Protein AF-0000000078830429 (afdb_homodimer)

Secondary structure (DSSP, 8-state):
--------------HHHHHHHHHTT-TTTT-BPPTTSEEEEEEEETTHHHHHHTTS-SS--HHHHHHHHHHHHHHHHHTT-SEEEEETTEEEEEE-TT--GGGGBHHHHHHHHHHHHHHHHHHHHSS---EEEEEEEESSHHHHHHHHHHHHHHHHHHHHHHHHHHHHHHTT--HHHHHHHHTT--HHHHHHHHHHTT--GGGS-HHHHH-EEEEEEEEEEEEE-TTT--EEEEEEEEEEEESS---HHHHHHHHHHHHHSPP----/--------------HHHHHHHHHTT-TTTT-BPPTTSEEEEEEEETTHHHHHHTTS-SS--HHHHHHHHHHHHHHHHHTT-SEEEEETTEEEEEE-TT--GGGGBHHHHHHHHHHHHHHHHHHHHSS---EEEEEEEESSHHHHHHHHHHHHHHHHHHHHHHHHHHHHHHTT--HHHHHHHHTT--HHHHHHHHHTTT--GGGS-HHHHH-EEEEEEEEEEEEE-TTT--EEEEEEEEEEEESS---HHHHHHHHHHHHHSPP----

Structure (mmCIF, N/CA/C/O backbone):
data_AF-0000000078830429-model_v1
#
loop_
_entity.id
_entity.type
_entity.pdbx_description
1 polymer 'tRNA(His) guanylyltransferase'
#
loop_
_atom_site.group_PDB
_atom_site.id
_atom_site.type_symbol
_atom_site.label_atom_id
_atom_site.label_alt_id
_atom_site.label_comp_id
_atom_site.label_asym_id
_atom_site.label_entity_id
_atom_site.label_seq_id
_atom_site.pdbx_PDB_ins_code
_atom_site.Cartn_x
_atom_site.Cartn_y
_atom_site.Cartn_z
_atom_site.occupancy
_atom_site.B_iso_or_equiv
_atom_site.auth_seq_id
_atom_site.auth_comp_id
_atom_site.auth_asym_id
_atom_site.auth_atom_id
_atom_site.pdbx_PDB_model_num
ATOM 1 N N . MET A 1 1 ? -0.516 64.625 -5.367 1 25.08 1 MET A N 1
ATOM 2 C CA . MET A 1 1 ? -0.75 63.438 -6.215 1 25.08 1 MET A CA 1
ATOM 3 C C . MET A 1 1 ? -0.859 62.188 -5.379 1 25.08 1 MET A C 1
ATOM 5 O O . MET A 1 1 ? 0.087 61.812 -4.68 1 25.08 1 MET A O 1
ATOM 9 N N . ALA A 1 2 ? -2.014 61.75 -4.879 1 28.64 2 ALA A N 1
ATOM 10 C CA . ALA A 1 2 ? -2.373 60.781 -3.852 1 28.64 2 ALA A CA 1
ATOM 11 C C . ALA A 1 2 ? -2.002 59.375 -4.285 1 28.64 2 ALA A C 1
ATOM 13 O O . ALA A 1 2 ? -2.307 58.969 -5.41 1 28.64 2 ALA A O 1
ATOM 14 N N . PHE A 1 3 ? -0.859 58.75 -3.832 1 26.45 3 PHE A N 1
ATOM 15 C CA . PHE A 1 3 ? -0.35 57.406 -4.078 1 26.45 3 PHE A CA 1
ATOM 16 C C . PHE A 1 3 ? -1.441 56.344 -3.854 1 26.45 3 PHE A C 1
ATOM 18 O O . PHE A 1 3 ? -1.966 56.219 -2.746 1 26.45 3 PHE A O 1
ATOM 25 N N . ALA A 1 4 ? -2.34 56.062 -4.781 1 30.09 4 ALA A N 1
ATOM 26 C CA . ALA A 1 4 ? -3.434 55.094 -4.785 1 30.09 4 ALA A CA 1
ATOM 27 C C . ALA A 1 4 ? -2.947 53.719 -4.352 1 30.09 4 ALA A C 1
ATOM 29 O O . ALA A 1 4 ? -1.913 53.25 -4.824 1 30.09 4 ALA A O 1
ATOM 30 N N . SER A 1 5 ? -3.248 53.312 -3.125 1 29 5 SER A N 1
ATOM 31 C CA . SER A 1 5 ? -2.957 52.062 -2.414 1 29 5 SER A CA 1
ATOM 32 C C . SER A 1 5 ? -3.162 50.844 -3.312 1 29 5 SER A C 1
ATOM 34 O O . SER A 1 5 ? -4.176 50.75 -4.008 1 29 5 SER A O 1
ATOM 36 N N . ASN A 1 6 ? -2.203 50.281 -3.969 1 30.12 6 ASN A N 1
ATOM 37 C CA . ASN A 1 6 ? -2.174 49.219 -4.957 1 30.12 6 ASN A CA 1
ATOM 38 C C . ASN A 1 6 ? -3.078 48.062 -4.555 1 30.12 6 ASN A C 1
ATOM 40 O O . ASN A 1 6 ? -2.852 47.406 -3.525 1 30.12 6 ASN A O 1
ATOM 44 N N . PRO A 1 7 ? -4.391 47.844 -4.859 1 33.97 7 PRO A N 1
ATOM 45 C CA . PRO A 1 7 ? -5.52 46.969 -4.566 1 33.97 7 PRO A CA 1
ATOM 46 C C . PRO A 1 7 ? -5.164 45.5 -4.703 1 33.97 7 PRO A C 1
ATOM 48 O O . PRO A 1 7 ? -6.012 44.625 -4.477 1 33.97 7 PRO A O 1
ATOM 51 N N . GLY A 1 8 ? -4.234 45.156 -5.492 1 32.88 8 GLY A N 1
ATOM 52 C CA . GLY A 1 8 ? -4.137 43.781 -5.906 1 32.88 8 GLY A CA 1
ATOM 53 C C . GLY A 1 8 ? -4 42.812 -4.738 1 32.88 8 GLY A C 1
ATOM 54 O O . GLY A 1 8 ? -3.465 41.719 -4.895 1 32.88 8 GLY A O 1
ATOM 55 N N . TRP A 1 9 ? -3.969 43.219 -3.508 1 36.06 9 TRP A N 1
ATOM 56 C CA . TRP A 1 9 ? -3.881 42.281 -2.375 1 36.06 9 TRP A CA 1
ATOM 57 C C . TRP A 1 9 ? -4.98 41.25 -2.439 1 36.06 9 TRP A C 1
ATOM 59 O O . TRP A 1 9 ? -6.168 41.562 -2.402 1 36.06 9 TRP A O 1
ATOM 69 N N . ARG A 1 10 ? -4.852 40.188 -3.312 1 41.5 10 ARG A N 1
ATOM 70 C CA . ARG A 1 10 ? -5.785 39.062 -3.393 1 41.5 10 ARG A CA 1
ATOM 71 C C . ARG A 1 10 ? -6.324 38.688 -2.012 1 41.5 10 ARG A C 1
ATOM 73 O O . ARG A 1 10 ? -5.574 38.656 -1.036 1 41.5 10 ARG A O 1
ATOM 80 N N . ASN A 1 11 ? -7.488 39 -1.599 1 44.22 11 ASN A N 1
ATOM 81 C CA . ASN A 1 11 ? -8.305 38.562 -0.469 1 44.22 11 ASN A CA 1
ATOM 82 C C . ASN A 1 11 ? -7.973 37.125 -0.047 1 44.22 11 ASN A C 1
ATOM 84 O O . ASN A 1 11 ? -7.867 36.25 -0.89 1 44.22 11 ASN A O 1
ATOM 88 N N . PRO A 1 12 ? -7.285 36.969 1.136 1 55 12 PRO A N 1
ATOM 89 C CA . PRO A 1 12 ? -7.066 35.594 1.6 1 55 12 PRO A CA 1
ATOM 90 C C . PRO A 1 12 ? -8.234 34.656 1.276 1 55 12 PRO A C 1
ATOM 92 O O . PRO A 1 12 ? -9.391 35.031 1.516 1 55 12 PRO A O 1
ATOM 95 N N . MET A 1 13 ? -8.148 34 0.174 1 62.75 13 MET A N 1
ATOM 96 C CA . MET A 1 13 ? -9.18 33.031 -0.247 1 62.75 13 MET A CA 1
ATOM 97 C C . MET A 1 13 ? -9.852 32.406 0.96 1 62.75 13 MET A C 1
ATOM 99 O O . MET A 1 13 ? -9.195 32.094 1.948 1 62.75 13 MET A O 1
ATOM 103 N N . ASP A 1 14 ? -11.164 32.594 1.025 1 78.62 14 ASP A N 1
ATOM 104 C CA . ASP A 1 14 ? -12.008 31.891 1.977 1 78.62 14 ASP A CA 1
ATOM 105 C C . ASP A 1 14 ? -11.594 30.422 2.104 1 78.62 14 ASP A C 1
ATOM 107 O O . ASP A 1 14 ? -11.305 29.766 1.102 1 78.62 14 ASP A O 1
ATOM 111 N N . PRO A 1 15 ? -11.289 30.031 3.318 1 77.69 15 PRO A N 1
ATOM 112 C CA . PRO A 1 15 ? -10.844 28.656 3.541 1 77.69 15 PRO A CA 1
ATOM 113 C C . PRO A 1 15 ? -11.711 27.641 2.811 1 77.69 15 PRO A C 1
ATOM 115 O O . PRO A 1 15 ? -11.195 26.641 2.299 1 77.69 15 PRO A O 1
ATOM 118 N N . ASP A 1 16 ? -12.922 27.859 2.748 1 83.06 16 ASP A N 1
ATOM 119 C CA . ASP A 1 16 ? -13.82 26.938 2.08 1 83.06 16 ASP A CA 1
ATOM 120 C C . ASP A 1 16 ? -13.594 26.938 0.57 1 83.06 16 ASP A C 1
ATOM 122 O O . ASP A 1 16 ? -13.68 25.891 -0.077 1 83.06 16 ASP A O 1
ATOM 126 N N . GLU A 1 17 ? -13.367 28.094 0.093 1 82.31 17 GLU A N 1
ATOM 127 C CA . GLU A 1 17 ? -13.094 28.203 -1.336 1 82.31 17 GLU A CA 1
ATOM 128 C C . GLU A 1 17 ? -11.773 27.547 -1.7 1 82.31 17 GLU A C 1
ATOM 130 O O . GLU A 1 17 ? -11.672 26.891 -2.738 1 82.31 17 GLU A O 1
ATOM 135 N N . LEU A 1 18 ? -10.867 27.734 -0.842 1 83.5 18 LEU A N 1
ATOM 136 C CA . LEU A 1 18 ? -9.562 27.109 -1.058 1 83.5 18 LEU A CA 1
ATOM 137 C C . LEU A 1 18 ? -9.672 25.594 -1.045 1 83.5 18 LEU A C 1
ATOM 139 O O . LEU A 1 18 ? -9.078 24.922 -1.889 1 83.5 18 LEU A O 1
ATOM 143 N N . ALA A 1 19 ? -10.453 25.125 -0.157 1 85.5 19 ALA A N 1
ATOM 144 C CA . ALA A 1 19 ? -10.672 23.688 -0.049 1 85.5 19 ALA A CA 1
ATOM 145 C C . ALA A 1 19 ? -11.359 23.141 -1.297 1 85.5 19 ALA A C 1
ATOM 147 O O . ALA A 1 19 ? -10.961 22.094 -1.833 1 85.5 19 ALA A O 1
ATOM 148 N N . ALA A 1 20 ? -12.367 23.781 -1.693 1 85.12 20 ALA A N 1
ATOM 149 C CA . ALA A 1 20 ? -13.109 23.359 -2.881 1 85.12 20 ALA A CA 1
ATOM 150 C C . ALA A 1 20 ? -12.203 23.328 -4.109 1 85.12 20 ALA A C 1
ATOM 152 O O . ALA A 1 20 ? -12.266 22.391 -4.91 1 85.12 20 ALA A O 1
ATOM 153 N N . ARG A 1 21 ? -11.43 24.344 -4.266 1 83.12 21 ARG A N 1
ATOM 154 C CA . ARG A 1 21 ? -10.5 24.406 -5.391 1 83.12 21 ARG A CA 1
ATOM 155 C C . ARG A 1 21 ? -9.469 23.297 -5.324 1 83.12 21 ARG A C 1
ATOM 157 O O . ARG A 1 21 ? -9.18 22.641 -6.336 1 83.12 21 ARG A O 1
ATOM 164 N N . ALA A 1 22 ? -8.969 23.062 -4.145 1 83.69 22 ALA A N 1
ATOM 165 C CA . ALA A 1 22 ? -7.945 22.031 -3.959 1 83.69 22 ALA A CA 1
ATOM 166 C C . ALA A 1 22 ? -8.5 20.641 -4.277 1 83.69 22 ALA A C 1
ATOM 168 O O . ALA A 1 22 ? -7.82 19.828 -4.898 1 83.69 22 ALA A O 1
ATOM 169 N N . ARG A 1 23 ? -9.727 20.453 -3.971 1 87.69 23 ARG A N 1
ATOM 170 C CA . ARG A 1 23 ? -10.336 19.141 -4.152 1 87.69 23 ARG A CA 1
ATOM 171 C C . ARG A 1 23 ? -10.594 18.859 -5.625 1 87.69 23 ARG A C 1
ATOM 173 O O . ARG A 1 23 ? -10.75 17.703 -6.02 1 87.69 23 ARG A O 1
ATOM 180 N N . GLN A 1 24 ? -10.594 19.906 -6.434 1 86.31 24 GLN A N 1
ATOM 181 C CA . GLN A 1 24 ? -10.812 19.734 -7.867 1 86.31 24 GLN A CA 1
ATOM 182 C C . GLN A 1 24 ? -9.664 18.984 -8.508 1 86.31 24 GLN A C 1
ATOM 184 O O . GLN A 1 24 ? -9.82 18.375 -9.57 1 86.31 24 GLN A O 1
ATOM 189 N N . GLY A 1 25 ? -8.516 18.969 -7.863 1 93.44 25 GLY A N 1
ATOM 190 C CA . GLY A 1 25 ? -7.348 18.281 -8.398 1 93.44 25 GLY A CA 1
ATOM 191 C C . GLY A 1 25 ? -7.375 16.781 -8.164 1 93.44 25 GLY A C 1
ATOM 192 O O . GLY A 1 25 ? -6.555 16.047 -8.719 1 93.44 25 GLY A O 1
ATOM 193 N N . GLU A 1 26 ? -8.32 16.375 -7.32 1 94.31 26 GLU A N 1
ATOM 194 C CA . GLU A 1 26 ? -8.492 14.945 -7.09 1 94.31 26 GLU A CA 1
ATOM 195 C C . GLU A 1 26 ? -9.312 14.305 -8.211 1 94.31 26 GLU A C 1
ATOM 197 O O . GLU A 1 26 ? -10.398 13.773 -7.965 1 94.31 26 GLU A O 1
ATOM 202 N N . VAL A 1 27 ? -8.75 14.172 -9.367 1 92.38 27 VAL A N 1
ATOM 203 C CA . VAL A 1 27 ? -9.461 13.938 -10.617 1 92.38 27 VAL A CA 1
ATOM 204 C C . VAL A 1 27 ? -9.898 12.469 -10.688 1 92.38 27 VAL A C 1
ATOM 206 O O . VAL A 1 27 ? -10.836 12.133 -11.414 1 92.38 27 VAL A O 1
ATOM 209 N N . PHE A 1 28 ? -9.312 11.609 -9.906 1 94 28 PHE A N 1
ATOM 210 C CA . PHE A 1 28 ? -9.641 10.195 -9.992 1 94 28 PHE A CA 1
ATOM 211 C C . PHE A 1 28 ? -10.508 9.766 -8.812 1 94 28 PHE A C 1
ATOM 213 O O . PHE A 1 28 ? -10.914 8.609 -8.719 1 94 28 PHE A O 1
ATOM 220 N N . HIS A 1 29 ? -10.75 10.633 -7.898 1 91.06 29 HIS A N 1
ATOM 221 C CA . HIS A 1 29 ? -11.383 10.312 -6.621 1 91.06 29 HIS A CA 1
ATOM 222 C C . HIS A 1 29 ? -12.789 9.766 -6.824 1 91.06 29 HIS A C 1
ATOM 224 O O . HIS A 1 29 ? -13.258 8.945 -6.031 1 91.06 29 HIS A O 1
ATOM 230 N N . GLY A 1 30 ? -13.469 10.094 -7.855 1 91.25 30 GLY A N 1
ATOM 231 C CA . GLY A 1 30 ? -14.844 9.672 -8.078 1 91.25 30 GLY A CA 1
ATOM 232 C C . GLY A 1 30 ? -14.961 8.359 -8.828 1 91.25 30 GLY A C 1
ATOM 233 O O . GLY A 1 30 ? -16.062 7.828 -9 1 91.25 30 GLY A O 1
ATOM 234 N N . GLN A 1 31 ? -13.875 7.805 -9.211 1 95 31 GLN A N 1
ATOM 235 C CA . GLN A 1 31 ? -13.906 6.578 -9.992 1 95 31 GLN A CA 1
ATOM 236 C C . GLN A 1 31 ? -14.289 5.383 -9.133 1 95 31 GLN A C 1
ATOM 238 O O . GLN A 1 31 ? -13.695 5.152 -8.078 1 95 31 GLN A O 1
ATOM 243 N N . ARG A 1 32 ? -15.297 4.609 -9.578 1 96.81 32 ARG A N 1
ATOM 244 C CA . ARG A 1 32 ? -15.812 3.439 -8.883 1 96.81 32 ARG A CA 1
ATOM 245 C C . ARG A 1 32 ? -15.781 2.207 -9.781 1 96.81 32 ARG A C 1
ATOM 247 O O . ARG A 1 32 ? -15.945 2.316 -11 1 96.81 32 ARG A O 1
ATOM 254 N N . MET A 1 33 ? -15.594 1.095 -9.188 1 97.19 33 MET A N 1
ATOM 255 C CA . MET A 1 33 ? -15.773 -0.152 -9.922 1 97.19 33 MET A CA 1
ATOM 256 C C . MET A 1 33 ? -17.25 -0.445 -10.148 1 97.19 33 MET A C 1
ATOM 258 O O . MET A 1 33 ? -18.078 -0.139 -9.297 1 97.19 33 MET A O 1
ATOM 262 N N . LEU A 1 34 ? -17.594 -1.025 -11.242 1 96.31 34 LEU A N 1
ATOM 263 C CA . LEU A 1 34 ? -18.969 -1.276 -11.68 1 96.31 34 LEU A CA 1
ATOM 264 C C . LEU A 1 34 ? -19.719 -2.127 -10.656 1 96.31 34 LEU A C 1
ATOM 266 O O . LEU A 1 34 ? -19.328 -3.268 -10.391 1 96.31 34 LEU A O 1
ATOM 270 N N . PRO A 1 35 ? -20.781 -1.552 -10.109 1 95.19 35 PRO A N 1
ATOM 271 C CA . PRO A 1 35 ? -21.594 -2.385 -9.219 1 95.19 35 PRO A CA 1
ATOM 272 C C . PRO A 1 35 ? -22.125 -3.643 -9.906 1 95.19 35 PRO A C 1
ATOM 274 O O . PRO A 1 35 ? -22.5 -3.596 -11.086 1 95.19 35 PRO A O 1
ATOM 277 N N . GLY A 1 36 ? -22.125 -4.754 -9.195 1 95.94 36 GLY A N 1
ATOM 278 C CA . GLY A 1 36 ? -22.625 -5.992 -9.758 1 95.94 36 GLY A CA 1
ATOM 279 C C . GLY A 1 36 ? -21.562 -6.809 -10.477 1 95.94 36 GLY A C 1
ATOM 280 O O . GLY A 1 36 ? -21.812 -7.961 -10.844 1 95.94 36 GLY A O 1
ATOM 281 N N . ALA A 1 37 ? -20.422 -6.199 -10.695 1 97.94 37 ALA A N 1
ATOM 282 C CA . ALA A 1 37 ? -19.328 -6.938 -11.312 1 97.94 37 ALA A CA 1
ATOM 283 C C . ALA A 1 37 ? -18.484 -7.656 -10.266 1 97.94 37 ALA A C 1
ATOM 285 O O . ALA A 1 37 ? -18.375 -7.195 -9.125 1 97.94 37 ALA A O 1
ATOM 286 N N . TRP A 1 38 ? -17.891 -8.797 -10.656 1 98 38 TRP A N 1
ATOM 287 C CA . TRP A 1 38 ? -16.844 -9.43 -9.852 1 98 38 TRP A CA 1
ATOM 288 C C . TRP A 1 38 ? -15.578 -8.586 -9.836 1 98 38 TRP A C 1
ATOM 290 O O . TRP A 1 38 ? -15.242 -7.945 -10.836 1 98 38 TRP A O 1
ATOM 300 N N . VAL A 1 39 ? -14.93 -8.586 -8.727 1 98.62 39 VAL A N 1
ATOM 301 C CA . VAL A 1 39 ? -13.695 -7.824 -8.609 1 98.62 39 VAL A CA 1
ATOM 302 C C . VAL A 1 39 ? -12.562 -8.742 -8.156 1 98.62 39 VAL A C 1
ATOM 304 O O . VAL A 1 39 ? -12.758 -9.602 -7.289 1 98.62 39 VAL A O 1
ATOM 307 N N . VAL A 1 40 ? -11.414 -8.641 -8.75 1 98.81 40 VAL A N 1
ATOM 308 C CA . VAL A 1 40 ? -10.172 -9.203 -8.219 1 98.81 40 VAL A CA 1
ATOM 309 C C . VAL A 1 40 ? -9.172 -8.086 -7.941 1 98.81 40 VAL A C 1
ATOM 311 O O . VAL A 1 40 ? -8.914 -7.242 -8.805 1 98.81 40 VAL A O 1
ATOM 314 N N . LEU A 1 41 ? -8.727 -7.996 -6.75 1 98.75 41 LEU A N 1
ATOM 315 C CA . LEU A 1 41 ? -7.566 -7.172 -6.434 1 98.75 41 LEU A CA 1
ATOM 316 C C . LEU A 1 41 ? -6.289 -8 -6.453 1 98.75 41 LEU A C 1
ATOM 318 O O . LEU A 1 41 ? -6.168 -8.977 -5.707 1 98.75 41 LEU A O 1
ATOM 322 N N . ARG A 1 42 ? -5.391 -7.656 -7.293 1 98.69 42 ARG A N 1
ATOM 323 C CA . ARG A 1 42 ? -4.109 -8.344 -7.391 1 98.69 42 ARG A CA 1
ATOM 324 C C . ARG A 1 42 ? -2.969 -7.461 -6.895 1 98.69 42 ARG A C 1
ATOM 326 O O . ARG A 1 42 ? -2.887 -6.285 -7.262 1 98.69 42 ARG A O 1
ATOM 333 N N . VAL A 1 43 ? -2.178 -7.938 -6.055 1 98.81 43 VAL A N 1
ATOM 334 C CA . VAL A 1 43 ? -0.976 -7.234 -5.621 1 98.81 43 VAL A CA 1
ATOM 335 C C . VAL A 1 43 ? 0.264 -8.008 -6.07 1 98.81 43 VAL A C 1
ATOM 337 O O . VAL A 1 43 ? 0.211 -9.227 -6.262 1 98.81 43 VAL A O 1
ATOM 340 N N . ASP A 1 44 ? 1.319 -7.312 -6.273 1 98.12 44 ASP A N 1
ATOM 341 C CA . ASP A 1 44 ? 2.588 -7.855 -6.754 1 98.12 44 ASP A CA 1
ATOM 342 C C . ASP A 1 44 ? 3.77 -7.184 -6.059 1 98.12 44 ASP A C 1
ATOM 344 O O . ASP A 1 44 ? 3.799 -5.957 -5.914 1 98.12 44 ASP A O 1
ATOM 348 N N . GLY A 1 45 ? 4.707 -7.977 -5.637 1 98.25 45 GLY A N 1
ATOM 349 C CA . GLY A 1 45 ? 5.887 -7.434 -4.98 1 98.25 45 GLY A CA 1
ATOM 350 C C . GLY A 1 45 ? 6.738 -6.574 -5.895 1 98.25 45 GLY A C 1
ATOM 351 O O . GLY A 1 45 ? 7.012 -6.953 -7.035 1 98.25 45 GLY A O 1
ATOM 352 N N . ARG A 1 46 ? 7.172 -5.473 -5.383 1 96.88 46 ARG A N 1
ATOM 353 C CA . ARG A 1 46 ? 8.062 -4.594 -6.137 1 96.88 46 ARG A CA 1
ATOM 354 C C . ARG A 1 46 ? 9.523 -4.922 -5.855 1 96.88 46 ARG A C 1
ATOM 356 O O . ARG A 1 46 ? 9.984 -4.816 -4.715 1 96.88 46 ARG A O 1
ATOM 363 N N . GLY A 1 47 ? 10.227 -5.227 -6.883 1 95 47 GLY A N 1
ATOM 364 C CA . GLY A 1 47 ? 11.641 -5.535 -6.715 1 95 47 GLY A CA 1
ATOM 365 C C . GLY A 1 47 ? 11.883 -6.832 -5.969 1 95 47 GLY A C 1
ATOM 366 O O . GLY A 1 47 ? 12.898 -6.984 -5.293 1 95 47 GLY A O 1
ATOM 367 N N . PHE A 1 48 ? 10.984 -7.746 -6.094 1 96.06 48 PHE A N 1
ATOM 368 C CA . PHE A 1 48 ? 11.047 -8.945 -5.27 1 96.06 48 PHE A CA 1
ATOM 369 C C . PHE A 1 48 ? 12.078 -9.922 -5.82 1 96.06 48 PHE A C 1
ATOM 371 O O . PHE A 1 48 ? 12.555 -10.805 -5.102 1 96.06 48 PHE A O 1
ATOM 378 N N . SER A 1 49 ? 12.414 -9.844 -7.117 1 92.88 49 SER A N 1
ATOM 379 C CA . SER A 1 49 ? 13.492 -10.703 -7.605 1 92.88 49 SER A CA 1
ATOM 380 C C . SER A 1 49 ? 14.766 -10.508 -6.789 1 92.88 49 SER A C 1
ATOM 382 O O . SER A 1 49 ? 15.312 -11.469 -6.246 1 92.88 49 SER A O 1
ATOM 384 N N . ARG A 1 50 ? 15.195 -9.266 -6.625 1 94 50 ARG A N 1
ATOM 385 C CA . ARG A 1 50 ? 16.391 -8.945 -5.844 1 94 50 ARG A CA 1
ATOM 386 C C . ARG A 1 50 ? 16.141 -9.156 -4.355 1 94 50 ARG A C 1
ATOM 388 O O . ARG A 1 50 ? 17 -9.672 -3.643 1 94 50 ARG A O 1
ATOM 395 N N . PHE A 1 51 ? 15.016 -8.805 -3.947 1 96.38 51 PHE A N 1
ATOM 396 C CA . PHE A 1 51 ? 14.633 -8.922 -2.545 1 96.38 51 PHE A CA 1
ATOM 397 C C . PHE A 1 51 ? 14.734 -10.367 -2.072 1 96.38 51 PHE A C 1
ATOM 399 O O . PHE A 1 51 ? 15.312 -10.641 -1.021 1 96.38 51 PHE A O 1
ATOM 406 N N . THR A 1 52 ? 14.164 -11.305 -2.83 1 95.75 52 THR A N 1
ATOM 407 C CA . THR A 1 52 ? 14.109 -12.711 -2.424 1 95.75 52 THR A CA 1
ATOM 408 C C . THR A 1 52 ? 15.461 -13.383 -2.623 1 95.75 52 THR A C 1
ATOM 410 O O . THR A 1 52 ? 15.844 -14.266 -1.847 1 95.75 52 THR A O 1
ATOM 413 N N . GLU A 1 53 ? 16.203 -13 -3.652 1 94.62 53 GLU A N 1
ATOM 414 C CA . GLU A 1 53 ? 17.516 -13.578 -3.896 1 94.62 53 GLU A CA 1
ATOM 415 C C . GLU A 1 53 ? 18.453 -13.328 -2.717 1 94.62 53 GLU A C 1
ATOM 417 O O . GLU A 1 53 ? 19.25 -14.203 -2.357 1 94.62 53 GLU A O 1
ATOM 422 N N . ALA A 1 54 ? 18.297 -12.234 -2.088 1 95.31 54 ALA A N 1
ATOM 423 C CA . ALA A 1 54 ? 19.203 -11.82 -1.021 1 95.31 54 ALA A CA 1
ATOM 424 C C . ALA A 1 54 ? 18.828 -12.469 0.307 1 95.31 54 ALA A C 1
ATOM 426 O O . ALA A 1 54 ? 19.625 -12.5 1.242 1 95.31 54 ALA A O 1
ATOM 427 N N . ARG A 1 55 ? 17.672 -13.141 0.351 1 96.31 55 ARG A N 1
ATOM 428 C CA . ARG A 1 55 ? 17.188 -13.406 1.701 1 96.31 55 ARG A CA 1
ATOM 429 C C . ARG A 1 55 ? 16.625 -14.828 1.81 1 96.31 55 ARG A C 1
ATOM 431 O O . ARG A 1 55 ? 16.531 -15.375 2.908 1 96.31 55 ARG A O 1
ATOM 438 N N . TYR A 1 56 ? 16.297 -15.359 0.649 1 97.25 56 TYR A N 1
ATOM 439 C CA . TYR A 1 56 ? 15.578 -16.625 0.696 1 97.25 56 TYR A CA 1
ATOM 440 C C . TYR A 1 56 ? 16.188 -17.641 -0.27 1 97.25 56 TYR A C 1
ATOM 442 O O . TYR A 1 56 ? 16.922 -17.25 -1.184 1 97.25 56 TYR A O 1
ATOM 450 N N . GLU A 1 57 ? 15.789 -18.844 0.002 1 96.88 57 GLU A N 1
ATOM 451 C CA . GLU A 1 57 ? 16.234 -19.906 -0.908 1 96.88 57 GLU A CA 1
ATOM 452 C C . GLU A 1 57 ? 15.594 -19.734 -2.287 1 96.88 57 GLU A C 1
ATOM 454 O O . GLU A 1 57 ? 14.445 -19.312 -2.4 1 96.88 57 GLU A O 1
ATOM 459 N N . LYS A 1 58 ? 16.344 -20.141 -3.314 1 96.12 58 LYS A N 1
ATOM 460 C CA . LYS A 1 58 ? 15.859 -20.062 -4.691 1 96.12 58 LYS A CA 1
ATOM 461 C C . LYS A 1 58 ? 15.766 -21.453 -5.312 1 96.12 58 LYS A C 1
ATOM 463 O O . LYS A 1 58 ? 16.594 -22.328 -5.027 1 96.12 58 LYS A O 1
ATOM 468 N N . PRO A 1 59 ? 14.766 -21.781 -6.152 1 96.75 59 PRO A N 1
ATOM 469 C CA . PRO A 1 59 ? 13.758 -20.859 -6.688 1 96.75 59 PRO A CA 1
ATOM 470 C C . PRO A 1 59 ? 12.586 -20.641 -5.727 1 96.75 59 PRO A C 1
ATOM 472 O O . PRO A 1 59 ? 11.82 -19.688 -5.887 1 96.75 59 PRO A O 1
ATOM 475 N N . PHE A 1 60 ? 12.438 -21.531 -4.738 1 97.25 60 PHE A N 1
ATOM 476 C CA . PHE A 1 60 ? 11.32 -21.406 -3.811 1 97.25 60 PHE A CA 1
ATOM 477 C C . PHE A 1 60 ? 11.789 -21.547 -2.369 1 97.25 60 PHE A C 1
ATOM 479 O O . PHE A 1 60 ? 12.688 -22.344 -2.082 1 97.25 60 PHE A O 1
ATOM 486 N N . ASP A 1 61 ? 11.172 -20.797 -1.499 1 98.06 61 ASP A N 1
ATOM 487 C CA . ASP A 1 61 ? 11.469 -20.797 -0.07 1 98.06 61 ASP A CA 1
ATOM 488 C C . ASP A 1 61 ? 10.195 -20.953 0.756 1 98.06 61 ASP A C 1
ATOM 490 O O . ASP A 1 61 ? 9.273 -20.156 0.638 1 98.06 61 ASP A O 1
ATOM 494 N N . PRO A 1 62 ? 10.164 -21.953 1.582 1 97.69 62 PRO A N 1
ATOM 495 C CA . PRO A 1 62 ? 8.938 -22.203 2.342 1 97.69 62 PRO A CA 1
ATOM 496 C C . PRO A 1 62 ? 8.586 -21.062 3.295 1 97.69 62 PRO A C 1
ATOM 498 O O . PRO A 1 62 ? 7.41 -20.812 3.551 1 97.69 62 PRO A O 1
ATOM 501 N N . VAL A 1 63 ? 9.57 -20.422 3.865 1 98.19 63 VAL A N 1
ATOM 502 C CA . VAL A 1 63 ? 9.312 -19.312 4.77 1 98.19 63 VAL A CA 1
ATOM 503 C C . VAL A 1 63 ? 8.68 -18.156 3.998 1 98.19 63 VAL A C 1
ATOM 505 O O . VAL A 1 63 ? 7.691 -17.562 4.441 1 98.19 63 VAL A O 1
ATOM 508 N N . PHE A 1 64 ? 9.312 -17.812 2.871 1 98.44 64 PHE A N 1
ATOM 509 C CA . PHE A 1 64 ? 8.734 -16.797 2 1 98.44 64 PHE A CA 1
ATOM 510 C C . PHE A 1 64 ? 7.289 -17.141 1.647 1 98.44 64 PHE A C 1
ATOM 512 O O . PHE A 1 64 ? 6.406 -16.281 1.697 1 98.44 64 PHE A O 1
ATOM 519 N N . HIS A 1 65 ? 7.074 -18.391 1.276 1 98.31 65 HIS A N 1
ATOM 520 C CA . HIS A 1 65 ? 5.742 -18.859 0.926 1 98.31 65 HIS A CA 1
ATOM 521 C C . HIS A 1 65 ? 4.766 -18.672 2.082 1 98.31 65 HIS A C 1
ATOM 523 O O . HIS A 1 65 ? 3.623 -18.266 1.873 1 98.31 65 HIS A O 1
ATOM 529 N N . GLN A 1 66 ? 5.191 -18.938 3.264 1 98.38 66 GLN A N 1
ATOM 530 C CA . GLN A 1 66 ? 4.344 -18.766 4.441 1 98.38 66 GLN A CA 1
ATOM 531 C C . GLN A 1 66 ? 3.969 -17.297 4.637 1 98.38 66 GLN A C 1
ATOM 533 O O . GLN A 1 66 ? 2.84 -16.984 5.023 1 98.38 66 GLN A O 1
ATOM 538 N N . PHE A 1 67 ? 4.914 -16.391 4.426 1 98.69 67 PHE A N 1
ATOM 539 C CA . PHE A 1 67 ? 4.621 -14.961 4.52 1 98.69 67 PHE A CA 1
ATOM 540 C C . PHE A 1 67 ? 3.574 -14.555 3.488 1 98.69 67 PHE A C 1
ATOM 542 O O . PHE A 1 67 ? 2.68 -13.766 3.785 1 98.69 67 PHE A O 1
ATOM 549 N N . MET A 1 68 ? 3.707 -15.117 2.299 1 98.81 68 MET A N 1
ATOM 550 C CA . MET A 1 68 ? 2.764 -14.789 1.233 1 98.81 68 MET A CA 1
ATOM 551 C C . MET A 1 68 ? 1.368 -15.312 1.567 1 98.81 68 MET A C 1
ATOM 553 O O . MET A 1 68 ? 0.374 -14.609 1.354 1 98.81 68 MET A O 1
ATOM 557 N N . VAL A 1 69 ? 1.302 -16.516 2.105 1 98.81 69 VAL A N 1
ATOM 558 C CA . VAL A 1 69 ? 0.028 -17.109 2.49 1 98.81 69 VAL A CA 1
ATOM 559 C C . VAL A 1 69 ? -0.606 -16.297 3.617 1 98.81 69 VAL A C 1
ATOM 561 O O . VAL A 1 69 ? -1.812 -16.031 3.6 1 98.81 69 VAL A O 1
ATOM 564 N N . ARG A 1 70 ? 0.166 -15.914 4.57 1 98.75 70 ARG A N 1
ATOM 565 C CA . ARG A 1 70 ? -0.321 -15.062 5.648 1 98.75 70 ARG A CA 1
ATOM 566 C C . ARG A 1 70 ? -0.854 -13.742 5.105 1 98.75 70 ARG A C 1
ATOM 568 O O . ARG A 1 70 ? -1.926 -13.289 5.508 1 98.75 70 ARG A O 1
ATOM 575 N N . THR A 1 71 ? -0.115 -13.156 4.25 1 98.88 71 THR A N 1
ATOM 576 C CA . THR A 1 71 ? -0.513 -11.891 3.635 1 98.88 71 THR A CA 1
ATOM 577 C C . THR A 1 71 ? -1.829 -12.047 2.877 1 98.88 71 THR A C 1
ATOM 579 O O . THR A 1 71 ? -2.742 -11.234 3.033 1 98.88 71 THR A O 1
ATOM 582 N N . ALA A 1 72 ? -1.953 -13.133 2.131 1 98.94 72 ALA A N 1
ATOM 583 C CA . ALA A 1 72 ? -3.18 -13.414 1.392 1 98.94 72 ALA A CA 1
ATOM 584 C C . ALA A 1 72 ? -4.363 -13.594 2.34 1 98.94 72 ALA A C 1
ATOM 586 O O . ALA A 1 72 ? -5.461 -13.102 2.072 1 98.94 72 ALA A O 1
ATOM 587 N N . SER A 1 73 ? -4.113 -14.266 3.416 1 98.81 73 SER A N 1
ATOM 588 C CA . SER A 1 73 ? -5.156 -14.523 4.402 1 98.81 73 SER A CA 1
ATOM 589 C C . SER A 1 73 ? -5.66 -13.234 5.027 1 98.81 73 SER A C 1
ATOM 591 O O . SER A 1 73 ? -6.871 -13.023 5.141 1 98.81 73 SER A O 1
ATOM 593 N N . VAL A 1 74 ? -4.746 -12.391 5.398 1 98.69 74 VAL A N 1
ATOM 594 C CA . VAL A 1 74 ? -5.102 -11.117 6.02 1 98.69 74 VAL A CA 1
ATOM 595 C C . VAL A 1 74 ? -5.871 -10.258 5.023 1 98.69 74 VAL A C 1
ATOM 597 O O . VAL A 1 74 ? -6.871 -9.625 5.383 1 98.69 74 VAL A O 1
ATOM 600 N N . MET A 1 75 ? -5.449 -10.234 3.779 1 98.75 75 MET A N 1
ATOM 601 C CA . MET A 1 75 ? -6.137 -9.461 2.752 1 98.75 75 MET A CA 1
ATOM 602 C C . MET A 1 75 ? -7.566 -9.961 2.557 1 98.75 75 MET A C 1
ATOM 604 O O . MET A 1 75 ? -8.5 -9.164 2.482 1 98.75 75 MET A O 1
ATOM 608 N N . LEU A 1 76 ? -7.691 -11.281 2.455 1 98.56 76 LEU A N 1
ATOM 609 C CA . LEU A 1 76 ? -9.008 -11.875 2.25 1 98.56 76 LEU A CA 1
ATOM 610 C C . LEU A 1 76 ? -9.953 -11.508 3.391 1 98.56 76 LEU A C 1
ATOM 612 O O . LEU A 1 76 ? -11.102 -11.117 3.154 1 98.56 76 LEU A O 1
ATOM 616 N N . GLU A 1 77 ? -9.461 -11.594 4.566 1 97.5 77 GLU A N 1
ATOM 617 C CA . GLU A 1 77 ? -10.266 -11.336 5.754 1 97.5 77 GLU A CA 1
ATOM 618 C C . GLU A 1 77 ? -10.617 -9.852 5.875 1 97.5 77 GLU A C 1
ATOM 620 O O . GLU A 1 77 ? -11.789 -9.492 5.988 1 97.5 77 GLU A O 1
ATOM 625 N N . GLU A 1 78 ? -9.664 -8.984 5.793 1 97.25 78 GLU A N 1
ATOM 626 C CA . GLU A 1 78 ? -9.852 -7.559 6.043 1 97.25 78 GLU A CA 1
ATOM 627 C C . GLU A 1 78 ? -10.672 -6.906 4.938 1 97.25 78 GLU A C 1
ATOM 629 O O . GLU A 1 78 ? -11.406 -5.949 5.188 1 97.25 78 GLU A O 1
ATOM 634 N N . LEU A 1 79 ? -10.555 -7.414 3.711 1 98 79 LEU A N 1
ATOM 635 C CA . LEU A 1 79 ? -11.266 -6.809 2.592 1 98 79 LEU A CA 1
ATOM 636 C C . LEU A 1 79 ? -12.547 -7.574 2.285 1 98 79 LEU A C 1
ATOM 638 O O . LEU A 1 79 ? -13.258 -7.25 1.332 1 98 79 LEU A O 1
ATOM 642 N N . GLN A 1 80 ? -12.742 -8.625 3.061 1 96.75 80 GLN A N 1
ATOM 643 C CA . GLN A 1 80 ? -13.977 -9.383 2.963 1 96.75 80 GLN A CA 1
ATOM 644 C C . GLN A 1 80 ? -14.086 -10.102 1.619 1 96.75 80 GLN A C 1
ATOM 646 O O . GLN A 1 80 ? -15.109 -10.008 0.938 1 96.75 80 GLN A O 1
ATOM 651 N N . GLY A 1 81 ? -13.031 -10.773 1.233 1 97.5 81 GLY A N 1
ATOM 652 C CA . GLY A 1 81 ? -12.984 -11.516 -0.014 1 97.5 81 GLY A CA 1
ATOM 653 C C . GLY A 1 81 ? -13.578 -12.914 0.105 1 97.5 81 GLY A C 1
ATOM 654 O O . GLY A 1 81 ? -13.922 -13.352 1.201 1 97.5 81 GLY A O 1
ATOM 655 N N . VAL A 1 82 ? -13.609 -13.617 -1.045 1 96.94 82 VAL A N 1
ATOM 656 C CA . VAL A 1 82 ? -14.188 -14.953 -1.12 1 96.94 82 VAL A CA 1
ATOM 657 C C . VAL A 1 82 ? -13.078 -15.984 -1.31 1 96.94 82 VAL A C 1
ATOM 659 O O . VAL A 1 82 ? -13.172 -17.109 -0.794 1 96.94 82 VAL A O 1
ATOM 662 N N . TYR A 1 83 ? -12.133 -15.633 -2.082 1 98.56 83 TYR A N 1
ATOM 663 C CA . TYR A 1 83 ? -11.039 -16.531 -2.438 1 98.56 83 TYR A CA 1
ATOM 664 C C . TYR A 1 83 ? -9.758 -15.742 -2.711 1 98.56 83 TYR A C 1
ATOM 666 O O . TYR A 1 83 ? -9.797 -14.688 -3.35 1 98.56 83 TYR A O 1
ATOM 674 N N . ALA A 1 84 ? -8.688 -16.188 -2.123 1 98.94 84 ALA A N 1
ATOM 675 C CA . ALA A 1 84 ? -7.379 -15.641 -2.438 1 98.94 84 ALA A CA 1
ATOM 676 C C . ALA A 1 84 ? -6.453 -16.703 -3.016 1 98.94 84 ALA A C 1
ATOM 678 O O . ALA A 1 84 ? -6.449 -17.844 -2.551 1 98.94 84 ALA A O 1
ATOM 679 N N . TYR A 1 85 ? -5.797 -16.391 -4.062 1 98.88 85 TYR A N 1
ATOM 680 C CA . TYR A 1 85 ? -4.781 -17.219 -4.703 1 98.88 85 TYR A CA 1
ATOM 681 C C . TYR A 1 85 ? -3.418 -16.531 -4.66 1 98.88 85 TYR A C 1
ATOM 683 O O . TYR A 1 85 ? -3.297 -15.352 -4.977 1 98.88 85 TYR A O 1
ATOM 691 N N . THR A 1 86 ? -2.404 -17.219 -4.18 1 98.81 86 THR A N 1
ATOM 692 C CA . THR A 1 86 ? -1.069 -16.625 -4.168 1 98.81 86 THR A CA 1
ATOM 693 C C . THR A 1 86 ? -0.055 -17.578 -4.801 1 98.81 86 THR A C 1
ATOM 695 O O . THR A 1 86 ? -0.129 -18.797 -4.609 1 98.81 86 THR A O 1
ATOM 698 N N . GLN A 1 87 ? 0.772 -17.047 -5.527 1 96.56 87 GLN A N 1
ATOM 699 C CA . GLN A 1 87 ? 1.926 -17.719 -6.125 1 96.56 87 GLN A CA 1
ATOM 700 C C . GLN A 1 87 ? 3.09 -16.75 -6.301 1 96.56 87 GLN A C 1
ATOM 702 O O . GLN A 1 87 ? 2.891 -15.594 -6.711 1 96.56 87 GLN A O 1
ATOM 707 N N . SER A 1 88 ? 4.258 -17.188 -5.949 1 95.5 88 SER A N 1
ATOM 708 C CA . SER A 1 88 ? 5.445 -16.344 -5.973 1 95.5 88 SER A CA 1
ATOM 709 C C . SER A 1 88 ? 5.23 -15.062 -5.168 1 95.5 88 SER A C 1
ATOM 711 O O . SER A 1 88 ? 4.902 -15.117 -3.98 1 95.5 88 SER A O 1
ATOM 713 N N . ASP A 1 89 ? 5.336 -13.938 -5.801 1 97.62 89 ASP A N 1
ATOM 714 C CA . ASP A 1 89 ? 5.18 -12.68 -5.074 1 97.62 89 ASP A CA 1
ATOM 715 C C . ASP A 1 89 ? 3.867 -11.992 -5.445 1 97.62 89 ASP A C 1
ATOM 717 O O . ASP A 1 89 ? 3.738 -10.773 -5.305 1 97.62 89 ASP A O 1
ATOM 721 N N . GLU A 1 90 ? 2.885 -12.781 -5.938 1 98.38 90 GLU A N 1
ATOM 722 C CA . GLU A 1 90 ? 1.604 -12.227 -6.371 1 98.38 90 GLU A CA 1
ATOM 723 C C . GLU A 1 90 ? 0.453 -12.805 -5.547 1 98.38 90 GLU A C 1
ATOM 725 O O . GLU A 1 90 ? 0.465 -13.984 -5.195 1 98.38 90 GLU A O 1
ATOM 730 N N . ILE A 1 91 ? -0.497 -12 -5.246 1 98.88 91 ILE A N 1
ATOM 731 C CA . ILE A 1 91 ? -1.729 -12.406 -4.582 1 98.88 91 ILE A CA 1
ATOM 732 C C . ILE A 1 91 ? -2.932 -11.852 -5.332 1 98.88 91 ILE A C 1
ATOM 734 O O . ILE A 1 91 ? -2.957 -10.664 -5.684 1 98.88 91 ILE A O 1
ATOM 738 N N . SER A 1 92 ? -3.918 -12.688 -5.613 1 98.88 92 SER A N 1
ATOM 739 C CA . SER A 1 92 ? -5.203 -12.289 -6.172 1 98.88 92 SER A CA 1
ATOM 740 C C . SER A 1 92 ? -6.344 -12.578 -5.203 1 98.88 92 SER A C 1
ATOM 742 O O . SER A 1 92 ? -6.539 -13.727 -4.793 1 98.88 92 SER A O 1
ATOM 744 N N . VAL A 1 93 ? -7.094 -11.594 -4.832 1 98.94 93 VAL A N 1
ATOM 745 C CA . VAL A 1 93 ? -8.234 -11.773 -3.941 1 98.94 93 VAL A CA 1
ATOM 746 C C . VAL A 1 93 ? -9.531 -11.477 -4.699 1 98.94 93 VAL A C 1
ATOM 748 O O . VAL A 1 93 ? -9.664 -10.422 -5.32 1 98.94 93 VAL A O 1
ATOM 751 N N . LEU A 1 94 ? -10.469 -12.367 -4.594 1 98.81 94 LEU A N 1
ATOM 752 C CA . LEU A 1 94 ? -11.742 -12.305 -5.316 1 98.81 94 LEU A CA 1
ATOM 753 C C . LEU A 1 94 ? -12.844 -11.742 -4.426 1 98.81 94 LEU A C 1
ATOM 755 O O . LEU A 1 94 ? -12.969 -12.133 -3.264 1 98.81 94 LEU A O 1
ATOM 759 N N . PHE A 1 95 ? -13.656 -10.844 -5.023 1 98.44 95 PHE A N 1
ATOM 760 C CA . PHE A 1 95 ? -14.789 -10.258 -4.32 1 98.44 95 PHE A CA 1
ATOM 761 C C . PHE A 1 95 ? -16.078 -10.453 -5.109 1 98.44 95 PHE A C 1
ATOM 763 O O . PHE A 1 95 ? -16.078 -10.344 -6.34 1 98.44 95 PHE A O 1
ATOM 770 N N . ARG A 1 96 ? -17.156 -10.609 -4.441 1 97.31 96 ARG A N 1
ATOM 771 C CA . ARG A 1 96 ? -18.453 -10.883 -5.043 1 97.31 96 ARG A CA 1
ATOM 772 C C . ARG A 1 96 ? -19.047 -9.617 -5.672 1 97.31 96 ARG A C 1
ATOM 774 O O . ARG A 1 96 ? -18.625 -8.508 -5.348 1 97.31 96 ARG A O 1
ATOM 781 N N . PRO A 1 97 ? -20.031 -9.828 -6.492 1 96.75 97 PRO A N 1
ATOM 782 C CA . PRO A 1 97 ? -20.688 -8.695 -7.141 1 96.75 97 PRO A CA 1
ATOM 783 C C . PRO A 1 97 ? -21.344 -7.73 -6.141 1 96.75 97 PRO A C 1
ATOM 785 O O . PRO A 1 97 ? -21.453 -6.535 -6.418 1 96.75 97 PRO A O 1
ATOM 788 N N . ASP A 1 98 ? -21.688 -8.141 -5.008 1 95.44 98 ASP A N 1
ATOM 789 C CA . ASP A 1 98 ? -22.359 -7.289 -4.035 1 95.44 98 ASP A CA 1
ATOM 790 C C . ASP A 1 98 ? -21.375 -6.672 -3.059 1 95.44 98 ASP A C 1
ATOM 792 O O . ASP A 1 98 ? -21.766 -5.922 -2.158 1 95.44 98 ASP A O 1
ATOM 796 N N . TRP A 1 99 ? -20.094 -7.062 -3.197 1 95.44 99 TRP A N 1
ATOM 797 C CA . TRP A 1 99 ? -19.031 -6.426 -2.414 1 95.44 99 TRP A CA 1
ATOM 798 C C . TRP A 1 99 ? -19.062 -4.91 -2.598 1 95.44 99 TRP A C 1
ATOM 800 O O . TRP A 1 99 ? -19.125 -4.418 -3.725 1 95.44 99 TRP A O 1
ATOM 810 N N . ALA A 1 100 ? -19.047 -4.141 -1.489 1 94.06 100 ALA A N 1
ATOM 811 C CA . ALA A 1 100 ? -19.234 -2.697 -1.617 1 94.06 100 ALA A CA 1
ATOM 812 C C . ALA A 1 100 ? -18.328 -1.941 -0.643 1 94.06 100 ALA A C 1
ATOM 814 O O . ALA A 1 100 ? -18.656 -0.824 -0.232 1 94.06 100 ALA A O 1
ATOM 815 N N . LEU A 1 101 ? -17.312 -2.568 -0.278 1 94.75 101 LEU A N 1
ATOM 816 C CA . LEU A 1 101 ? -16.359 -1.9 0.613 1 94.75 101 LEU A CA 1
ATOM 817 C C . LEU A 1 101 ? -15.883 -0.585 0.008 1 94.75 101 LEU A C 1
ATOM 819 O O . LEU A 1 101 ? -15.508 -0.538 -1.166 1 94.75 101 LEU A O 1
ATOM 823 N N . PHE A 1 102 ? -15.945 0.564 0.772 1 95.62 102 PHE A N 1
ATOM 824 C CA . PHE A 1 102 ? -15.516 1.91 0.405 1 95.62 102 PHE A CA 1
ATOM 825 C C . PHE A 1 102 ? -16.156 2.34 -0.912 1 95.62 102 PHE A C 1
ATOM 827 O O . PHE A 1 102 ? -15.5 2.98 -1.741 1 95.62 102 PHE A O 1
ATOM 834 N N . ASP A 1 103 ? -17.375 1.866 -1.088 1 96.12 103 ASP A N 1
ATOM 835 C CA . ASP A 1 103 ? -18.172 2.219 -2.26 1 96.12 103 ASP A CA 1
ATOM 836 C C . ASP A 1 103 ? -17.438 1.859 -3.549 1 96.12 103 ASP A C 1
ATOM 838 O O . ASP A 1 103 ? -17.5 2.6 -4.531 1 96.12 103 ASP A O 1
ATOM 842 N N . ARG A 1 104 ? -16.516 0.833 -3.496 1 97 104 ARG A N 1
ATOM 843 C CA . ARG A 1 104 ? -15.789 0.302 -4.641 1 97 104 ARG A CA 1
ATOM 844 C C . ARG A 1 104 ? -14.922 1.379 -5.285 1 97 104 ARG A C 1
ATOM 846 O O . ARG A 1 104 ? -14.75 1.401 -6.504 1 97 104 ARG A O 1
ATOM 853 N N . SER A 1 105 ? -14.477 2.383 -4.469 1 97.31 105 SER A N 1
ATOM 854 C CA . SER A 1 105 ? -13.555 3.398 -4.957 1 97.31 105 SER A CA 1
ATOM 855 C C . SER A 1 105 ? -12.266 2.768 -5.48 1 97.31 105 SER A C 1
ATOM 857 O O . SER A 1 105 ? -11.57 2.061 -4.746 1 97.31 105 SER A O 1
ATOM 859 N N . VAL A 1 106 ? -11.898 3.064 -6.738 1 96.88 106 VAL A N 1
ATOM 860 C CA . VAL A 1 106 ? -10.734 2.434 -7.363 1 96.88 106 VAL A CA 1
ATOM 861 C C . VAL A 1 106 ? -9.469 2.83 -6.613 1 96.88 106 VAL A C 1
ATOM 863 O O . VAL A 1 106 ? -8.734 1.968 -6.125 1 96.88 106 VAL A O 1
ATOM 866 N N . GLU A 1 107 ? -9.219 4.105 -6.371 1 96.44 107 GLU A N 1
ATOM 867 C CA . GLU A 1 107 ? -8.016 4.586 -5.699 1 96.44 107 GLU A CA 1
ATOM 868 C C . GLU A 1 107 ? -7.918 4.035 -4.277 1 96.44 107 GLU A C 1
ATOM 870 O O . GLU A 1 107 ? -6.852 3.584 -3.854 1 96.44 107 GLU A O 1
ATOM 875 N N . LYS A 1 108 ? -9.062 4.059 -3.604 1 97.19 108 LYS A N 1
ATOM 876 C CA . LYS A 1 108 ? -9.078 3.631 -2.209 1 97.19 108 LYS A CA 1
ATOM 877 C C . LYS A 1 108 ? -8.781 2.141 -2.088 1 97.19 108 LYS A C 1
ATOM 879 O O . LYS A 1 108 ? -7.879 1.741 -1.345 1 97.19 108 LYS A O 1
ATOM 884 N N . VAL A 1 109 ? -9.438 1.344 -2.883 1 97.62 109 VAL A N 1
ATOM 885 C CA . VAL A 1 109 ? -9.383 -0.1 -2.678 1 97.62 109 VAL A CA 1
ATOM 886 C C . VAL A 1 109 ? -8.062 -0.645 -3.215 1 97.62 109 VAL A C 1
ATOM 888 O O . VAL A 1 109 ? -7.453 -1.532 -2.609 1 97.62 109 VAL A O 1
ATOM 891 N N . VAL A 1 110 ? -7.59 -0.131 -4.328 1 98.25 110 VAL A N 1
ATOM 892 C CA . VAL A 1 110 ? -6.336 -0.605 -4.91 1 98.25 110 VAL A CA 1
ATOM 893 C C . VAL A 1 110 ? -5.168 -0.229 -4 1 98.25 110 VAL A C 1
ATOM 895 O O . VAL A 1 110 ? -4.285 -1.049 -3.744 1 98.25 110 VAL A O 1
ATOM 898 N N . SER A 1 111 ? -5.164 0.979 -3.471 1 98.5 111 SER A N 1
ATOM 899 C CA . SER A 1 111 ? -4.098 1.425 -2.576 1 98.5 111 SER A CA 1
ATOM 900 C C . SER A 1 111 ? -4.164 0.7 -1.236 1 98.5 111 SER A C 1
ATOM 902 O O . SER A 1 111 ? -3.131 0.321 -0.679 1 98.5 111 SER A O 1
ATOM 904 N N . LEU A 1 112 ? -5.363 0.502 -0.769 1 98.38 112 LEU A N 1
ATOM 905 C CA . LEU A 1 112 ? -5.531 -0.206 0.495 1 98.38 112 LEU A CA 1
ATOM 906 C C . LEU A 1 112 ? -5.02 -1.638 0.39 1 98.38 112 LEU A C 1
ATOM 908 O O . LEU A 1 112 ? -4.387 -2.146 1.319 1 98.38 112 LEU A O 1
ATOM 912 N N . ALA A 1 113 ? -5.305 -2.289 -0.699 1 98.81 113 ALA A N 1
ATOM 913 C CA . ALA A 1 113 ? -4.805 -3.645 -0.92 1 98.81 113 ALA A CA 1
ATOM 914 C C . ALA A 1 113 ? -3.281 -3.684 -0.865 1 98.81 113 ALA A C 1
ATOM 916 O O . ALA A 1 113 ? -2.701 -4.531 -0.182 1 98.81 113 ALA A O 1
ATOM 917 N N . ALA A 1 114 ? -2.67 -2.762 -1.554 1 98.88 114 ALA A N 1
ATOM 918 C CA . ALA A 1 114 ? -1.212 -2.686 -1.562 1 98.88 114 ALA A CA 1
ATOM 919 C C . ALA A 1 114 ? -0.671 -2.367 -0.172 1 98.88 114 ALA A C 1
ATOM 921 O O . ALA A 1 114 ? 0.324 -2.951 0.263 1 98.88 114 ALA A O 1
ATOM 922 N N . GLY A 1 115 ? -1.315 -1.417 0.485 1 98.88 115 GLY A N 1
ATOM 923 C CA . GLY A 1 115 ? -0.917 -1.071 1.84 1 98.88 115 GLY A CA 1
ATOM 924 C C . GLY A 1 115 ? -1.026 -2.234 2.809 1 98.88 115 GLY A C 1
ATOM 925 O O . GLY A 1 115 ? -0.112 -2.479 3.598 1 98.88 115 GLY A O 1
ATOM 926 N N . LEU A 1 116 ? -2.115 -2.932 2.727 1 98.81 116 LEU A N 1
ATOM 927 C CA . LEU A 1 116 ? -2.371 -4.066 3.605 1 98.81 116 LEU A CA 1
ATOM 928 C C . LEU A 1 116 ? -1.35 -5.176 3.371 1 98.81 116 LEU A C 1
ATOM 930 O O . LEU A 1 116 ? -0.79 -5.723 4.324 1 98.81 116 LEU A O 1
ATOM 934 N N . ALA A 1 117 ? -1.111 -5.473 2.113 1 98.94 117 ALA A N 1
ATOM 935 C CA . ALA A 1 117 ? -0.13 -6.496 1.772 1 98.94 117 ALA A CA 1
ATOM 936 C C . ALA A 1 117 ? 1.261 -6.113 2.268 1 98.94 117 ALA A C 1
ATOM 938 O O . ALA A 1 117 ? 1.948 -6.918 2.898 1 98.94 117 ALA A O 1
ATOM 939 N N . SER A 1 118 ? 1.653 -4.867 2.061 1 98.94 118 SER A N 1
ATOM 940 C CA . SER A 1 118 ? 2.984 -4.391 2.422 1 98.94 118 SER A CA 1
ATOM 941 C C . SER A 1 118 ? 3.176 -4.379 3.934 1 98.94 118 SER A C 1
ATOM 943 O O . SER A 1 118 ? 4.219 -4.801 4.438 1 98.94 118 SER A O 1
ATOM 945 N N . ALA A 1 119 ? 2.166 -3.893 4.629 1 98.94 119 ALA A N 1
ATOM 946 C CA . ALA A 1 119 ? 2.254 -3.854 6.086 1 98.94 119 ALA A CA 1
ATOM 947 C C . ALA A 1 119 ? 2.354 -5.258 6.668 1 98.94 119 ALA A C 1
ATOM 949 O O . ALA A 1 119 ? 3.209 -5.527 7.516 1 98.94 119 ALA A O 1
ATOM 950 N N . THR A 1 120 ? 1.483 -6.172 6.188 1 98.88 120 THR A N 1
ATOM 951 C CA . THR A 1 120 ? 1.425 -7.531 6.715 1 98.88 120 THR A CA 1
ATOM 952 C C . THR A 1 120 ? 2.729 -8.273 6.438 1 98.88 120 THR A C 1
ATOM 954 O O . THR A 1 120 ? 3.322 -8.859 7.348 1 98.88 120 THR A O 1
ATOM 957 N N . PHE A 1 121 ? 3.156 -8.234 5.184 1 98.88 121 PHE A N 1
ATOM 958 C CA . PHE A 1 121 ? 4.375 -8.938 4.809 1 98.88 121 PHE A CA 1
ATOM 959 C C . PHE A 1 121 ? 5.582 -8.367 5.547 1 98.88 121 PHE A C 1
ATOM 961 O O . PHE A 1 121 ? 6.398 -9.125 6.082 1 98.88 121 PHE A O 1
ATOM 968 N N . THR A 1 122 ? 5.719 -7.039 5.621 1 98.88 122 THR A N 1
ATOM 969 C CA . THR A 1 122 ? 6.832 -6.375 6.289 1 98.88 122 THR A CA 1
ATOM 970 C C . THR A 1 122 ? 6.891 -6.77 7.762 1 98.88 122 THR A C 1
ATOM 972 O O . THR A 1 122 ? 7.969 -7.043 8.297 1 98.88 122 THR A O 1
ATOM 975 N N . HIS A 1 123 ? 5.754 -6.758 8.367 1 98.81 123 HIS A N 1
ATOM 976 C CA . HIS A 1 123 ? 5.711 -7.121 9.781 1 98.81 123 HIS A CA 1
ATOM 977 C C . HIS A 1 123 ? 6.148 -8.562 9.992 1 98.81 123 HIS A C 1
ATOM 979 O O . HIS A 1 123 ? 6.906 -8.859 10.914 1 98.81 123 HIS A O 1
ATOM 985 N N . ALA A 1 124 ? 5.672 -9.469 9.148 1 98.31 124 ALA A N 1
ATOM 986 C CA . ALA A 1 12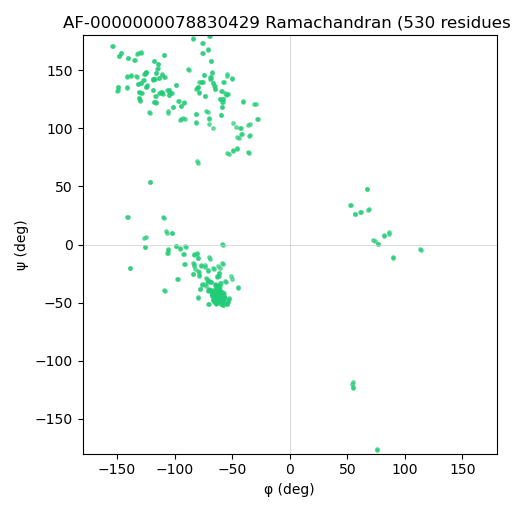4 ? 5.988 -10.891 9.266 1 98.31 124 ALA A CA 1
ATOM 987 C C . ALA A 1 124 ? 7.465 -11.148 8.977 1 98.31 124 ALA A C 1
ATOM 989 O O . ALA A 1 124 ? 8.117 -11.906 9.695 1 98.31 124 ALA A O 1
ATOM 990 N N . ALA A 1 125 ? 7.996 -10.523 7.949 1 98 125 ALA A N 1
ATOM 991 C CA . ALA A 1 125 ? 9.352 -10.797 7.473 1 98 125 ALA A CA 1
ATOM 992 C C . ALA A 1 125 ? 10.383 -10 8.273 1 98 125 ALA A C 1
ATOM 994 O O . ALA A 1 125 ? 11.57 -10.336 8.266 1 98 125 ALA A O 1
ATOM 995 N N . GLY A 1 126 ? 9.977 -8.852 8.867 1 97.88 126 GLY A N 1
ATOM 996 C CA . GLY A 1 126 ? 10.883 -8.031 9.648 1 97.88 126 GLY A CA 1
ATOM 997 C C . GLY A 1 126 ? 11.734 -7.109 8.797 1 97.88 126 GLY A C 1
ATOM 998 O O . GLY A 1 126 ? 12.688 -6.504 9.297 1 97.88 126 GLY A O 1
ATOM 999 N N . VAL A 1 127 ? 11.445 -7.055 7.523 1 97.62 127 VAL A N 1
ATOM 1000 C CA . VAL A 1 127 ? 12.133 -6.176 6.582 1 97.62 127 VAL A CA 1
ATOM 1001 C C . VAL A 1 127 ? 11.109 -5.535 5.637 1 97.62 127 VAL A C 1
ATOM 1003 O O . VAL A 1 127 ? 10.117 -6.164 5.273 1 97.62 127 VAL A O 1
ATOM 1006 N N . PRO A 1 128 ? 11.359 -4.293 5.242 1 98.12 128 PRO A N 1
ATOM 1007 C CA . PRO A 1 128 ? 10.398 -3.631 4.359 1 98.12 128 PRO A CA 1
ATOM 1008 C C . PRO A 1 128 ? 10.219 -4.359 3.029 1 98.12 128 PRO A C 1
ATOM 1010 O O . PRO A 1 128 ? 11.203 -4.68 2.359 1 98.12 128 PRO A O 1
ATOM 1013 N N . ALA A 1 129 ? 9.062 -4.676 2.713 1 98.56 129 ALA A N 1
ATOM 1014 C CA . ALA A 1 129 ? 8.633 -5.246 1.44 1 98.56 129 ALA A CA 1
ATOM 1015 C C . ALA A 1 129 ? 7.43 -4.504 0.881 1 98.56 129 ALA A C 1
ATOM 1017 O O . ALA A 1 129 ? 6.41 -4.363 1.561 1 98.56 129 ALA A O 1
ATOM 1018 N N . VAL A 1 130 ? 7.543 -4.051 -0.325 1 98.75 130 VAL A N 1
ATOM 1019 C CA . VAL A 1 130 ? 6.531 -3.16 -0.884 1 98.75 130 VAL A CA 1
ATOM 1020 C C . VAL A 1 130 ? 5.766 -3.877 -1.993 1 98.75 130 VAL A C 1
ATOM 1022 O O . VAL A 1 130 ? 6.367 -4.535 -2.846 1 98.75 130 VAL A O 1
ATOM 1025 N N . PHE A 1 131 ? 4.434 -3.809 -1.941 1 98.81 131 PHE A N 1
ATOM 1026 C CA . PHE A 1 131 ? 3.557 -4.34 -2.977 1 98.81 131 PHE A CA 1
ATOM 1027 C C . PHE A 1 131 ? 2.855 -3.213 -3.727 1 98.81 131 PHE A C 1
ATOM 1029 O O . PHE A 1 131 ? 2.596 -2.15 -3.158 1 98.81 131 PHE A O 1
ATOM 1036 N N . ASP A 1 132 ? 2.625 -3.4 -4.957 1 97.88 132 ASP A N 1
ATOM 1037 C CA . ASP A 1 132 ? 1.673 -2.588 -5.707 1 97.88 132 ASP A CA 1
ATOM 1038 C C . ASP A 1 132 ? 0.421 -3.389 -6.055 1 97.88 132 ASP A C 1
ATOM 1040 O O . ASP A 1 132 ? 0.388 -4.609 -5.875 1 97.88 132 ASP A O 1
ATOM 1044 N N . GLY A 1 133 ? -0.631 -2.668 -6.414 1 97.69 133 GLY A N 1
ATOM 1045 C CA . GLY A 1 133 ? -1.896 -3.35 -6.633 1 97.69 133 GLY A CA 1
ATOM 1046 C C . GLY A 1 133 ? -2.6 -2.908 -7.902 1 97.69 133 GLY A C 1
ATOM 1047 O O . GLY A 1 133 ? -2.297 -1.846 -8.453 1 97.69 133 GLY A O 1
ATOM 1048 N N . ARG A 1 134 ? -3.479 -3.717 -8.398 1 97.56 134 ARG A N 1
ATOM 1049 C CA . ARG A 1 134 ? -4.371 -3.406 -9.516 1 97.56 134 ARG A CA 1
ATOM 1050 C C . ARG A 1 134 ? -5.703 -4.137 -9.367 1 97.56 134 ARG A C 1
ATOM 1052 O O . ARG A 1 134 ? -5.809 -5.102 -8.609 1 97.56 134 ARG A O 1
ATOM 1059 N N . ALA A 1 135 ? -6.656 -3.617 -10.117 1 98.25 135 ALA A N 1
ATOM 1060 C CA . ALA A 1 135 ? -7.996 -4.191 -10.047 1 98.25 135 ALA A CA 1
ATOM 1061 C C . ALA A 1 135 ? -8.375 -4.855 -11.367 1 98.25 135 ALA A C 1
ATOM 1063 O O . ALA A 1 135 ? -7.961 -4.402 -12.438 1 98.25 135 ALA A O 1
ATOM 1064 N N . TRP A 1 136 ? -9.078 -5.945 -11.297 1 98.31 136 TRP A N 1
ATOM 1065 C CA . TRP A 1 136 ? -9.672 -6.684 -12.406 1 98.31 136 TRP A CA 1
ATOM 1066 C C . TRP A 1 136 ? -11.18 -6.84 -12.203 1 98.31 136 TRP A C 1
ATOM 1068 O O . TRP A 1 136 ? -11.641 -7.094 -11.094 1 98.31 136 TRP A O 1
ATOM 1078 N N . LEU A 1 137 ? -11.992 -6.652 -13.266 1 98.25 137 LEU A N 1
ATOM 1079 C CA . LEU A 1 137 ? -13.445 -6.805 -13.188 1 98.25 137 LEU A CA 1
ATOM 1080 C C . LEU A 1 137 ? -13.922 -7.918 -14.117 1 98.25 137 LEU A C 1
ATOM 1082 O O . LEU A 1 137 ? -13.352 -8.125 -15.188 1 98.25 137 LEU A O 1
ATOM 1086 N N . GLY A 1 138 ? -14.867 -8.633 -13.688 1 97.62 138 GLY A N 1
ATOM 1087 C CA . GLY A 1 138 ? -15.547 -9.641 -14.492 1 97.62 138 GLY A CA 1
ATOM 1088 C C . GLY A 1 138 ? -17.062 -9.547 -14.414 1 97.62 138 GLY A C 1
ATOM 1089 O O . GLY A 1 138 ? -17.625 -9.367 -13.336 1 97.62 138 GLY A O 1
ATOM 1090 N N . ALA A 1 139 ? -17.703 -9.703 -15.508 1 96.19 139 ALA A N 1
ATOM 1091 C CA . ALA A 1 139 ? -19.156 -9.547 -15.562 1 96.19 139 ALA A CA 1
ATOM 1092 C C . ALA A 1 139 ? -19.859 -10.875 -15.344 1 96.19 139 ALA A C 1
ATOM 1094 O O . ALA A 1 139 ? -21.094 -10.922 -15.227 1 96.19 139 ALA A O 1
ATOM 1095 N N . SER A 1 140 ? -19.062 -12 -15.305 1 95.81 140 SER A N 1
ATOM 1096 C CA . SER A 1 140 ? -19.672 -13.32 -15.188 1 95.81 140 SER A CA 1
ATOM 1097 C C . SER A 1 140 ? -18.781 -14.266 -14.375 1 95.81 140 SER A C 1
ATOM 1099 O O . SER A 1 140 ? -17.594 -14.008 -14.188 1 95.81 140 SER A O 1
ATOM 1101 N N . GLU A 1 141 ? -19.375 -15.297 -13.984 1 96.19 141 GLU A N 1
ATOM 1102 C CA . GLU A 1 141 ? -18.609 -16.344 -13.297 1 96.19 141 GLU A CA 1
ATOM 1103 C C . GLU A 1 141 ? -17.578 -16.969 -14.219 1 96.19 141 GLU A C 1
ATOM 1105 O O . GLU A 1 141 ? -16.469 -17.312 -13.781 1 96.19 141 GLU A O 1
ATOM 1110 N N . ARG A 1 142 ? -17.922 -17.078 -15.43 1 95.19 142 ARG A N 1
ATOM 1111 C CA . ARG A 1 142 ? -17 -17.641 -16.406 1 95.19 142 ARG A CA 1
ATOM 1112 C C . ARG A 1 142 ? -15.734 -16.797 -16.5 1 95.19 142 ARG A C 1
ATOM 1114 O O . ARG A 1 142 ? -14.625 -17.328 -16.594 1 95.19 142 ARG A O 1
ATOM 1121 N N . ALA A 1 143 ? -15.922 -15.492 -16.5 1 96 143 ALA A N 1
ATOM 1122 C CA . ALA A 1 143 ? -14.773 -14.602 -16.547 1 96 143 ALA A CA 1
ATOM 1123 C C . ALA A 1 143 ? -13.859 -14.812 -15.344 1 96 143 ALA A C 1
ATOM 1125 O O . ALA A 1 143 ? -12.633 -14.812 -15.477 1 96 143 ALA A O 1
ATOM 1126 N N . VAL A 1 144 ? -14.438 -15.023 -14.203 1 97.62 144 VAL A N 1
ATOM 1127 C CA . VAL A 1 144 ? -13.68 -15.242 -12.969 1 97.62 144 VAL A CA 1
ATOM 1128 C C . VAL A 1 144 ? -12.914 -16.562 -13.07 1 97.62 144 VAL A C 1
ATOM 1130 O O . VAL A 1 144 ? -11.727 -16.609 -12.734 1 97.62 144 VAL A O 1
ATOM 1133 N N . LEU A 1 145 ? -13.594 -17.578 -13.508 1 96.5 145 LEU A N 1
ATOM 1134 C CA . LEU A 1 145 ? -12.953 -18.875 -13.656 1 96.5 145 LEU A CA 1
ATOM 1135 C C . LEU A 1 145 ? -11.781 -18.797 -14.625 1 96.5 145 LEU A C 1
ATOM 1137 O O . LEU A 1 145 ? -10.703 -19.312 -14.336 1 96.5 145 LEU A O 1
ATOM 1141 N N . ASP A 1 146 ? -12.016 -18.156 -15.75 1 95.06 146 ASP A N 1
ATOM 1142 C CA . ASP A 1 146 ? -10.953 -17.984 -16.734 1 95.06 146 ASP A CA 1
ATOM 1143 C C . ASP A 1 146 ? -9.758 -17.25 -16.125 1 95.06 146 ASP A C 1
ATOM 1145 O O . ASP A 1 146 ? -8.609 -17.578 -16.406 1 95.06 146 ASP A O 1
ATOM 1149 N N . TYR A 1 147 ? -10.008 -16.266 -15.375 1 97.06 147 TYR A N 1
ATOM 1150 C CA . TYR A 1 147 ? -8.953 -15.484 -14.734 1 97.06 147 TYR A CA 1
ATOM 1151 C C . TYR A 1 147 ? -8.078 -16.375 -13.859 1 97.06 147 TYR A C 1
ATOM 1153 O O . TYR A 1 147 ? -6.852 -16.375 -13.992 1 97.06 147 TYR A O 1
ATOM 1161 N N . PHE A 1 148 ? -8.656 -17.141 -12.977 1 97.81 148 PHE A N 1
ATOM 1162 C CA . PHE A 1 148 ? -7.875 -17.906 -12.016 1 97.81 148 PHE A CA 1
ATOM 1163 C C . PHE A 1 148 ? -7.195 -19.094 -12.703 1 97.81 148 PHE A C 1
ATOM 1165 O O . PHE A 1 148 ? -6.094 -19.484 -12.32 1 97.81 148 PHE A O 1
ATOM 1172 N N . ILE A 1 149 ? -7.852 -19.641 -13.664 1 96 149 ILE A N 1
ATOM 1173 C CA . ILE A 1 149 ? -7.207 -20.703 -14.445 1 96 149 ILE A CA 1
ATOM 1174 C C . ILE A 1 149 ? -5.973 -20.141 -15.141 1 96 149 ILE A C 1
ATOM 1176 O O . ILE A 1 149 ? -4.91 -20.766 -15.141 1 96 149 ILE A O 1
ATOM 1180 N N . TRP A 1 150 ? -6.141 -19 -15.727 1 95.62 150 TRP A N 1
ATOM 1181 C CA . TRP A 1 150 ? -5.012 -18.328 -16.359 1 95.62 150 TRP A CA 1
ATOM 1182 C C . TRP A 1 150 ? -3.908 -18.047 -15.359 1 95.62 150 TRP A C 1
ATOM 1184 O O . TRP A 1 150 ? -2.727 -18.25 -15.641 1 95.62 150 TRP A O 1
ATOM 1194 N N . ARG A 1 151 ? -4.246 -17.516 -14.195 1 96.5 151 ARG A N 1
ATOM 1195 C CA . ARG A 1 151 ? -3.26 -17.172 -13.172 1 96.5 151 ARG A CA 1
ATOM 1196 C C . ARG A 1 151 ? -2.475 -18.406 -12.742 1 96.5 151 ARG A C 1
ATOM 1198 O O . ARG A 1 151 ? -1.255 -18.344 -12.57 1 96.5 151 ARG A O 1
ATOM 1205 N N . GLN A 1 152 ? -3.176 -19.484 -12.5 1 97.19 152 GLN A N 1
ATOM 1206 C CA . GLN A 1 152 ? -2.488 -20.703 -12.078 1 97.19 152 GLN A CA 1
ATOM 1207 C C . GLN A 1 152 ? -1.577 -21.234 -13.188 1 97.19 152 GLN A C 1
ATOM 1209 O O . GLN A 1 152 ? -0.448 -21.656 -12.914 1 97.19 152 GLN A O 1
ATOM 1214 N N . ALA A 1 153 ? -2.1 -21.203 -14.422 1 94.88 153 ALA A N 1
ATOM 1215 C CA . ALA A 1 153 ? -1.289 -21.656 -15.555 1 94.88 153 ALA A CA 1
ATOM 1216 C C . ALA A 1 153 ? -0.04 -20.797 -15.711 1 94.88 153 ALA A C 1
ATOM 1218 O O . ALA A 1 153 ? 1.057 -21.312 -15.93 1 94.88 153 ALA A O 1
ATOM 1219 N N . ASP A 1 154 ? -0.256 -19.547 -15.625 1 94.31 154 ASP A N 1
ATOM 1220 C CA . ASP A 1 154 ? 0.86 -18.609 -15.727 1 94.31 154 ASP A CA 1
ATOM 1221 C C . ASP A 1 154 ? 1.859 -18.812 -14.594 1 94.31 154 ASP A C 1
ATOM 1223 O O . ASP A 1 154 ? 3.072 -18.766 -14.805 1 94.31 154 ASP A O 1
ATOM 1227 N N . GLY A 1 155 ? 1.342 -19 -13.398 1 95.19 155 GLY A N 1
ATOM 1228 C CA . GLY A 1 155 ? 2.195 -19.297 -12.258 1 95.19 155 GLY A CA 1
ATOM 1229 C C . GLY A 1 155 ? 3.014 -20.562 -12.438 1 95.19 155 GLY A C 1
ATOM 1230 O O . GLY A 1 155 ? 4.191 -20.594 -12.078 1 95.19 155 GLY A O 1
ATOM 1231 N N . SER A 1 156 ? 2.406 -21.562 -12.969 1 95.81 156 SER A N 1
ATOM 1232 C CA . SER A 1 156 ? 3.092 -22.828 -13.211 1 95.81 156 SER A CA 1
ATOM 1233 C C . SER A 1 156 ? 4.219 -22.656 -14.219 1 95.81 156 SER A C 1
ATOM 1235 O O . SER A 1 156 ? 5.301 -23.219 -14.047 1 95.81 156 SER A O 1
ATOM 1237 N N . ARG A 1 157 ? 3.924 -21.938 -15.258 1 94.69 157 ARG A N 1
ATOM 1238 C CA . ARG A 1 157 ? 4.945 -21.672 -16.266 1 94.69 157 ARG A CA 1
ATOM 1239 C C . ARG A 1 157 ? 6.129 -20.922 -15.648 1 94.69 157 ARG A C 1
ATOM 1241 O O . ARG A 1 157 ? 7.285 -21.266 -15.906 1 94.69 157 ARG A O 1
ATOM 1248 N N . CYS A 1 158 ? 5.801 -19.938 -14.875 1 95.5 158 CYS A N 1
ATOM 1249 C CA . CYS A 1 158 ? 6.84 -19.156 -14.211 1 95.5 158 CYS A CA 1
ATOM 1250 C C . CYS A 1 158 ? 7.648 -20.016 -13.25 1 95.5 158 CYS A C 1
ATOM 1252 O O . CYS A 1 158 ? 8.859 -19.844 -13.109 1 95.5 158 CYS A O 1
ATOM 1254 N N . SER A 1 159 ? 6.969 -20.891 -12.594 1 97.62 159 SER A N 1
ATOM 1255 C CA . SER A 1 159 ? 7.625 -21.812 -11.672 1 97.62 159 SER A CA 1
ATOM 1256 C C . SER A 1 159 ? 8.625 -22.703 -12.398 1 97.62 159 SER A C 1
ATOM 1258 O O . SER A 1 159 ? 9.766 -22.859 -11.953 1 97.62 159 SER A O 1
ATOM 1260 N N . LEU A 1 160 ? 8.188 -23.297 -13.5 1 97.94 160 LEU A N 1
ATOM 1261 C CA . LEU A 1 160 ? 9.078 -24.141 -14.297 1 97.94 160 LEU A CA 1
ATOM 1262 C C . LEU A 1 160 ? 10.297 -23.344 -14.758 1 97.94 160 LEU A C 1
ATOM 1264 O O . LEU A 1 160 ? 11.43 -23.844 -14.664 1 97.94 160 LEU A O 1
ATOM 1268 N N . HIS A 1 161 ? 10.031 -22.172 -15.266 1 97.38 161 HIS A N 1
ATOM 1269 C CA . HIS A 1 161 ? 11.125 -21.312 -15.68 1 97.38 161 HIS A CA 1
ATOM 1270 C C . HIS A 1 161 ? 12.078 -21.031 -14.523 1 97.38 161 HIS A C 1
ATOM 1272 O O . HIS A 1 161 ? 13.297 -21.062 -14.688 1 97.38 161 HIS A O 1
ATOM 1278 N N . GLY A 1 162 ? 11.5 -20.734 -13.375 1 97.44 162 GLY A N 1
ATOM 1279 C CA . GLY A 1 162 ? 12.297 -20.469 -12.188 1 97.44 162 GLY A CA 1
ATOM 1280 C C . GLY A 1 162 ? 13.195 -21.641 -11.805 1 97.44 162 GLY A C 1
ATOM 1281 O O . GLY A 1 162 ? 14.367 -21.453 -11.492 1 97.44 162 GLY A O 1
ATOM 1282 N N . TRP A 1 163 ? 12.656 -22.812 -11.781 1 98.19 163 TRP A N 1
ATOM 1283 C CA . TRP A 1 163 ? 13.43 -24.016 -11.484 1 98.19 163 TRP A CA 1
ATOM 1284 C C . TRP A 1 163 ? 14.594 -24.172 -12.469 1 98.19 163 TRP A C 1
ATOM 1286 O O . TRP A 1 163 ? 15.727 -24.453 -12.055 1 98.19 163 TRP A O 1
ATOM 1296 N N . CYS A 1 164 ? 14.305 -23.984 -13.758 1 98.62 164 CYS A N 1
ATOM 1297 C CA . CYS A 1 164 ? 15.359 -24.109 -14.766 1 98.62 164 CYS A CA 1
ATOM 1298 C C . CYS A 1 164 ? 16.422 -23.031 -14.562 1 98.62 164 CYS A C 1
ATOM 1300 O O . CYS A 1 164 ? 17.609 -23.344 -14.523 1 98.62 164 CYS A O 1
ATOM 1302 N N . TYR A 1 165 ? 16.031 -21.812 -14.43 1 98.38 165 TYR A N 1
ATOM 1303 C CA . TYR A 1 165 ? 16.922 -20.672 -14.273 1 98.38 165 TYR A CA 1
ATOM 1304 C C . TYR A 1 165 ? 17.875 -20.875 -13.102 1 98.38 165 TYR A C 1
ATOM 1306 O O . TYR A 1 165 ? 19.094 -20.766 -13.25 1 98.38 165 TYR A O 1
ATOM 1314 N N . TRP A 1 166 ? 17.312 -21.219 -12 1 97.88 166 TRP A N 1
ATOM 1315 C CA . TRP A 1 166 ? 18.141 -21.281 -10.789 1 97.88 166 TRP A CA 1
ATOM 1316 C C . TRP A 1 166 ? 18.953 -22.562 -10.758 1 97.88 166 TRP A C 1
ATOM 1318 O O . TRP A 1 166 ? 20 -22.625 -10.086 1 97.88 166 TRP A O 1
ATOM 1328 N N . THR A 1 167 ? 18.484 -23.641 -11.414 1 98.12 167 THR A N 1
ATOM 1329 C CA . THR A 1 167 ? 19.344 -24.812 -11.602 1 98.12 167 THR A CA 1
ATOM 1330 C C . THR A 1 167 ? 20.594 -24.453 -12.383 1 98.12 167 THR A C 1
ATOM 1332 O O . THR A 1 167 ? 21.703 -24.828 -11.992 1 98.12 167 THR A O 1
ATOM 1335 N N . LEU A 1 168 ? 20.422 -23.656 -13.43 1 98.25 168 LEU A N 1
ATOM 1336 C CA . LEU A 1 168 ? 21.547 -23.219 -14.234 1 98.25 168 LEU A CA 1
ATOM 1337 C C . LEU A 1 168 ? 22.453 -22.281 -13.438 1 98.25 168 LEU A C 1
ATOM 1339 O O . LEU A 1 168 ? 23.688 -22.391 -13.508 1 98.25 168 LEU A O 1
ATOM 1343 N N . ARG A 1 169 ? 21.859 -21.406 -12.703 1 97.81 169 ARG A N 1
ATOM 1344 C CA . ARG A 1 169 ? 22.625 -20.484 -11.867 1 97.81 169 ARG A CA 1
ATOM 1345 C C . ARG A 1 169 ? 23.484 -21.234 -10.859 1 97.81 169 ARG A C 1
ATOM 1347 O O . ARG A 1 169 ? 24.641 -20.875 -10.633 1 97.81 169 ARG A O 1
ATOM 1354 N N . LYS A 1 170 ? 22.938 -22.25 -10.289 1 96.88 170 LYS A N 1
ATOM 1355 C CA . LYS A 1 170 ? 23.625 -23.031 -9.266 1 96.88 170 LYS A CA 1
ATOM 1356 C C . LYS A 1 170 ? 24.766 -23.859 -9.875 1 96.88 170 LYS A C 1
ATOM 1358 O O . LYS A 1 170 ? 25.703 -24.234 -9.172 1 96.88 170 LYS A O 1
ATOM 1363 N N . GLU A 1 171 ? 24.656 -24.094 -11.102 1 97.38 171 GLU A N 1
ATOM 1364 C CA . GLU A 1 171 ? 25.703 -24.812 -11.828 1 97.38 171 GLU A CA 1
ATOM 1365 C C . GLU A 1 171 ? 26.844 -23.859 -12.195 1 97.38 171 GLU A C 1
ATOM 1367 O O . GLU A 1 171 ? 27.859 -24.297 -12.734 1 97.38 171 GLU A O 1
ATOM 1372 N N . GLY A 1 172 ? 26.625 -22.547 -11.945 1 97.38 172 GLY A N 1
ATOM 1373 C CA . GLY A 1 172 ? 27.719 -21.609 -12.164 1 97.38 172 GLY A CA 1
ATOM 1374 C C . GLY A 1 172 ? 27.453 -20.641 -13.297 1 97.38 172 GLY A C 1
ATOM 1375 O O . GLY A 1 172 ? 28.25 -19.75 -13.555 1 97.38 172 GLY A O 1
ATOM 1376 N N . ARG A 1 173 ? 26.344 -20.812 -13.984 1 97.5 173 ARG A N 1
ATOM 1377 C CA . ARG A 1 173 ? 26.016 -19.875 -15.055 1 97.5 173 ARG A CA 1
ATOM 1378 C C . ARG A 1 173 ? 25.672 -18.5 -14.492 1 97.5 173 ARG A C 1
ATOM 1380 O O . ARG A 1 173 ? 25.078 -18.391 -13.43 1 97.5 173 ARG A O 1
ATOM 1387 N N . SER A 1 174 ? 26.125 -17.516 -15.25 1 97.81 174 SER A N 1
ATOM 1388 C CA . SER A 1 174 ? 25.719 -16.172 -14.891 1 97.81 174 SER A CA 1
ATOM 1389 C C . SER A 1 174 ? 24.234 -15.93 -15.188 1 97.81 174 SER A C 1
ATOM 1391 O O . SER A 1 174 ? 23.609 -16.734 -15.875 1 97.81 174 SER A O 1
ATOM 1393 N N . ALA A 1 175 ? 23.703 -14.883 -14.703 1 96.25 175 ALA A N 1
ATOM 1394 C CA . ALA A 1 175 ? 22.312 -14.516 -14.984 1 96.25 175 ALA A CA 1
ATOM 1395 C C . ALA A 1 175 ? 22.078 -14.398 -16.484 1 96.25 175 ALA A C 1
ATOM 1397 O O . ALA A 1 175 ? 21.062 -14.898 -17 1 96.25 175 ALA A O 1
ATOM 1398 N N . ALA A 1 176 ? 22.953 -13.758 -17.125 1 97.44 176 ALA A N 1
ATOM 1399 C CA . ALA A 1 176 ? 22.844 -13.547 -18.562 1 97.44 176 ALA A CA 1
ATOM 1400 C C . ALA A 1 176 ? 22.875 -14.875 -19.328 1 97.44 176 ALA A C 1
ATOM 1402 O O . ALA A 1 176 ? 22.109 -15.078 -20.266 1 97.44 176 ALA A O 1
ATOM 1403 N N . GLN A 1 177 ? 23.734 -15.75 -18.953 1 97.75 177 GLN A N 1
ATOM 1404 C CA . GLN A 1 177 ? 23.859 -17.047 -19.578 1 97.75 177 GLN A CA 1
ATOM 1405 C C . GLN A 1 177 ? 22.594 -17.891 -19.391 1 97.75 177 GLN A C 1
ATOM 1407 O O . GLN A 1 177 ? 22.094 -18.5 -20.344 1 97.75 177 GLN A O 1
ATOM 1412 N N . ALA A 1 178 ? 22.141 -17.953 -18.172 1 97.94 178 ALA A N 1
ATOM 1413 C CA . ALA A 1 178 ? 20.938 -18.719 -17.859 1 97.94 178 ALA A CA 1
ATOM 1414 C C . ALA A 1 178 ? 19.734 -18.203 -18.656 1 97.94 178 ALA A C 1
ATOM 1416 O O . ALA A 1 178 ? 18.969 -18.984 -19.203 1 97.94 178 ALA A O 1
ATOM 1417 N N . THR A 1 179 ? 19.609 -16.906 -18.703 1 97.06 179 THR A N 1
ATOM 1418 C CA . THR A 1 179 ? 18.5 -16.266 -19.422 1 97.06 179 THR A CA 1
ATOM 1419 C C . THR A 1 179 ? 18.562 -16.609 -20.906 1 97.06 179 THR A C 1
ATOM 1421 O O . THR A 1 179 ? 17.547 -16.953 -21.516 1 97.06 179 THR A O 1
ATOM 1424 N N . ARG A 1 180 ? 19.688 -16.484 -21.5 1 97.25 180 ARG A N 1
ATOM 1425 C CA . ARG A 1 180 ? 19.891 -16.766 -22.922 1 97.25 180 ARG A CA 1
ATOM 1426 C C . ARG A 1 180 ? 19.547 -18.219 -23.234 1 97.25 180 ARG A C 1
ATOM 1428 O O . ARG A 1 180 ? 18.938 -18.516 -24.266 1 97.25 180 ARG A O 1
ATOM 1435 N N . GLU A 1 181 ? 19.969 -19.094 -22.438 1 96.5 181 GLU A N 1
ATOM 1436 C CA . GLU A 1 181 ? 19.734 -20.531 -22.656 1 96.5 181 GLU A CA 1
ATOM 1437 C C . GLU A 1 181 ? 18.25 -20.859 -22.625 1 96.5 181 GLU A C 1
ATOM 1439 O O . GLU A 1 181 ? 17.797 -21.766 -23.328 1 96.5 181 GLU A O 1
ATOM 1444 N N . LEU A 1 182 ? 17.531 -20.188 -21.797 1 97.62 182 LEU A N 1
ATOM 1445 C CA . LEU A 1 182 ? 16.125 -20.516 -21.594 1 97.62 182 LEU A CA 1
ATOM 1446 C C . LEU A 1 182 ? 15.234 -19.719 -22.531 1 97.62 182 LEU A C 1
ATOM 1448 O O . LEU A 1 182 ? 14.062 -20.047 -22.719 1 97.62 182 LEU A O 1
ATOM 1452 N N . ASP A 1 183 ? 15.75 -18.688 -23.094 1 95.44 183 ASP A N 1
ATOM 1453 C CA . ASP A 1 183 ? 14.969 -17.75 -23.891 1 95.44 183 ASP A CA 1
ATOM 1454 C C . ASP A 1 183 ? 14.305 -18.453 -25.062 1 95.44 183 ASP A C 1
ATOM 1456 O O . ASP A 1 183 ? 14.969 -19.141 -25.844 1 95.44 183 ASP A O 1
ATOM 1460 N N . GLY A 1 184 ? 13.008 -18.344 -25.125 1 93.44 184 GLY A N 1
ATOM 1461 C CA . GLY A 1 184 ? 12.242 -18.859 -26.266 1 93.44 184 GLY A CA 1
ATOM 1462 C C . GLY A 1 184 ? 12.086 -20.375 -26.234 1 93.44 184 GLY A C 1
ATOM 1463 O O . GLY A 1 184 ? 11.531 -20.953 -27.156 1 93.44 184 GLY A O 1
ATOM 1464 N N . LYS A 1 185 ? 12.578 -21.109 -25.281 1 96.06 185 LYS A N 1
ATOM 1465 C CA . LYS A 1 185 ? 12.5 -22.562 -25.203 1 96.06 185 LYS A CA 1
ATOM 1466 C C . LYS A 1 185 ? 11.109 -23.016 -24.766 1 96.06 185 LYS A C 1
ATOM 1468 O O . LYS A 1 185 ? 10.492 -22.391 -23.906 1 96.06 185 LYS A O 1
ATOM 1473 N N . PRO A 1 186 ? 10.617 -24.016 -25.312 1 95.56 186 PRO A N 1
ATOM 1474 C CA . PRO A 1 186 ? 9.289 -24.516 -24.953 1 95.56 186 PRO A CA 1
ATOM 1475 C C . PRO A 1 186 ? 9.281 -25.266 -23.625 1 95.56 186 PRO A C 1
ATOM 1477 O O . PRO A 1 186 ? 10.344 -25.562 -23.078 1 95.56 186 PRO A O 1
ATOM 1480 N N . VAL A 1 187 ? 8.172 -25.625 -23.172 1 95.31 187 VAL A N 1
ATOM 1481 C CA . VAL A 1 187 ? 7.949 -26.312 -21.906 1 95.31 187 VAL A CA 1
ATOM 1482 C C . VAL A 1 187 ? 8.664 -27.672 -21.922 1 95.31 187 VAL A C 1
ATOM 1484 O O . VAL A 1 187 ? 9.258 -28.078 -20.922 1 95.31 187 VAL A O 1
ATOM 1487 N N . SER A 1 188 ? 8.633 -28.328 -23.078 1 96.5 188 SER A N 1
ATOM 1488 C CA . SER A 1 188 ? 9.266 -29.641 -23.203 1 96.5 188 SER A CA 1
ATOM 1489 C C . SER A 1 188 ? 10.773 -29.562 -22.984 1 96.5 188 SER A C 1
ATOM 1491 O O . SER A 1 188 ? 11.352 -30.422 -22.328 1 96.5 188 SER A O 1
ATOM 1493 N N . TYR A 1 189 ? 11.352 -28.562 -23.516 1 97.62 189 TYR A N 1
ATOM 1494 C CA . TYR A 1 189 ? 12.781 -28.359 -23.328 1 97.62 189 TYR A CA 1
ATOM 1495 C C . TYR A 1 189 ? 13.109 -28.141 -21.844 1 97.62 189 TYR A C 1
ATOM 1497 O O . TYR A 1 189 ? 14.07 -28.719 -21.328 1 97.62 189 TYR A O 1
ATOM 1505 N N . LYS A 1 190 ? 12.344 -27.375 -21.188 1 98.12 190 LYS A N 1
ATOM 1506 C CA . LYS A 1 190 ? 12.594 -27.031 -19.797 1 98.12 190 LYS A CA 1
ATOM 1507 C C . LYS A 1 190 ? 12.422 -28.25 -18.891 1 98.12 190 LYS A C 1
ATOM 1509 O O . LYS A 1 190 ? 13.219 -28.453 -17.969 1 98.12 190 LYS A O 1
ATOM 1514 N N . ASN A 1 191 ? 11.406 -29.016 -19.172 1 97.81 191 ASN A N 1
ATOM 1515 C CA . ASN A 1 191 ? 11.227 -30.266 -18.422 1 97.81 191 ASN A CA 1
ATOM 1516 C C . ASN A 1 191 ? 12.414 -31.203 -18.625 1 97.81 191 ASN A C 1
ATOM 1518 O O . ASN A 1 191 ? 12.883 -31.828 -17.656 1 97.81 191 ASN A O 1
ATOM 1522 N N . GLU A 1 192 ? 12.867 -31.297 -19.828 1 98 192 GLU A N 1
ATOM 1523 C CA . GLU A 1 192 ? 14 -32.156 -20.125 1 98 192 GLU A CA 1
ATOM 1524 C C . GLU A 1 192 ? 15.273 -31.656 -19.438 1 98 192 GLU A C 1
ATOM 1526 O O . GLU A 1 192 ? 16.062 -32.469 -18.922 1 98 192 GLU A O 1
ATOM 1531 N N . LEU A 1 193 ? 15.43 -30.375 -19.5 1 98.12 193 LEU A N 1
ATOM 1532 C CA . LEU A 1 193 ? 16.578 -29.766 -18.828 1 98.12 193 LEU A CA 1
ATOM 1533 C C . LEU A 1 193 ? 16.641 -30.172 -17.375 1 98.12 193 LEU A C 1
ATOM 1535 O O . LEU A 1 193 ? 17.703 -30.594 -16.875 1 98.12 193 LEU A O 1
ATOM 1539 N N . LEU A 1 194 ? 15.555 -30.078 -16.672 1 98.38 194 LEU A N 1
ATOM 1540 C CA . LEU A 1 194 ? 15.492 -30.438 -15.266 1 98.38 194 LEU A CA 1
ATOM 1541 C C . LEU A 1 194 ? 15.664 -31.938 -15.078 1 98.38 194 LEU A C 1
ATOM 1543 O O . LEU A 1 194 ? 16.406 -32.375 -14.203 1 98.38 194 LEU A O 1
ATOM 1547 N N . PHE A 1 195 ? 15.031 -32.688 -15.93 1 97.69 195 PHE A N 1
ATOM 1548 C CA . PHE A 1 195 ? 15.062 -34.156 -15.828 1 97.69 195 PHE A CA 1
ATOM 1549 C C . PHE A 1 195 ? 16.5 -34.656 -15.969 1 97.69 195 PHE A C 1
ATOM 1551 O O . PHE A 1 195 ? 16.906 -35.562 -15.234 1 97.69 195 PHE A O 1
ATOM 1558 N N . GLN A 1 196 ? 17.188 -34.094 -16.875 1 97.88 196 GLN A N 1
ATOM 1559 C CA . GLN A 1 196 ? 18.578 -34.5 -17.094 1 97.88 196 GLN A CA 1
ATOM 1560 C C . GLN A 1 196 ? 19.422 -34.219 -15.844 1 97.88 196 GLN A C 1
ATOM 1562 O O . GLN A 1 196 ? 20.5 -34.812 -15.68 1 97.88 196 GLN A O 1
ATOM 1567 N N . ARG A 1 197 ? 18.938 -33.406 -15.016 1 97.12 197 ARG A N 1
ATOM 1568 C CA . ARG A 1 197 ? 19.672 -33.031 -13.805 1 97.12 197 ARG A CA 1
ATOM 1569 C C . ARG A 1 197 ? 19.047 -33.656 -12.57 1 97.12 197 ARG A C 1
ATOM 1571 O O . ARG A 1 197 ? 19.312 -33.25 -11.445 1 97.12 197 ARG A O 1
ATOM 1578 N N . GLY A 1 198 ? 18.125 -34.594 -12.789 1 97.25 198 GLY A N 1
ATOM 1579 C CA . GLY A 1 198 ? 17.562 -35.406 -11.719 1 97.25 198 GLY A CA 1
ATOM 1580 C C . GLY A 1 198 ? 16.375 -34.719 -11.047 1 97.25 198 GLY A C 1
ATOM 1581 O O . GLY A 1 198 ? 15.961 -35.125 -9.953 1 97.25 198 GLY A O 1
ATOM 1582 N N . ILE A 1 199 ? 15.93 -33.688 -11.625 1 97.62 199 ILE A N 1
ATOM 1583 C CA . ILE A 1 199 ? 14.789 -32.969 -11.055 1 97.62 199 ILE A CA 1
ATOM 1584 C C . ILE A 1 199 ? 13.547 -33.25 -11.898 1 97.62 199 ILE A C 1
ATOM 1586 O O . ILE A 1 199 ? 13.508 -32.906 -13.086 1 97.62 199 ILE A O 1
ATOM 1590 N N . ASN A 1 200 ? 12.594 -33.906 -11.312 1 97.81 200 ASN A N 1
ATOM 1591 C CA . ASN A 1 200 ? 11.273 -34.031 -11.93 1 97.81 200 ASN A CA 1
ATOM 1592 C C . ASN A 1 200 ? 10.328 -32.938 -11.469 1 97.81 200 ASN A C 1
ATOM 1594 O O . ASN A 1 200 ? 9.867 -32.938 -10.32 1 97.81 200 ASN A O 1
ATOM 1598 N N . PHE A 1 201 ? 10.07 -32.062 -12.383 1 97.12 201 PHE A N 1
ATOM 1599 C CA . PHE A 1 201 ? 9.242 -30.922 -12.055 1 97.12 201 PHE A CA 1
ATOM 1600 C C . PHE A 1 201 ? 7.891 -31.359 -11.508 1 97.12 201 PHE A C 1
ATOM 1602 O O . PHE A 1 201 ? 7.316 -30.688 -10.648 1 97.12 201 PHE A O 1
ATOM 1609 N N . ASN A 1 202 ? 7.344 -32.469 -11.914 1 95.31 202 ASN A N 1
ATOM 1610 C CA . ASN A 1 202 ? 6.051 -32.969 -11.469 1 95.31 202 ASN A CA 1
ATOM 1611 C C . ASN A 1 202 ? 6.098 -33.438 -10.016 1 95.31 202 ASN A C 1
ATOM 1613 O O . ASN A 1 202 ? 5.055 -33.656 -9.398 1 95.31 202 ASN A O 1
ATOM 1617 N N . ASP A 1 203 ? 7.309 -33.531 -9.5 1 96.38 203 ASP A N 1
ATOM 1618 C CA . ASP A 1 203 ? 7.453 -34.062 -8.148 1 96.38 203 ASP A CA 1
ATOM 1619 C C . ASP A 1 203 ? 7.781 -32.969 -7.156 1 96.38 203 ASP A C 1
ATOM 1621 O O . ASP A 1 203 ? 7.852 -33.188 -5.949 1 96.38 203 ASP A O 1
ATOM 1625 N N . VAL A 1 204 ? 8.039 -31.734 -7.676 1 96.62 204 VAL A N 1
ATOM 1626 C CA . VAL A 1 204 ? 8.289 -30.656 -6.734 1 96.62 204 VAL A CA 1
ATOM 1627 C C . VAL A 1 204 ? 7.008 -30.328 -5.969 1 96.62 204 VAL A C 1
ATOM 1629 O O . VAL A 1 204 ? 5.91 -30.672 -6.414 1 96.62 204 VAL A O 1
ATOM 1632 N N . PRO A 1 205 ? 7.117 -29.734 -4.812 1 97.19 205 PRO A N 1
ATOM 1633 C CA . PRO A 1 205 ? 5.922 -29.453 -4.016 1 97.19 205 PRO A CA 1
ATOM 1634 C C . PRO A 1 205 ? 4.828 -28.75 -4.812 1 97.19 205 PRO A C 1
ATOM 1636 O O . PRO A 1 205 ? 5.125 -27.875 -5.637 1 97.19 205 PRO A O 1
ATOM 1639 N N . LEU A 1 206 ? 3.547 -29.062 -4.582 1 97.69 206 LEU A N 1
ATOM 1640 C CA . LEU A 1 206 ? 2.418 -28.609 -5.387 1 97.69 206 LEU A CA 1
ATOM 1641 C C . LEU A 1 206 ? 2.281 -27.094 -5.328 1 97.69 206 LEU A C 1
ATOM 1643 O O . LEU A 1 206 ? 1.962 -26.453 -6.336 1 97.69 206 LEU A O 1
ATOM 1647 N N . TRP A 1 207 ? 2.547 -26.531 -4.141 1 98.06 207 TRP A N 1
ATOM 1648 C CA . TRP A 1 207 ? 2.371 -25.094 -3.998 1 98.06 207 TRP A CA 1
ATOM 1649 C C . TRP A 1 207 ? 3.33 -24.328 -4.91 1 98.06 207 TRP A C 1
ATOM 1651 O O . TRP A 1 207 ? 3.047 -23.203 -5.32 1 98.06 207 TRP A O 1
ATOM 1661 N N . GLN A 1 208 ? 4.473 -24.922 -5.242 1 98.06 208 GLN A N 1
ATOM 1662 C CA . GLN A 1 208 ? 5.43 -24.281 -6.137 1 98.06 208 GLN A CA 1
ATOM 1663 C C . GLN A 1 208 ? 4.918 -24.281 -7.578 1 98.06 208 GLN A C 1
ATOM 1665 O O . GLN A 1 208 ? 5.215 -23.375 -8.344 1 98.06 208 GLN A O 1
ATOM 1670 N N . ARG A 1 209 ? 4.109 -25.281 -7.875 1 97 209 ARG A N 1
ATOM 1671 C CA . ARG A 1 209 ? 3.646 -25.469 -9.25 1 97 209 ARG A CA 1
ATOM 1672 C C . ARG A 1 209 ? 2.258 -24.875 -9.438 1 97 209 ARG A C 1
ATOM 1674 O O . ARG A 1 209 ? 1.92 -24.406 -10.531 1 97 209 ARG A O 1
ATOM 1681 N N . ARG A 1 210 ? 1.549 -24.906 -8.352 1 97.94 210 ARG A N 1
ATOM 1682 C CA . ARG A 1 210 ? 0.129 -24.609 -8.539 1 97.94 210 ARG A CA 1
ATOM 1683 C C . ARG A 1 210 ? -0.323 -23.469 -7.633 1 97.94 210 ARG A C 1
ATOM 1685 O O . ARG A 1 210 ? -1.487 -23.078 -7.664 1 97.94 210 ARG A O 1
ATOM 1692 N N . GLY A 1 211 ? 0.504 -22.953 -6.82 1 98.38 211 GLY A N 1
ATOM 1693 C CA . GLY A 1 211 ? 0.135 -21.906 -5.887 1 98.38 211 GLY A CA 1
ATOM 1694 C C . GLY A 1 211 ? -0.655 -22.422 -4.695 1 98.38 211 GLY A C 1
ATOM 1695 O O . GLY A 1 211 ? -0.757 -23.625 -4.488 1 98.38 211 GLY A O 1
ATOM 1696 N N . SER A 1 212 ? -1.061 -21.531 -3.904 1 98.88 212 SER A N 1
ATOM 1697 C CA . SER A 1 212 ? -1.882 -21.828 -2.738 1 98.88 212 SER A CA 1
ATOM 1698 C C . SER A 1 212 ? -3.162 -21 -2.732 1 98.88 212 SER A C 1
ATOM 1700 O O . SER A 1 212 ? -3.184 -19.875 -3.246 1 98.88 212 SER A O 1
ATOM 1702 N N . GLY A 1 213 ? -4.211 -21.594 -2.197 1 98.81 213 GLY A N 1
ATOM 1703 C CA . GLY A 1 213 ? -5.496 -20.938 -2.076 1 98.81 213 GLY A CA 1
ATOM 1704 C C . GLY A 1 213 ? -5.934 -20.734 -0.637 1 98.81 213 GLY A C 1
ATOM 1705 O O . GLY A 1 213 ? -5.566 -21.516 0.241 1 98.81 213 GLY A O 1
ATOM 1706 N N . VAL A 1 214 ? -6.633 -19.688 -0.405 1 98.81 214 VAL A N 1
ATOM 1707 C CA . VAL A 1 214 ? -7.227 -19.391 0.892 1 98.81 214 VAL A CA 1
ATOM 1708 C C . VAL A 1 214 ? -8.711 -19.078 0.718 1 98.81 214 VAL A C 1
ATOM 1710 O O . VAL A 1 214 ? -9.094 -18.312 -0.163 1 98.81 214 VAL A O 1
ATOM 1713 N N . TRP A 1 215 ? -9.562 -19.703 1.496 1 98.06 215 TRP A N 1
ATOM 1714 C CA . TRP A 1 215 ? -10.984 -19.406 1.453 1 98.06 215 TRP A CA 1
ATOM 1715 C C . TRP A 1 215 ? -11.648 -19.719 2.793 1 98.06 215 TRP A C 1
ATOM 1717 O O . TRP A 1 215 ? -11 -20.234 3.707 1 98.06 215 TRP A O 1
ATOM 1727 N N . TRP A 1 216 ? -12.891 -19.312 2.934 1 95.44 216 TRP A N 1
ATOM 1728 C CA . TRP A 1 216 ? -13.656 -19.547 4.156 1 95.44 216 TRP A CA 1
ATOM 1729 C C . TRP A 1 216 ? -14.219 -20.953 4.18 1 95.44 216 TRP A C 1
ATOM 1731 O O . TRP A 1 216 ? -14.727 -21.453 3.168 1 95.44 216 TRP A O 1
ATOM 1741 N N . GLU A 1 217 ? -14.086 -21.609 5.289 1 92.31 217 GLU A N 1
ATOM 1742 C CA . GLU A 1 217 ? -14.742 -22.906 5.477 1 92.31 217 GLU A CA 1
ATOM 1743 C C . GLU A 1 217 ? -15.57 -22.922 6.758 1 92.31 217 GLU A C 1
ATOM 1745 O O . GLU A 1 217 ? -15.203 -22.297 7.75 1 92.31 217 GLU A O 1
ATOM 1750 N N . ALA A 1 218 ? -16.719 -23.562 6.68 1 87.38 218 ALA A N 1
ATOM 1751 C CA . ALA A 1 218 ? -17.578 -23.75 7.848 1 87.38 218 ALA A CA 1
ATOM 1752 C C . ALA A 1 218 ? -17.078 -24.891 8.719 1 87.38 218 ALA A C 1
ATOM 1754 O O . ALA A 1 218 ? -16.578 -25.906 8.211 1 87.38 218 ALA A O 1
ATOM 1755 N N . TYR A 1 219 ? -17.094 -24.594 9.992 1 84.5 219 TYR A N 1
ATOM 1756 C CA . TYR A 1 219 ? -16.734 -25.688 10.906 1 84.5 219 TYR A CA 1
ATOM 1757 C C . TYR A 1 219 ? -17.609 -25.656 12.156 1 84.5 219 TYR A C 1
ATOM 1759 O O . TYR A 1 219 ? -18.125 -24.594 12.531 1 84.5 219 TYR A O 1
ATOM 1767 N N . GLN A 1 220 ? -17.938 -26.844 12.664 1 81.88 220 GLN A N 1
ATOM 1768 C CA . GLN A 1 220 ? -18.766 -26.969 13.859 1 81.88 220 GLN A CA 1
ATOM 1769 C C . GLN A 1 220 ? -17.938 -26.781 15.125 1 81.88 220 GLN A C 1
ATOM 1771 O O . GLN A 1 220 ? -16.922 -27.438 15.312 1 81.88 220 GLN A O 1
ATOM 1776 N N . LYS A 1 221 ? -18.203 -25.719 15.789 1 79.94 221 LYS A N 1
ATOM 1777 C CA . LYS A 1 221 ? -17.531 -25.484 17.062 1 79.94 221 LYS A CA 1
ATOM 1778 C C . LYS A 1 221 ? -18.422 -25.938 18.234 1 79.94 221 LYS A C 1
ATOM 1780 O O . LYS A 1 221 ? -19.594 -25.578 18.281 1 79.94 221 LYS A O 1
ATOM 1785 N N . GLU A 1 222 ? -17.828 -26.828 19 1 77.69 222 GLU A N 1
ATOM 1786 C CA . GLU A 1 222 ? -18.547 -27.312 20.172 1 77.69 222 GLU A CA 1
ATOM 1787 C C . GLU A 1 222 ? -18.422 -26.328 21.344 1 77.69 222 GLU A C 1
ATOM 1789 O O . GLU A 1 222 ? -17.344 -25.812 21.609 1 77.69 222 GLU A O 1
ATOM 1794 N N . GLY A 1 223 ? -19.422 -25.656 21.594 1 74.5 223 GLY A N 1
ATOM 1795 C CA . GLY A 1 223 ? -19.406 -24.812 22.781 1 74.5 223 GLY A CA 1
ATOM 1796 C C . GLY A 1 223 ? -20.406 -25.25 23.828 1 74.5 223 GLY A C 1
ATOM 1797 O O . GLY A 1 223 ? -21.203 -26.156 23.594 1 74.5 223 GLY A O 1
ATOM 1798 N N . VAL A 1 224 ? -20.109 -24.875 25.109 1 75.5 224 VAL A N 1
ATOM 1799 C CA . VAL A 1 224 ? -20.984 -25.172 26.219 1 75.5 224 VAL A CA 1
ATOM 1800 C C . VAL A 1 224 ? -21.781 -23.922 26.594 1 75.5 224 VAL A C 1
ATOM 1802 O O . VAL A 1 224 ? -21.219 -22.828 26.734 1 75.5 224 VAL A O 1
ATOM 1805 N N . ASP A 1 225 ? -23 -24.047 26.469 1 71.44 225 ASP A N 1
ATOM 1806 C CA . ASP A 1 225 ? -23.828 -22.938 26.953 1 71.44 225 ASP A CA 1
ATOM 1807 C C . ASP A 1 225 ? -23.625 -22.688 28.438 1 71.44 225 ASP A C 1
ATOM 1809 O O . ASP A 1 225 ? -23.844 -23.578 29.266 1 71.44 225 ASP A O 1
ATOM 1813 N N . PRO A 1 226 ? -23.031 -21.562 28.641 1 75.62 226 PRO A N 1
ATOM 1814 C CA . PRO A 1 226 ? -22.766 -21.281 30.062 1 75.62 226 PRO A CA 1
ATOM 1815 C C . PRO A 1 226 ? -24.047 -21.281 30.906 1 75.62 226 PRO A C 1
ATOM 1817 O O . PRO A 1 226 ? -23.984 -21.391 32.125 1 75.62 226 PRO A O 1
ATOM 1820 N N . ARG A 1 227 ? -25.094 -21.188 30.297 1 77.38 227 ARG A N 1
ATOM 1821 C CA . ARG A 1 227 ? -26.344 -21.078 31.031 1 77.38 227 ARG A CA 1
ATOM 1822 C C . ARG A 1 227 ? -26.812 -22.438 31.516 1 77.38 227 ARG A C 1
ATOM 1824 O O . ARG A 1 227 ? -27.297 -22.578 32.625 1 77.38 227 ARG A O 1
ATOM 1831 N N . ASP A 1 228 ? -26.75 -23.406 30.641 1 76.38 228 ASP A N 1
ATOM 1832 C CA . ASP A 1 228 ? -27.297 -24.688 31.062 1 76.38 228 ASP A CA 1
ATOM 1833 C C . ASP A 1 228 ? -26.281 -25.812 30.875 1 76.38 228 ASP A C 1
ATOM 1835 O O . ASP A 1 228 ? -26.594 -26.969 31.125 1 76.38 228 ASP A O 1
ATOM 1839 N N . GLY A 1 229 ? -25.094 -25.438 30.5 1 72.12 229 GLY A N 1
ATOM 1840 C CA . GLY A 1 229 ? -24.016 -26.406 30.422 1 72.12 229 GLY A CA 1
ATOM 1841 C C . GLY A 1 229 ? -24.141 -27.344 29.219 1 72.12 229 GLY A C 1
ATOM 1842 O O . GLY A 1 229 ? -23.359 -28.266 29.078 1 72.12 229 GLY A O 1
ATOM 1843 N N . ARG A 1 230 ? -25.141 -27.109 28.422 1 74.75 230 ARG A N 1
ATOM 1844 C CA . ARG A 1 230 ? -25.359 -28.016 27.297 1 74.75 230 ARG A CA 1
ATOM 1845 C C . ARG A 1 230 ? -24.359 -27.734 26.172 1 74.75 230 ARG A C 1
ATOM 1847 O O . ARG A 1 230 ? -23.984 -26.578 25.938 1 74.75 230 ARG A O 1
ATOM 1854 N N . ARG A 1 231 ? -23.969 -28.875 25.672 1 76.69 231 ARG A N 1
ATOM 1855 C CA . ARG A 1 231 ? -23.047 -28.766 24.547 1 76.69 231 ARG A CA 1
ATOM 1856 C C . ARG A 1 231 ? -23.766 -28.234 23.312 1 76.69 231 ARG A C 1
ATOM 1858 O O . ARG A 1 231 ? -24.844 -28.703 22.969 1 76.69 231 ARG A O 1
ATOM 1865 N N . THR A 1 232 ? -23.484 -27.016 22.938 1 77.06 232 THR A N 1
ATOM 1866 C CA . THR A 1 232 ? -24.062 -26.453 21.719 1 77.06 232 THR A CA 1
ATOM 1867 C C . THR A 1 232 ? -23.031 -26.453 20.594 1 77.06 232 THR A C 1
ATOM 1869 O O . THR A 1 232 ? -21.828 -26.391 20.844 1 77.06 232 THR A O 1
ATOM 1872 N N . GLN A 1 233 ? -23.578 -27.016 19.453 1 78.25 233 GLN A N 1
ATOM 1873 C CA . GLN A 1 233 ? -22.75 -26.953 18.25 1 78.25 233 GLN A CA 1
ATOM 1874 C C . GLN A 1 233 ? -23.109 -25.734 17.406 1 78.25 233 GLN A C 1
ATOM 1876 O O . GLN A 1 233 ? -24.266 -25.547 17.031 1 78.25 233 GLN A O 1
ATOM 1881 N N . THR A 1 234 ? -22.172 -24.781 17.453 1 81.56 234 THR A N 1
ATOM 1882 C CA . THR A 1 234 ? -22.422 -23.609 16.625 1 81.56 234 THR A CA 1
ATOM 1883 C C . THR A 1 234 ? -21.547 -23.625 15.375 1 81.56 234 THR A C 1
ATOM 1885 O O . THR A 1 234 ? -20.391 -24.047 15.43 1 81.56 234 THR A O 1
ATOM 1888 N N . LEU A 1 235 ? -22.172 -23.391 14.203 1 79.62 235 LEU A N 1
ATOM 1889 C CA . LEU A 1 235 ? -21.453 -23.281 12.938 1 79.62 235 LEU A CA 1
ATOM 1890 C C . LEU A 1 235 ? -20.656 -21.984 12.875 1 79.62 235 LEU A C 1
ATOM 1892 O O . LEU A 1 235 ? -21.203 -20.906 13.094 1 79.62 235 LEU A O 1
ATOM 1896 N N . ARG A 1 236 ? -19.266 -22.172 12.852 1 84.62 236 ARG A N 1
ATOM 1897 C CA . ARG A 1 236 ? -18.391 -21.016 12.711 1 84.62 236 ARG A CA 1
ATOM 1898 C C . ARG A 1 236 ? -17.562 -21.094 11.43 1 84.62 236 ARG A C 1
ATOM 1900 O O . ARG A 1 236 ? -17.531 -22.141 10.781 1 84.62 236 ARG A O 1
ATOM 1907 N N . ARG A 1 237 ? -17.125 -19.953 11.016 1 87.5 237 ARG A N 1
ATOM 1908 C CA . ARG A 1 237 ? -16.297 -19.938 9.82 1 87.5 237 ARG A CA 1
ATOM 1909 C C . ARG A 1 237 ? -14.844 -19.625 10.164 1 87.5 237 ARG A C 1
ATOM 1911 O O . ARG A 1 237 ? -14.562 -18.891 11.109 1 87.5 237 ARG A O 1
ATOM 1918 N N . ARG A 1 238 ? -13.977 -20.281 9.422 1 91.81 238 ARG A N 1
ATOM 1919 C CA . ARG A 1 238 ? -12.547 -20.016 9.539 1 91.81 238 ARG A CA 1
ATOM 1920 C C . ARG A 1 238 ? -11.867 -20.031 8.18 1 91.81 238 ARG A C 1
ATOM 1922 O O . ARG A 1 238 ? -12.414 -20.578 7.211 1 91.81 238 ARG A O 1
ATOM 1929 N N . LEU A 1 239 ? -10.727 -19.438 8.094 1 95.75 239 LEU A N 1
ATOM 1930 C CA . LEU A 1 239 ? -9.969 -19.469 6.848 1 95.75 239 LEU A CA 1
ATOM 1931 C C . LEU A 1 239 ? -9.242 -20.812 6.688 1 95.75 239 LEU A C 1
ATOM 1933 O O . LEU A 1 239 ? -8.625 -21.297 7.633 1 95.75 239 LEU A O 1
ATOM 1937 N N . LYS A 1 240 ? -9.391 -21.359 5.582 1 96.88 240 LYS A N 1
ATOM 1938 C CA . LYS A 1 240 ? -8.648 -22.547 5.188 1 96.88 240 LYS A CA 1
ATOM 1939 C C . LYS A 1 240 ? -7.578 -22.219 4.156 1 96.88 240 LYS A C 1
ATOM 1941 O O . LYS A 1 240 ? -7.824 -21.453 3.219 1 96.88 240 LYS A O 1
ATOM 1946 N N . VAL A 1 241 ? -6.414 -22.719 4.391 1 98.38 241 VAL A N 1
ATOM 1947 C CA . VAL A 1 241 ? -5.32 -22.609 3.432 1 98.38 241 VAL A CA 1
ATOM 1948 C C . VAL A 1 241 ? -5.109 -23.953 2.746 1 98.38 241 VAL A C 1
ATOM 1950 O O . VAL A 1 241 ? -5.031 -25 3.41 1 98.38 241 VAL A O 1
ATOM 1953 N N . ASP A 1 242 ? -5.066 -24 1.456 1 98.56 242 ASP A N 1
ATOM 1954 C CA . ASP A 1 242 ? -4.781 -25.219 0.687 1 98.56 242 ASP A CA 1
ATOM 1955 C C . ASP A 1 242 ? -3.568 -25.016 -0.216 1 98.56 242 ASP A C 1
ATOM 1957 O O . ASP A 1 242 ? -3.625 -24.25 -1.184 1 98.56 242 ASP A O 1
ATOM 1961 N N . SER A 1 243 ? -2.514 -25.719 0.062 1 98.25 243 SER A N 1
ATOM 1962 C CA . SER A 1 243 ? -1.283 -25.625 -0.718 1 98.25 243 SER A CA 1
ATOM 1963 C C . SER A 1 243 ? -1.139 -26.812 -1.664 1 98.25 243 SER A C 1
ATOM 1965 O O . SER A 1 243 ? -0.049 -27.078 -2.176 1 98.25 243 SER A O 1
ATOM 1967 N N . GLU A 1 244 ? -2.225 -27.547 -1.737 1 98.12 244 GLU A N 1
ATOM 1968 C CA . GLU A 1 244 ? -2.287 -28.688 -2.645 1 98.12 244 GLU A CA 1
ATOM 1969 C C . GLU A 1 244 ? -3.434 -28.531 -3.641 1 98.12 244 GLU A C 1
ATOM 1971 O O . GLU A 1 244 ? -4.242 -29.453 -3.807 1 98.12 244 GLU A O 1
ATOM 1976 N N . LEU A 1 245 ? -3.426 -27.438 -4.297 1 98.38 245 LEU A N 1
ATOM 1977 C CA . LEU A 1 245 ? -4.5 -27.125 -5.227 1 98.38 245 LEU A CA 1
ATOM 1978 C C . LEU A 1 245 ? -4.488 -28.078 -6.418 1 98.38 245 LEU A C 1
ATOM 1980 O O . LEU A 1 245 ? -3.42 -28.453 -6.91 1 98.38 245 LEU A O 1
ATOM 1984 N N . PRO A 1 246 ? -5.652 -28.5 -6.828 1 97.81 246 PRO A N 1
ATOM 1985 C CA . PRO A 1 246 ? -5.715 -29.234 -8.094 1 97.81 246 PRO A CA 1
ATOM 1986 C C . PRO A 1 246 ? -5.434 -28.359 -9.305 1 97.81 246 PRO A C 1
ATOM 1988 O O . PRO A 1 246 ? -5.086 -27.188 -9.156 1 97.81 246 PRO A O 1
ATOM 1991 N N . MET A 1 247 ? -5.445 -28.922 -10.508 1 95.19 247 MET A N 1
ATOM 1992 C CA . MET A 1 247 ? -5.199 -28.141 -11.711 1 95.19 247 MET A CA 1
ATOM 1993 C C . MET A 1 247 ? -6.293 -28.391 -12.75 1 95.19 247 MET A C 1
ATOM 1995 O O . MET A 1 247 ? -7.133 -29.266 -12.578 1 95.19 247 MET A O 1
ATOM 1999 N N . LYS A 1 248 ? -6.344 -27.531 -13.734 1 92.88 248 LYS A N 1
ATOM 2000 C CA . LYS A 1 248 ? -7.227 -27.656 -14.891 1 92.88 248 LYS A CA 1
ATOM 2001 C C . LYS A 1 248 ? -8.68 -27.797 -14.453 1 92.88 248 LYS A C 1
ATOM 2003 O O . LYS A 1 248 ? -9.188 -26.984 -13.688 1 92.88 248 LYS A O 1
ATOM 2008 N N . GLU A 1 249 ? -9.344 -28.828 -14.836 1 94.88 249 GLU A N 1
ATOM 2009 C CA . GLU A 1 249 ? -10.781 -28.984 -14.609 1 94.88 249 GLU A CA 1
ATOM 2010 C C . GLU A 1 249 ? -11.094 -29.078 -13.117 1 94.88 249 GLU A C 1
ATOM 2012 O O . GLU A 1 249 ? -12.094 -28.531 -12.648 1 94.88 249 GLU A O 1
ATOM 2017 N N . ALA A 1 250 ? -10.289 -29.812 -12.43 1 97.44 250 ALA A N 1
ATOM 2018 C CA . ALA A 1 250 ? -10.508 -29.969 -10.992 1 97.44 250 ALA A CA 1
ATOM 2019 C C . ALA A 1 250 ? -10.375 -28.625 -10.273 1 97.44 250 ALA A C 1
ATOM 2021 O O . ALA A 1 250 ? -11.109 -28.344 -9.32 1 97.44 250 ALA A O 1
ATOM 2022 N N . TYR A 1 251 ? -9.43 -27.844 -10.672 1 97.81 251 TYR A N 1
ATOM 2023 C CA . TYR A 1 251 ? -9.273 -26.5 -10.102 1 97.81 251 TYR A CA 1
ATOM 2024 C C . TYR A 1 251 ? -10.469 -25.625 -10.438 1 97.81 251 TYR A C 1
ATOM 2026 O O . TYR A 1 251 ? -10.969 -24.891 -9.586 1 97.81 251 TYR A O 1
ATOM 2034 N N . GLU A 1 252 ? -10.914 -25.688 -11.656 1 96.44 252 GLU A N 1
ATOM 2035 C CA . GLU A 1 252 ? -12.109 -24.953 -12.062 1 96.44 252 GLU A CA 1
ATOM 2036 C C . GLU A 1 252 ? -13.312 -25.328 -11.195 1 96.44 252 GLU A C 1
ATOM 2038 O O . GLU A 1 252 ? -14.078 -24.453 -10.781 1 96.44 252 GLU A O 1
ATOM 2043 N N . HIS A 1 253 ? -13.453 -26.594 -10.969 1 97.25 253 HIS A N 1
ATOM 2044 C CA . HIS A 1 253 ? -14.555 -27.078 -10.133 1 97.25 253 HIS A CA 1
ATOM 2045 C C . HIS A 1 253 ? -14.445 -26.531 -8.719 1 97.25 253 HIS A C 1
ATOM 2047 O O . HIS A 1 253 ? -15.461 -26.156 -8.117 1 97.25 253 HIS A O 1
ATOM 2053 N N . LEU A 1 254 ? -13.273 -26.547 -8.219 1 97.5 254 LEU A N 1
ATOM 2054 C CA . LEU A 1 254 ? -13.047 -26.016 -6.879 1 97.5 254 LEU A CA 1
ATOM 2055 C C . LEU A 1 254 ? -13.453 -24.547 -6.809 1 97.5 254 LEU A C 1
ATOM 2057 O O . LEU A 1 254 ? -14.227 -24.156 -5.93 1 97.5 254 LEU A O 1
ATOM 2061 N N . VAL A 1 255 ? -12.984 -23.688 -7.715 1 97.69 255 VAL A N 1
ATOM 2062 C CA . VAL A 1 255 ? -13.25 -22.25 -7.699 1 97.69 255 VAL A CA 1
ATOM 2063 C C . VAL A 1 255 ? -14.742 -22 -7.914 1 97.69 255 VAL A C 1
ATOM 2065 O O . VAL A 1 255 ? -15.328 -21.125 -7.27 1 97.69 255 VAL A O 1
ATOM 2068 N N . ARG A 1 256 ? -15.375 -22.797 -8.797 1 96.62 256 ARG A N 1
ATOM 2069 C CA . ARG A 1 256 ? -16.812 -22.672 -9.023 1 96.62 256 ARG A CA 1
ATOM 2070 C C . ARG A 1 256 ? -17.594 -22.906 -7.734 1 96.62 256 ARG A C 1
ATOM 2072 O O . ARG A 1 256 ? -18.578 -22.234 -7.473 1 96.62 256 ARG A O 1
ATOM 2079 N N . GLY A 1 257 ? -17.172 -23.891 -7.008 1 95.69 257 GLY A N 1
ATOM 2080 C CA . GLY A 1 257 ? -17.797 -24.156 -5.723 1 95.69 257 GLY A CA 1
ATOM 2081 C C . GLY A 1 257 ? -17.672 -23 -4.75 1 95.69 257 GLY A C 1
ATOM 2082 O O . GLY A 1 257 ? -18.594 -22.75 -3.953 1 95.69 257 GLY A O 1
ATOM 2083 N N . LEU A 1 258 ? -16.578 -22.312 -4.781 1 95 258 LEU A N 1
ATOM 2084 C CA . LEU A 1 258 ? -16.328 -21.172 -3.9 1 95 258 LEU A CA 1
ATOM 2085 C C . LEU A 1 258 ? -17.203 -19.984 -4.305 1 95 258 LEU A C 1
ATOM 2087 O O . LEU A 1 258 ? -17.578 -19.172 -3.459 1 95 258 LEU A O 1
ATOM 2091 N N . LEU A 1 259 ? -17.5 -19.844 -5.609 1 94.19 259 LEU A N 1
ATOM 2092 C CA . LEU A 1 259 ? -18.359 -18.766 -6.094 1 94.19 259 LEU A CA 1
ATOM 2093 C C . LEU A 1 259 ? -19.781 -18.969 -5.621 1 94.19 259 LEU A C 1
ATOM 2095 O O . LEU A 1 259 ? -20.5 -17.984 -5.379 1 94.19 259 LEU A O 1
ATOM 2099 N N . ALA A 1 260 ? -20.188 -20.203 -5.484 1 87.12 260 ALA A N 1
ATOM 2100 C CA . ALA A 1 260 ? -21.562 -20.562 -5.141 1 87.12 260 ALA A CA 1
ATOM 2101 C C . ALA A 1 260 ? -21.797 -20.469 -3.635 1 87.12 260 ALA A C 1
ATOM 2103 O O . ALA A 1 260 ? -22.938 -20.422 -3.176 1 87.12 260 ALA A O 1
ATOM 2104 N N . ALA A 1 261 ? -20.734 -20.516 -2.877 1 80.56 261 ALA A N 1
ATOM 2105 C CA . ALA A 1 261 ? -20.859 -20.516 -1.422 1 80.56 261 ALA A CA 1
ATOM 2106 C C . ALA A 1 261 ? -21.453 -19.188 -0.932 1 80.56 261 ALA A C 1
ATOM 2108 O O . ALA A 1 261 ? -21.141 -18.125 -1.462 1 80.56 261 ALA A O 1
ATOM 2109 N N . PRO A 1 262 ? -22.438 -19.375 -0.013 1 69.94 262 PRO A N 1
ATOM 2110 C CA . PRO A 1 262 ? -23.062 -18.141 0.484 1 69.94 262 PRO A CA 1
ATOM 2111 C C . PRO A 1 262 ? -22.062 -17.203 1.154 1 69.94 262 PRO A C 1
ATOM 2113 O O . PRO A 1 262 ? -21.047 -17.656 1.691 1 69.94 262 PRO A O 1
ATOM 2116 N N . GLY A 1 263 ? -22.078 -15.977 0.832 1 62.44 263 GLY A N 1
ATOM 2117 C CA . GLY A 1 263 ? -21.203 -14.969 1.414 1 62.44 263 GLY A CA 1
ATOM 2118 C C . GLY A 1 263 ? -21.281 -14.914 2.928 1 62.44 263 GLY A C 1
ATOM 2119 O O . GLY A 1 263 ? -22.203 -15.469 3.527 1 62.44 263 GLY A O 1
ATOM 2120 N N . ALA A 1 264 ? -20.172 -14.609 3.57 1 53.41 264 ALA A N 1
ATOM 2121 C CA . ALA A 1 264 ? -20.156 -14.398 5.016 1 53.41 264 ALA A CA 1
ATOM 2122 C C . ALA A 1 264 ? -21.328 -13.508 5.441 1 53.41 264 ALA A C 1
ATOM 2124 O O . ALA A 1 264 ? -21.5 -12.414 4.902 1 53.41 264 ALA A O 1
ATOM 2125 N N . GLU A 1 265 ? -22.453 -14.078 5.59 1 45.5 265 GLU A N 1
ATOM 2126 C CA . GLU A 1 265 ? -23.516 -13.258 6.18 1 45.5 265 GLU A CA 1
ATOM 2127 C C . GLU A 1 265 ? -22.969 -12.43 7.344 1 45.5 265 GLU A C 1
ATOM 2129 O O . GLU A 1 265 ? -22.219 -12.938 8.18 1 45.5 265 GLU A O 1
ATOM 2134 N N . ALA A 1 266 ? -22.688 -11.219 7.164 1 40.28 266 ALA A N 1
ATOM 2135 C CA . ALA A 1 266 ? -22.422 -10.359 8.312 1 40.28 266 ALA A CA 1
ATOM 2136 C C . ALA A 1 266 ? -23.312 -10.734 9.492 1 40.28 266 ALA A C 1
ATOM 2138 O O . ALA A 1 266 ? -24.547 -10.672 9.391 1 40.28 266 ALA A O 1
ATOM 2139 N N . ASP A 1 267 ? -22.969 -11.805 10.25 1 33.31 267 ASP A N 1
ATOM 2140 C CA . ASP A 1 267 ? -23.703 -11.828 11.516 1 33.31 267 ASP A CA 1
ATOM 2141 C C . ASP A 1 267 ? -23.484 -10.539 12.305 1 33.31 267 ASP A C 1
ATOM 2143 O O . ASP A 1 267 ? -22.375 -10.023 12.359 1 33.31 267 ASP A O 1
ATOM 2147 N N . MET B 1 1 ? -27.234 -47.562 -34.688 1 25.38 1 MET B N 1
ATOM 2148 C CA . MET B 1 1 ? -27.469 -46.156 -34.469 1 25.38 1 MET B CA 1
ATOM 2149 C C . MET B 1 1 ? -26.297 -45.531 -33.719 1 25.38 1 MET B C 1
ATOM 2151 O O . MET B 1 1 ? -25.984 -45.938 -32.594 1 25.38 1 MET B O 1
ATOM 2155 N N . ALA B 1 2 ? -25.281 -44.969 -34.344 1 29.58 2 ALA B N 1
ATOM 2156 C CA . ALA B 1 2 ? -23.938 -44.594 -33.906 1 29.58 2 ALA B CA 1
ATOM 2157 C C . ALA B 1 2 ? -23.984 -43.406 -32.938 1 29.58 2 ALA B C 1
ATOM 2159 O O . ALA B 1 2 ? -24.703 -42.438 -33.156 1 29.58 2 ALA B O 1
ATOM 2160 N N . PHE B 1 3 ? -23.812 -43.562 -31.578 1 26.89 3 PHE B N 1
ATOM 2161 C CA . PHE B 1 3 ? -23.766 -42.594 -30.469 1 26.89 3 PHE B CA 1
ATOM 2162 C C . PHE B 1 3 ? -22.812 -41.469 -30.797 1 26.89 3 PHE B C 1
ATOM 2164 O O . PHE B 1 3 ? -21.609 -41.688 -31.016 1 26.89 3 PHE B O 1
ATOM 2171 N N . ALA B 1 4 ? -23.203 -40.469 -31.578 1 31.73 4 ALA B N 1
ATOM 2172 C CA . ALA B 1 4 ? -22.5 -39.25 -31.984 1 31.73 4 ALA B CA 1
ATOM 2173 C C . ALA B 1 4 ? -21.844 -38.562 -30.797 1 31.73 4 ALA B C 1
ATOM 2175 O O . ALA B 1 4 ? -22.469 -38.375 -29.75 1 31.73 4 ALA B O 1
ATOM 2176 N N . SER B 1 5 ? -20.531 -38.719 -30.594 1 29.33 5 SER B N 1
ATOM 2177 C CA . SER B 1 5 ? -19.609 -38.219 -29.594 1 29.33 5 SER B CA 1
ATOM 2178 C C . SER B 1 5 ? -19.875 -36.75 -29.281 1 29.33 5 SER B C 1
ATOM 2180 O O . SER B 1 5 ? -20.016 -35.938 -30.203 1 29.33 5 SER B O 1
ATOM 2182 N N . ASN B 1 6 ? -20.594 -36.312 -28.312 1 30.38 6 ASN B N 1
ATOM 2183 C CA . ASN B 1 6 ? -21.109 -35 -27.922 1 30.38 6 ASN B CA 1
ATOM 2184 C C . ASN B 1 6 ? -20.031 -33.938 -28.016 1 30.38 6 ASN B C 1
ATOM 2186 O O . ASN B 1 6 ? -19 -34 -27.328 1 30.38 6 ASN B O 1
ATOM 2190 N N . PRO B 1 7 ? -19.734 -33.125 -29.062 1 33.84 7 PRO B N 1
ATOM 2191 C CA . PRO B 1 7 ? -18.766 -32.156 -29.531 1 33.84 7 PRO B CA 1
ATOM 2192 C C . PRO B 1 7 ? -18.469 -31.047 -28.5 1 33.84 7 PRO B C 1
ATOM 2194 O O . PRO B 1 7 ? -17.641 -30.172 -28.75 1 33.84 7 PRO B O 1
ATOM 2197 N N . GLY B 1 8 ? -19.391 -30.719 -27.688 1 33.09 8 GLY B N 1
ATOM 2198 C CA . GLY B 1 8 ? -19.266 -29.438 -27 1 33.09 8 GLY B CA 1
ATOM 2199 C C . GLY B 1 8 ? -18 -29.328 -26.172 1 33.09 8 GLY B C 1
ATOM 2200 O O . GLY B 1 8 ? -17.953 -28.578 -25.203 1 33.09 8 GLY B O 1
ATOM 2201 N N . TRP B 1 9 ? -17.141 -30.297 -26.109 1 35.97 9 TRP B N 1
ATOM 2202 C CA . TRP B 1 9 ? -15.891 -30.188 -25.359 1 35.97 9 TRP B CA 1
ATOM 2203 C C . TRP B 1 9 ? -15.117 -28.938 -25.766 1 35.97 9 TRP B C 1
ATOM 2205 O O . TRP B 1 9 ? -14.727 -28.797 -26.938 1 35.97 9 TRP B O 1
ATOM 2215 N N . ARG B 1 10 ? -15.516 -27.703 -25.281 1 41.75 10 ARG B N 1
ATOM 2216 C CA . ARG B 1 10 ? -14.781 -26.469 -25.516 1 41.75 10 ARG B CA 1
ATOM 2217 C C . ARG B 1 10 ? -13.281 -26.719 -25.562 1 41.75 10 ARG B C 1
ATOM 2219 O O . ARG B 1 10 ? -12.742 -27.469 -24.734 1 41.75 10 ARG B O 1
ATOM 2226 N N . ASN B 1 11 ? -12.578 -26.75 -26.641 1 44.16 11 ASN B N 1
ATOM 2227 C CA . ASN B 1 11 ? -11.148 -26.703 -26.922 1 44.16 11 ASN B CA 1
ATOM 2228 C C . ASN B 1 11 ? -10.391 -25.953 -25.844 1 44.16 11 ASN B C 1
ATOM 2230 O O . ASN B 1 11 ? -10.797 -24.859 -25.438 1 44.16 11 ASN B O 1
ATOM 2234 N N . PRO B 1 12 ? -9.609 -26.672 -24.984 1 54.97 12 PRO B N 1
ATOM 2235 C CA . PRO B 1 12 ? -8.781 -25.922 -24.016 1 54.97 12 PRO B CA 1
ATOM 2236 C C . PRO B 1 12 ? -8.258 -24.609 -24.594 1 54.97 12 PRO B C 1
ATOM 2238 O O . PRO B 1 12 ? -7.742 -24.578 -25.703 1 54.97 12 PRO B O 1
ATOM 2241 N N . MET B 1 13 ? -8.992 -23.562 -24.344 1 62.94 13 MET B N 1
ATOM 2242 C CA . MET B 1 13 ? -8.602 -22.234 -24.812 1 62.94 13 MET B CA 1
ATOM 2243 C C . MET B 1 13 ? -7.082 -22.094 -24.875 1 62.94 13 MET B C 1
ATOM 2245 O O . MET B 1 13 ? -6.379 -22.594 -23.984 1 62.94 13 MET B O 1
ATOM 2249 N N . ASP B 1 14 ? -6.598 -21.797 -26.062 1 78.5 14 ASP B N 1
ATOM 2250 C CA . ASP B 1 14 ? -5.207 -21.422 -26.266 1 78.5 14 ASP B CA 1
ATOM 2251 C C . ASP B 1 14 ? -4.719 -20.5 -25.156 1 78.5 14 ASP B C 1
ATOM 2253 O O . ASP B 1 14 ? -5.43 -19.578 -24.734 1 78.5 14 ASP B O 1
ATOM 2257 N N . PRO B 1 15 ? -3.658 -20.938 -24.5 1 77.75 15 PRO B N 1
ATOM 2258 C CA . PRO B 1 15 ? -3.135 -20.141 -23.391 1 77.75 15 PRO B CA 1
ATOM 2259 C C . PRO B 1 15 ? -3.041 -18.656 -23.719 1 77.75 15 PRO B C 1
ATOM 2261 O O . PRO B 1 15 ? -3.305 -17.812 -22.859 1 77.75 15 PRO B O 1
ATOM 2264 N N . ASP B 1 16 ? -2.711 -18.344 -24.875 1 83.06 16 ASP B N 1
ATOM 2265 C CA . ASP B 1 16 ? -2.586 -16.953 -25.266 1 83.06 16 ASP B CA 1
ATOM 2266 C C . ASP B 1 16 ? -3.951 -16.266 -25.328 1 83.06 16 ASP B C 1
ATOM 2268 O O . ASP B 1 16 ? -4.082 -15.094 -24.969 1 83.06 16 ASP B O 1
ATOM 2272 N N . GLU B 1 17 ? -4.871 -17.016 -25.797 1 82.38 17 GLU B N 1
ATOM 2273 C CA . GLU B 1 17 ? -6.23 -16.484 -25.859 1 82.38 17 GLU B CA 1
ATOM 2274 C C . GLU B 1 17 ? -6.801 -16.266 -24.453 1 82.38 17 GLU B C 1
ATOM 2276 O O . GLU B 1 17 ? -7.477 -15.266 -24.203 1 82.38 17 GLU B O 1
ATOM 2281 N N . LEU B 1 18 ? -6.5 -17.188 -23.656 1 83.56 18 LEU B N 1
ATOM 2282 C CA . LEU B 1 18 ? -6.957 -17.078 -22.266 1 83.56 18 LEU B CA 1
ATOM 2283 C C . LEU B 1 18 ? -6.344 -15.852 -21.578 1 83.56 18 LEU B C 1
ATOM 2285 O O . LEU B 1 18 ? -7.035 -15.117 -20.875 1 83.56 18 LEU B O 1
ATOM 2289 N N . ALA B 1 19 ? -5.109 -15.656 -21.859 1 85.69 19 ALA B N 1
ATOM 2290 C CA . ALA B 1 19 ? -4.402 -14.508 -21.297 1 85.69 19 ALA B CA 1
ATOM 2291 C C . ALA B 1 19 ? -4.996 -13.195 -21.812 1 85.69 19 ALA B C 1
ATOM 2293 O O . ALA B 1 19 ? -5.219 -12.266 -21.031 1 85.69 19 ALA B O 1
ATOM 2294 N N . ALA B 1 20 ? -5.188 -13.117 -23.047 1 85.19 20 ALA B N 1
ATOM 2295 C CA . ALA B 1 20 ? -5.75 -11.922 -23.656 1 85.19 20 ALA B CA 1
ATOM 2296 C C . ALA B 1 20 ? -7.125 -11.602 -23.078 1 85.19 20 ALA B C 1
ATOM 2298 O O . ALA B 1 20 ? -7.434 -10.445 -22.781 1 85.19 20 ALA B O 1
ATOM 2299 N N . ARG B 1 21 ? -7.93 -12.594 -22.953 1 83.38 21 ARG B N 1
ATOM 2300 C CA . ARG B 1 21 ? -9.266 -12.422 -22.391 1 83.38 21 ARG B CA 1
ATOM 2301 C C . ARG B 1 21 ? -9.188 -11.969 -20.938 1 83.38 21 ARG B C 1
ATOM 2303 O O . ARG B 1 21 ? -9.914 -11.062 -20.531 1 83.38 21 ARG B O 1
ATOM 2310 N N . ALA B 1 22 ? -8.305 -12.578 -20.203 1 83.81 22 ALA B N 1
ATOM 2311 C CA . ALA B 1 22 ? -8.156 -12.25 -18.781 1 83.81 22 ALA B CA 1
ATOM 2312 C C . ALA B 1 22 ? -7.699 -10.805 -18.594 1 83.81 22 ALA B C 1
ATOM 2314 O O . ALA B 1 22 ? -8.18 -10.102 -17.703 1 83.81 22 ALA B O 1
ATOM 2315 N N . ARG B 1 23 ? -6.895 -10.359 -19.5 1 87.69 23 ARG B N 1
ATOM 2316 C CA . ARG B 1 23 ? -6.324 -9.023 -19.375 1 87.69 23 ARG B CA 1
ATOM 2317 C C . ARG B 1 23 ? -7.367 -7.953 -19.672 1 87.69 23 ARG B C 1
ATOM 2319 O O . ARG B 1 23 ? -7.207 -6.797 -19.297 1 87.69 23 ARG B O 1
ATOM 2326 N N . GLN B 1 24 ? -8.438 -8.359 -20.359 1 86.62 24 GLN B N 1
ATOM 2327 C CA . GLN B 1 24 ? -9.5 -7.414 -20.688 1 86.62 24 GLN B CA 1
ATOM 2328 C C . GLN B 1 24 ? -10.203 -6.918 -19.422 1 86.62 24 GLN B C 1
ATOM 2330 O O . GLN B 1 24 ? -10.812 -5.844 -19.422 1 86.62 24 GLN B O 1
ATOM 2335 N N . GLY B 1 25 ? -10.094 -7.668 -18.344 1 93.38 25 GLY B N 1
ATOM 2336 C CA . GLY B 1 25 ? -10.742 -7.293 -17.094 1 93.38 25 GLY B CA 1
ATOM 2337 C C . GLY B 1 25 ? -9.977 -6.234 -16.328 1 93.38 25 GLY B C 1
ATOM 2338 O O . GLY B 1 25 ? -10.477 -5.691 -15.344 1 93.38 25 GLY B O 1
ATOM 2339 N N . GLU B 1 26 ? -8.742 -5.992 -16.781 1 94.38 26 GLU B N 1
ATOM 2340 C CA . GLU B 1 26 ? -7.949 -4.934 -16.172 1 94.38 26 GLU B CA 1
ATOM 2341 C C . GLU B 1 26 ? -8.344 -3.562 -16.703 1 94.38 26 GLU B C 1
ATOM 2343 O O . GLU B 1 26 ? -7.527 -2.875 -17.328 1 94.38 26 GLU B O 1
ATOM 2348 N N . VAL B 1 27 ? -9.492 -3.076 -16.359 1 92.44 27 VAL B N 1
ATOM 2349 C CA . VAL B 1 27 ? -10.188 -1.991 -17.047 1 92.44 27 VAL B CA 1
ATOM 2350 C C . VAL B 1 27 ? -9.539 -0.655 -16.672 1 92.44 27 VAL B C 1
ATOM 2352 O O . VAL B 1 27 ? -9.664 0.322 -17.422 1 92.44 27 VAL B O 1
ATOM 2355 N N . PHE B 1 28 ? -8.781 -0.601 -15.625 1 94.06 28 PHE B N 1
ATOM 2356 C CA . PHE B 1 28 ? -8.203 0.666 -15.195 1 94.06 28 PHE B CA 1
ATOM 2357 C C . PHE B 1 28 ? -6.715 0.718 -15.516 1 94.06 28 PHE B C 1
ATOM 2359 O O . PHE B 1 28 ? -6.055 1.728 -15.266 1 94.06 28 PHE B O 1
ATOM 2366 N N . HIS B 1 29 ? -6.168 -0.329 -16.016 1 91 29 HIS B N 1
ATOM 2367 C CA . HIS B 1 29 ? -4.727 -0.497 -16.188 1 91 29 HIS B CA 1
ATOM 2368 C C . HIS B 1 29 ? -4.156 0.554 -17.125 1 91 29 HIS B C 1
ATOM 2370 O O . HIS B 1 29 ? -3 0.959 -16.984 1 91 29 HIS B O 1
ATOM 2376 N N . GLY B 1 30 ? -4.891 1.09 -18.031 1 91.25 30 GLY B N 1
ATOM 2377 C CA . GLY B 1 30 ? -4.398 2.037 -19.016 1 91.25 30 GLY B CA 1
ATOM 2378 C C . GLY B 1 30 ? -4.512 3.48 -18.578 1 91.25 30 GLY B C 1
ATOM 2379 O O . GLY B 1 30 ? -4.039 4.391 -19.25 1 91.25 30 GLY B O 1
ATOM 2380 N N . GLN B 1 31 ? -5.043 3.697 -17.438 1 95 31 GLN B N 1
ATOM 2381 C CA . GLN B 1 31 ? -5.242 5.062 -16.969 1 95 31 GLN B CA 1
ATOM 2382 C C . GLN B 1 31 ? -3.924 5.699 -16.547 1 95 31 GLN B C 1
ATOM 2384 O O . GLN B 1 31 ? -3.182 5.125 -15.742 1 95 31 GLN B O 1
ATOM 2389 N N . ARG B 1 32 ? -3.629 6.891 -17.078 1 96.81 32 ARG B N 1
ATOM 2390 C CA . ARG B 1 32 ? -2.406 7.637 -16.797 1 96.81 32 ARG B CA 1
ATOM 2391 C C . ARG B 1 32 ? -2.725 9.039 -16.297 1 96.81 32 ARG B C 1
ATOM 2393 O O . ARG B 1 32 ? -3.73 9.633 -16.688 1 96.81 32 ARG B O 1
ATOM 2400 N N . MET B 1 33 ? -1.887 9.539 -15.477 1 97.25 33 MET B N 1
ATOM 2401 C CA . MET B 1 33 ? -1.981 10.945 -15.109 1 97.25 33 MET B CA 1
ATOM 2402 C C . MET B 1 33 ? -1.491 11.836 -16.25 1 97.25 33 MET B C 1
ATOM 2404 O O . MET B 1 33 ? -0.562 11.469 -16.969 1 97.25 33 MET B O 1
ATOM 2408 N N . LEU B 1 34 ? -2.061 12.984 -16.422 1 96.31 34 LEU B N 1
ATOM 2409 C CA . LEU B 1 34 ? -1.805 13.906 -17.516 1 96.31 34 LEU B CA 1
ATOM 2410 C C . LEU B 1 34 ? -0.337 14.32 -17.547 1 96.31 34 LEU B C 1
ATOM 2412 O O . LEU B 1 34 ? 0.159 14.93 -16.609 1 96.31 34 LEU B O 1
ATOM 2416 N N . PRO B 1 35 ? 0.334 13.977 -18.656 1 95.12 35 PRO B N 1
ATOM 2417 C CA . PRO B 1 35 ? 1.707 14.477 -18.781 1 95.12 35 PRO B CA 1
ATOM 2418 C C . PRO B 1 35 ? 1.793 16 -18.703 1 95.12 35 PRO B C 1
ATOM 2420 O O . PRO B 1 35 ? 0.924 16.703 -19.234 1 95.12 35 PRO B O 1
ATOM 2423 N N . GLY B 1 36 ? 2.807 16.5 -18.016 1 95.88 36 GLY B N 1
ATOM 2424 C CA . GLY B 1 36 ? 2.988 17.938 -17.906 1 95.88 36 GLY B CA 1
ATOM 2425 C C . GLY B 1 36 ? 2.273 18.547 -16.719 1 95.88 36 GLY B C 1
ATOM 2426 O O . GLY B 1 36 ? 2.48 19.719 -16.391 1 95.88 36 GLY B O 1
ATOM 2427 N N . ALA B 1 37 ? 1.43 17.75 -16.094 1 97.94 37 ALA B N 1
ATOM 2428 C CA . ALA B 1 37 ? 0.751 18.25 -14.891 1 97.94 37 ALA B CA 1
ATOM 2429 C C . ALA B 1 37 ? 1.577 17.969 -13.641 1 97.94 37 ALA B C 1
ATOM 2431 O O . ALA B 1 37 ? 2.332 16.984 -13.594 1 97.94 37 ALA B O 1
ATOM 2432 N N . TRP B 1 38 ? 1.424 18.828 -12.625 1 97.94 38 TRP B N 1
ATOM 2433 C CA . TRP B 1 38 ? 1.938 18.531 -11.289 1 97.94 38 TRP B CA 1
ATOM 2434 C C . TRP B 1 38 ? 1.147 17.391 -10.641 1 97.94 38 TRP B C 1
ATOM 2436 O O . TRP B 1 38 ? -0.063 17.281 -10.852 1 97.94 38 TRP B O 1
ATOM 2446 N N . VAL B 1 39 ? 1.839 16.594 -9.914 1 98.62 39 VAL B N 1
ATOM 2447 C CA . VAL B 1 39 ? 1.177 15.477 -9.234 1 98.62 39 VAL B CA 1
ATOM 2448 C C . VAL B 1 39 ? 1.465 15.539 -7.734 1 98.62 39 VAL B C 1
ATOM 2450 O O . VAL B 1 39 ? 2.59 15.836 -7.324 1 98.62 39 VAL B O 1
ATOM 2453 N N . VAL B 1 40 ? 0.483 15.336 -6.918 1 98.81 40 VAL B N 1
ATOM 2454 C CA . VAL B 1 40 ? 0.657 15.055 -5.5 1 98.81 40 VAL B CA 1
ATOM 2455 C C . VAL B 1 40 ? 0.095 13.672 -5.176 1 98.81 40 VAL B C 1
ATOM 2457 O O . VAL B 1 40 ? -1.045 13.359 -5.527 1 98.81 40 VAL B O 1
ATOM 2460 N N . LEU B 1 41 ? 0.897 12.828 -4.641 1 98.75 41 LEU B N 1
ATOM 2461 C CA . LEU B 1 41 ? 0.41 11.594 -4.027 1 98.75 41 LEU B CA 1
ATOM 2462 C C . LEU B 1 41 ? 0.208 11.781 -2.527 1 98.75 41 LEU B C 1
ATOM 2464 O O . LEU B 1 41 ? 1.151 12.117 -1.807 1 98.75 41 LEU B O 1
ATOM 2468 N N . ARG B 1 42 ? -0.973 11.609 -2.084 1 98.69 42 ARG B N 1
ATOM 2469 C CA . ARG B 1 42 ? -1.293 11.727 -0.666 1 98.69 42 ARG B CA 1
ATOM 2470 C C . ARG B 1 42 ? -1.645 10.367 -0.071 1 98.69 42 ARG B C 1
ATOM 2472 O O . ARG B 1 42 ? -2.412 9.602 -0.662 1 98.69 42 ARG B O 1
ATOM 2479 N N . VAL B 1 43 ? -1.078 10.016 0.986 1 98.81 43 VAL B N 1
ATOM 2480 C CA . VAL B 1 43 ? -1.432 8.805 1.718 1 98.81 43 VAL B CA 1
ATOM 2481 C C . VAL B 1 43 ? -2.004 9.172 3.084 1 98.81 43 VAL B C 1
ATOM 2483 O O . VAL B 1 43 ? -1.693 10.234 3.629 1 98.81 43 VAL B O 1
ATOM 2486 N N . ASP B 1 44 ? -2.836 8.359 3.586 1 98.12 44 ASP B N 1
ATOM 2487 C CA . ASP B 1 44 ? -3.533 8.555 4.852 1 98.12 44 ASP B CA 1
ATOM 2488 C C . ASP B 1 44 ? -3.65 7.238 5.625 1 98.12 44 ASP B C 1
ATOM 2490 O O . ASP B 1 44 ? -3.99 6.203 5.051 1 98.12 44 ASP B O 1
ATOM 2494 N N . GLY B 1 45 ? -3.375 7.297 6.887 1 98.25 45 GLY B N 1
ATOM 2495 C CA . GLY B 1 45 ? -3.471 6.105 7.715 1 98.25 45 GLY B CA 1
ATOM 2496 C C . GLY B 1 45 ? -4.891 5.586 7.848 1 98.25 45 GLY B C 1
ATOM 2497 O O . GLY B 1 45 ? -5.82 6.359 8.094 1 98.25 45 GLY B O 1
ATOM 2498 N N . ARG B 1 46 ? -5.023 4.305 7.742 1 96.88 46 ARG B N 1
ATOM 2499 C CA . ARG B 1 46 ? -6.328 3.674 7.922 1 96.88 46 ARG B CA 1
ATOM 2500 C C . ARG B 1 46 ? -6.531 3.246 9.375 1 96.88 46 ARG B C 1
ATOM 2502 O O . ARG B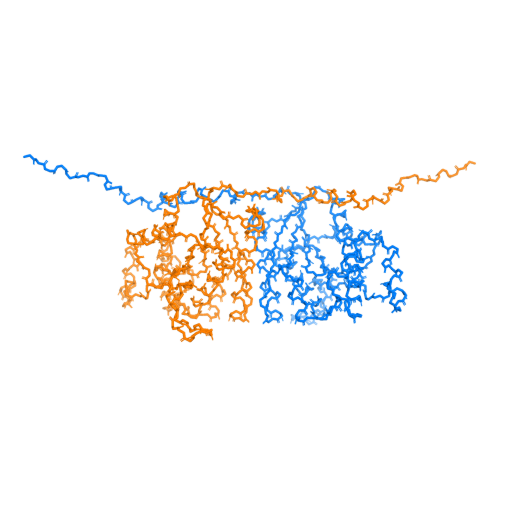 1 46 ? -5.785 2.41 9.891 1 96.88 46 ARG B O 1
ATOM 2509 N N . GLY B 1 47 ? -7.555 3.752 9.961 1 95.06 47 GLY B N 1
ATOM 2510 C CA . GLY B 1 47 ? -7.84 3.387 11.344 1 95.06 47 GLY B CA 1
ATOM 2511 C C . GLY B 1 47 ? -6.82 3.928 12.32 1 95.06 47 GLY B C 1
ATOM 2512 O O . GLY B 1 47 ? -6.578 3.322 13.367 1 95.06 47 GLY B O 1
ATOM 2513 N N . PHE B 1 48 ? -6.254 5.035 12 1 96.06 48 PHE B N 1
ATOM 2514 C CA . PHE B 1 48 ? -5.141 5.527 12.797 1 96.06 48 PHE B CA 1
ATOM 2515 C C . PHE B 1 48 ? -5.641 6.195 14.07 1 96.06 48 PHE B C 1
ATOM 2517 O O . PHE B 1 48 ? -4.887 6.344 15.039 1 96.06 48 PHE B O 1
ATOM 2524 N N . SER B 1 49 ? -6.883 6.672 14.109 1 92.94 49 SER B N 1
ATOM 2525 C CA . SER B 1 49 ? -7.395 7.188 15.375 1 92.94 49 SER B CA 1
ATOM 2526 C C . SER B 1 49 ? -7.266 6.152 16.484 1 92.94 49 SER B C 1
ATOM 2528 O O . SER B 1 49 ? -6.664 6.422 17.531 1 92.94 49 SER B O 1
ATOM 2530 N N . ARG B 1 50 ? -7.746 4.941 16.266 1 94 50 ARG B N 1
ATOM 2531 C CA . ARG B 1 50 ? -7.66 3.855 17.234 1 94 50 ARG B CA 1
ATOM 2532 C C . ARG B 1 50 ? -6.227 3.354 17.375 1 94 50 ARG B C 1
ATOM 2534 O O . ARG B 1 50 ? -5.766 3.07 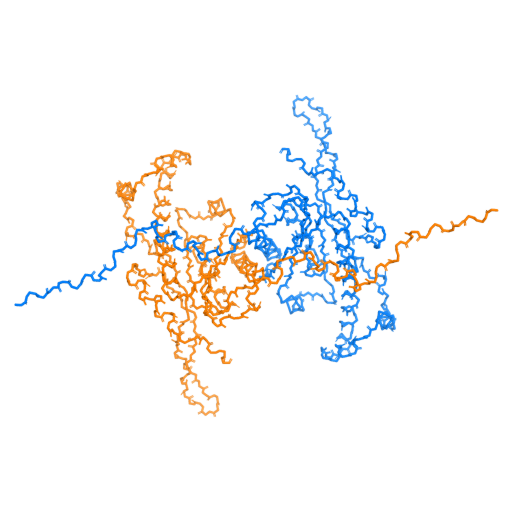18.484 1 94 50 ARG B O 1
ATOM 2541 N N . PHE B 1 51 ? -5.594 3.283 16.312 1 96.44 51 PHE B N 1
ATOM 2542 C CA . PHE B 1 51 ? -4.219 2.801 16.281 1 96.44 51 PHE B CA 1
ATOM 2543 C C . PHE B 1 51 ? -3.32 3.646 17.172 1 96.44 51 PHE B C 1
ATOM 2545 O O . PHE B 1 51 ? -2.553 3.111 17.969 1 96.44 51 PHE B O 1
ATOM 2552 N N . THR B 1 52 ? -3.402 4.973 17.031 1 95.75 52 THR B N 1
ATOM 2553 C CA . THR B 1 52 ? -2.516 5.875 17.766 1 95.75 52 THR B CA 1
ATOM 2554 C C . THR B 1 52 ? -2.953 6 19.219 1 95.75 52 THR B C 1
ATOM 2556 O O . THR B 1 52 ? -2.117 6.148 20.125 1 95.75 52 THR B O 1
ATOM 2559 N N . GLU B 1 53 ? -4.242 5.949 19.484 1 94.56 53 GLU B N 1
ATOM 2560 C CA . GLU B 1 53 ? -4.738 6.035 20.859 1 94.56 53 GLU B CA 1
ATOM 2561 C C . GLU B 1 53 ? -4.191 4.898 21.719 1 94.56 53 GLU B C 1
ATOM 2563 O O . GLU B 1 53 ? -3.871 5.098 22.891 1 94.56 53 GLU B O 1
ATOM 2568 N N . ALA B 1 54 ? -4.004 3.791 21.125 1 95.25 54 ALA B N 1
ATOM 2569 C CA . ALA B 1 54 ? -3.604 2.588 21.859 1 95.25 54 ALA B CA 1
ATOM 2570 C C . ALA B 1 54 ? -2.096 2.561 22.078 1 95.25 54 ALA B C 1
ATOM 2572 O O . ALA B 1 54 ? -1.601 1.812 22.922 1 95.25 54 ALA B O 1
ATOM 2573 N N . ARG B 1 55 ? -1.367 3.492 21.453 1 96.38 55 ARG B N 1
ATOM 2574 C CA . ARG B 1 55 ? 0.061 3.195 21.406 1 96.38 55 ARG B CA 1
ATOM 2575 C C . ARG B 1 55 ? 0.889 4.445 21.672 1 96.38 55 ARG B C 1
ATOM 2577 O O . ARG B 1 55 ? 2.061 4.352 22.047 1 96.38 55 ARG B O 1
ATOM 2584 N N . TYR B 1 56 ? 0.232 5.566 21.469 1 97.25 56 TYR B N 1
ATOM 2585 C CA . TYR B 1 56 ? 1.019 6.793 21.516 1 97.25 56 TYR B CA 1
ATOM 2586 C C . TYR B 1 56 ? 0.338 7.84 22.391 1 97.25 56 TYR B C 1
ATOM 2588 O O . TYR B 1 56 ? -0.858 7.738 22.672 1 97.25 56 TYR B O 1
ATOM 2596 N N . GLU B 1 57 ? 1.164 8.797 22.703 1 96.88 57 GLU B N 1
ATOM 2597 C CA . GLU B 1 57 ? 0.616 9.922 23.469 1 96.88 57 GLU B CA 1
ATOM 2598 C C . GLU B 1 57 ? -0.366 10.727 22.625 1 96.88 57 GLU B C 1
ATOM 2600 O O . GLU B 1 57 ? -0.182 10.875 21.422 1 96.88 57 GLU B O 1
ATOM 2605 N N . LYS B 1 58 ? -1.366 11.289 23.297 1 96.06 58 LYS B N 1
ATOM 2606 C CA . LYS B 1 58 ? -2.371 12.109 22.625 1 96.06 58 LYS B CA 1
ATOM 2607 C C . LYS B 1 58 ? -2.352 13.539 23.156 1 96.06 58 LYS B C 1
ATOM 2609 O O . LYS B 1 58 ? -2.105 13.766 24.344 1 96.06 58 LYS B O 1
ATOM 2614 N N . PRO B 1 59 ? -2.557 14.602 22.328 1 96.75 59 PRO B N 1
ATOM 2615 C CA . PRO B 1 59 ? -2.959 14.523 20.922 1 96.75 59 PRO B CA 1
ATOM 2616 C C . PRO B 1 59 ? -1.778 14.305 19.984 1 96.75 59 PRO B C 1
ATOM 2618 O O . PRO B 1 59 ? -1.97 13.93 18.828 1 96.75 59 PRO B O 1
ATOM 2621 N N . PHE B 1 60 ? -0.556 14.539 20.469 1 97.25 60 PHE B N 1
ATOM 2622 C CA . PHE B 1 60 ? 0.61 14.375 19.609 1 97.25 60 PHE B CA 1
ATOM 2623 C C . PHE B 1 60 ? 1.702 13.586 20.328 1 97.25 60 PHE B C 1
ATOM 2625 O O . PHE B 1 60 ? 1.89 13.719 21.531 1 97.25 60 PHE B O 1
ATOM 2632 N N . ASP B 1 61 ? 2.395 12.797 19.547 1 98 61 ASP B N 1
ATOM 2633 C CA . ASP B 1 61 ? 3.492 11.969 20.031 1 98 61 ASP B CA 1
ATOM 2634 C C . ASP B 1 61 ? 4.738 12.141 19.172 1 98 61 ASP B C 1
ATOM 2636 O O . ASP B 1 61 ? 4.695 11.914 17.969 1 98 61 ASP B O 1
ATOM 2640 N N . PRO B 1 62 ? 5.816 12.492 19.797 1 97.69 62 PRO B N 1
ATOM 2641 C CA . PRO B 1 62 ? 7.023 12.758 19 1 97.69 62 PRO B CA 1
ATOM 2642 C C . PRO B 1 62 ? 7.543 11.516 18.281 1 97.69 62 PRO B C 1
ATOM 2644 O O . PRO B 1 62 ? 8.117 11.625 17.203 1 97.69 62 PRO B O 1
ATOM 2647 N N . VAL B 1 63 ? 7.414 10.359 18.875 1 98.19 63 VAL B N 1
ATOM 2648 C CA . VAL B 1 63 ? 7.867 9.133 18.234 1 98.19 63 VAL B CA 1
ATOM 2649 C C . VAL B 1 63 ? 7.027 8.852 17 1 98.19 63 VAL B C 1
ATOM 2651 O O . VAL B 1 63 ? 7.566 8.539 15.93 1 98.19 63 VAL B O 1
ATOM 2654 N N . PHE B 1 64 ? 5.711 8.922 17.156 1 98.44 64 PHE B N 1
ATOM 2655 C CA . PHE B 1 64 ? 4.82 8.789 16.016 1 98.44 64 PHE B CA 1
ATOM 2656 C C . PHE B 1 64 ? 5.207 9.773 14.914 1 98.44 64 PHE B C 1
ATOM 2658 O O . PHE B 1 64 ? 5.27 9.406 13.734 1 98.44 64 PHE B O 1
ATOM 2665 N N . HIS B 1 65 ? 5.43 11.023 15.312 1 98.31 65 HIS B N 1
ATOM 2666 C CA . HIS B 1 65 ? 5.824 12.062 14.375 1 98.31 65 HIS B CA 1
ATOM 2667 C C . HIS B 1 65 ? 7.105 11.68 13.633 1 98.31 65 HIS B C 1
ATOM 2669 O O . HIS B 1 65 ? 7.219 11.898 12.43 1 98.31 65 HIS B O 1
ATOM 2675 N N . GLN B 1 66 ? 8.031 11.125 14.328 1 98.38 66 GLN B N 1
ATOM 2676 C CA . GLN B 1 66 ? 9.289 10.711 13.719 1 98.38 66 GLN B CA 1
ATOM 2677 C C . GLN B 1 66 ? 9.055 9.609 12.688 1 98.38 66 GLN B C 1
ATOM 2679 O O . GLN B 1 66 ? 9.703 9.586 11.641 1 98.38 66 GLN B O 1
ATOM 2684 N N . PHE B 1 67 ? 8.18 8.656 12.984 1 98.69 67 PHE B N 1
ATOM 2685 C CA . PHE B 1 67 ? 7.844 7.609 12.031 1 98.69 67 PHE B CA 1
ATOM 2686 C C . PHE B 1 67 ? 7.223 8.203 10.773 1 98.69 67 PHE B C 1
ATOM 2688 O O . PHE B 1 67 ? 7.523 7.766 9.656 1 98.69 67 PHE B O 1
ATOM 2695 N N . MET B 1 68 ? 6.367 9.188 10.969 1 98.81 68 MET B N 1
ATOM 2696 C CA . MET B 1 68 ? 5.711 9.828 9.836 1 98.81 68 MET B CA 1
ATOM 2697 C C . MET B 1 68 ? 6.723 10.578 8.969 1 98.81 68 MET B C 1
ATOM 2699 O O . MET B 1 68 ? 6.668 10.508 7.742 1 98.81 68 MET B O 1
ATOM 2703 N N . VAL B 1 69 ? 7.652 11.258 9.609 1 98.81 69 VAL B N 1
ATOM 2704 C CA . VAL B 1 69 ? 8.688 12 8.898 1 98.81 69 VAL B CA 1
ATOM 2705 C C . VAL B 1 69 ? 9.586 11.031 8.133 1 98.81 69 VAL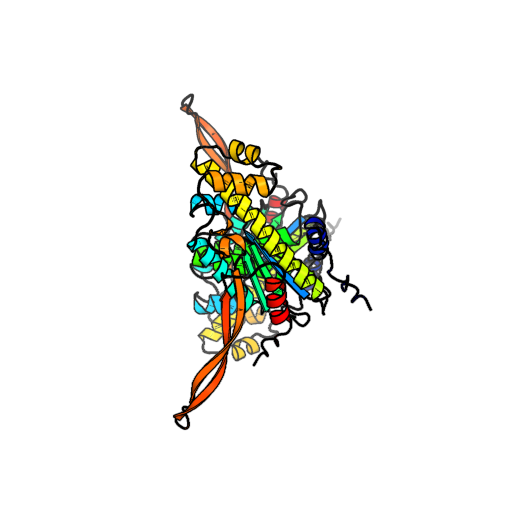 B C 1
ATOM 2707 O O . VAL B 1 69 ? 9.938 11.281 6.98 1 98.81 69 VAL B O 1
ATOM 2710 N N . ARG B 1 70 ? 9.953 9.969 8.75 1 98.75 70 ARG B N 1
ATOM 2711 C CA . ARG B 1 70 ? 10.742 8.938 8.086 1 98.75 70 ARG B CA 1
ATOM 2712 C C . ARG B 1 70 ? 10 8.375 6.875 1 98.75 70 ARG B C 1
ATOM 2714 O O . ARG B 1 70 ? 10.586 8.211 5.805 1 98.75 70 ARG B O 1
ATOM 2721 N N . THR B 1 71 ? 8.773 8.078 7.059 1 98.88 71 THR B N 1
ATOM 2722 C CA . THR B 1 71 ? 7.941 7.559 5.98 1 98.88 71 THR B CA 1
ATOM 2723 C C . THR B 1 71 ? 7.867 8.547 4.824 1 98.88 71 THR B C 1
ATOM 2725 O O . THR B 1 71 ? 8.055 8.172 3.664 1 98.88 71 THR B O 1
ATOM 2728 N N . ALA B 1 72 ? 7.684 9.82 5.145 1 98.94 72 ALA B N 1
ATOM 2729 C CA . ALA B 1 72 ? 7.637 10.867 4.129 1 98.94 72 ALA B CA 1
ATOM 2730 C C . ALA B 1 72 ? 8.961 10.961 3.375 1 98.94 72 ALA B C 1
ATOM 2732 O O . ALA B 1 72 ? 8.977 11.117 2.152 1 98.94 72 ALA B O 1
ATOM 2733 N N . SER B 1 73 ? 10.023 10.844 4.102 1 98.81 73 SER B N 1
ATOM 2734 C CA . SER B 1 73 ? 11.359 10.93 3.514 1 98.81 73 SER B CA 1
ATOM 2735 C C . SER B 1 73 ? 11.602 9.789 2.529 1 98.81 73 SER B C 1
ATOM 2737 O O . SER B 1 73 ? 12.086 10.016 1.418 1 98.81 73 SER B O 1
ATOM 2739 N N . VAL B 1 74 ? 11.25 8.609 2.938 1 98.62 74 VAL B N 1
ATOM 2740 C CA . VAL B 1 74 ? 11.445 7.438 2.094 1 98.62 74 VAL B CA 1
ATOM 2741 C C . VAL B 1 74 ? 10.578 7.555 0.839 1 98.62 74 VAL B C 1
ATOM 2743 O O . VAL B 1 74 ? 11.031 7.25 -0.266 1 98.62 74 VAL B O 1
ATOM 2746 N N . MET B 1 75 ? 9.359 8.023 0.986 1 98.75 75 MET B N 1
ATOM 2747 C CA . MET B 1 75 ? 8.469 8.195 -0.16 1 98.75 75 MET B CA 1
ATOM 2748 C C . MET B 1 75 ? 9.039 9.211 -1.143 1 98.75 75 MET B C 1
ATOM 2750 O O . MET B 1 75 ? 9.047 8.977 -2.352 1 98.75 75 MET B O 1
ATOM 2754 N N . LEU B 1 76 ? 9.484 10.336 -0.596 1 98.56 76 LEU B N 1
ATOM 2755 C CA . LEU B 1 76 ? 10.039 11.383 -1.442 1 98.56 76 LEU B CA 1
ATOM 2756 C C . LEU B 1 76 ? 11.234 10.875 -2.236 1 98.56 76 LEU B C 1
ATOM 2758 O O . LEU B 1 76 ? 11.336 11.117 -3.441 1 98.56 76 LEU B O 1
ATOM 2762 N N . GLU B 1 77 ? 12.07 10.148 -1.587 1 97.5 77 GLU B N 1
ATOM 2763 C CA . GLU B 1 77 ? 13.297 9.648 -2.205 1 97.5 77 GLU B CA 1
ATOM 2764 C C . GLU B 1 77 ? 12.984 8.562 -3.23 1 97.5 77 GLU B C 1
ATOM 2766 O O . GLU B 1 77 ? 13.406 8.656 -4.387 1 97.5 77 GLU B O 1
ATOM 2771 N N . GLU B 1 78 ? 12.227 7.578 -2.885 1 97.25 78 GLU B N 1
ATOM 2772 C CA . GLU B 1 78 ? 11.984 6.41 -3.727 1 97.25 78 GLU B CA 1
ATOM 2773 C C . GLU B 1 78 ? 11.125 6.77 -4.938 1 97.25 78 GLU B C 1
ATOM 2775 O O . GLU B 1 78 ? 11.273 6.172 -6.004 1 97.25 78 GLU B O 1
ATOM 2780 N N . LEU B 1 79 ? 10.234 7.746 -4.773 1 98 79 LEU B N 1
ATOM 2781 C CA . LEU B 1 79 ? 9.336 8.109 -5.867 1 98 79 LEU B CA 1
ATOM 2782 C C . LEU B 1 79 ? 9.859 9.336 -6.609 1 98 79 LEU B C 1
ATOM 2784 O O . LEU B 1 79 ? 9.211 9.828 -7.539 1 98 79 LEU B O 1
ATOM 2788 N N . GLN B 1 80 ? 10.977 9.828 -6.105 1 96.75 80 GLN B N 1
ATOM 2789 C CA . GLN B 1 80 ? 11.656 10.93 -6.781 1 96.75 80 GLN B CA 1
ATOM 2790 C C . GLN B 1 80 ? 10.82 12.211 -6.73 1 96.75 80 GLN B C 1
ATOM 2792 O O . GLN B 1 80 ? 10.609 12.859 -7.758 1 96.75 80 GLN B O 1
ATOM 2797 N N . GLY B 1 81 ? 10.328 12.523 -5.559 1 97.5 81 GLY B N 1
ATOM 2798 C CA . GLY B 1 81 ? 9.531 13.727 -5.355 1 97.5 81 GLY B CA 1
ATOM 2799 C C . GLY B 1 81 ? 10.375 14.961 -5.121 1 97.5 81 GLY B C 1
ATOM 2800 O O . GLY B 1 81 ? 11.602 14.875 -5.012 1 97.5 81 GLY B O 1
ATOM 2801 N N . VAL B 1 82 ? 9.672 16.109 -4.984 1 96.94 82 VAL B N 1
ATOM 2802 C CA . VAL B 1 82 ? 10.328 17.406 -4.805 1 96.94 82 VAL B CA 1
ATOM 2803 C C . VAL B 1 82 ? 10.125 17.891 -3.377 1 96.94 82 VAL B C 1
ATOM 2805 O O . VAL B 1 82 ? 11 18.547 -2.805 1 96.94 82 VAL B O 1
ATOM 2808 N N . TYR B 1 83 ? 8.969 17.672 -2.883 1 98.56 83 TYR B N 1
ATOM 2809 C CA . TYR B 1 83 ? 8.578 18.141 -1.56 1 98.56 83 TYR B CA 1
ATOM 2810 C C . TYR B 1 83 ? 7.566 17.188 -0.923 1 98.56 83 TYR B C 1
ATOM 2812 O O . TYR B 1 83 ? 6.652 16.703 -1.594 1 98.56 83 TYR B O 1
ATOM 2820 N N . ALA B 1 84 ? 7.812 16.844 0.313 1 98.94 84 ALA B N 1
ATOM 2821 C CA . ALA B 1 84 ? 6.836 16.094 1.09 1 98.94 84 ALA B CA 1
ATOM 2822 C C . ALA B 1 84 ? 6.383 16.875 2.318 1 98.94 84 ALA B C 1
ATOM 2824 O O . ALA B 1 84 ? 7.195 17.516 2.982 1 98.94 84 ALA B O 1
ATOM 2825 N N . TYR B 1 85 ? 5.125 16.922 2.535 1 98.88 85 TYR B N 1
ATOM 2826 C CA . TYR B 1 85 ? 4.496 17.516 3.709 1 98.88 85 TYR B CA 1
ATOM 2827 C C . TYR B 1 85 ? 3.756 16.469 4.523 1 98.88 85 TYR B C 1
ATOM 2829 O O . TYR B 1 85 ? 3.004 15.656 3.971 1 98.88 85 TYR B O 1
ATOM 2837 N N . THR B 1 86 ? 4.023 16.375 5.809 1 98.81 86 THR B N 1
ATOM 2838 C CA . THR B 1 86 ? 3.303 15.414 6.641 1 98.81 86 THR B CA 1
ATOM 2839 C C . THR B 1 86 ? 2.732 16.094 7.883 1 98.81 86 THR B C 1
ATOM 2841 O O . THR B 1 86 ? 3.377 16.969 8.469 1 98.81 86 THR B O 1
ATOM 2844 N N . GLN B 1 87 ? 1.611 15.758 8.203 1 96.38 87 GLN B N 1
ATOM 2845 C CA . GLN B 1 87 ? 0.918 16.141 9.422 1 96.38 87 GLN B CA 1
ATOM 2846 C C . GLN B 1 87 ? -0.048 15.062 9.883 1 96.38 87 GLN B C 1
ATOM 2848 O O . GLN B 1 87 ? -0.754 14.461 9.062 1 96.38 87 GLN B O 1
ATOM 2853 N N . SER B 1 88 ? -0.046 14.773 11.148 1 95.38 88 SER B N 1
ATOM 2854 C CA . SER B 1 88 ? -0.835 13.695 11.727 1 95.38 88 SER B CA 1
ATOM 2855 C C . SER B 1 88 ? -0.547 12.367 11.023 1 95.38 88 SER B C 1
ATOM 2857 O O . SER B 1 88 ? 0.603 11.93 10.969 1 95.38 88 SER B O 1
ATOM 2859 N N . ASP B 1 89 ? -1.548 11.789 10.422 1 97.56 89 ASP B N 1
ATOM 2860 C CA . ASP B 1 89 ? -1.341 10.5 9.766 1 97.56 89 ASP B CA 1
ATOM 2861 C C . ASP B 1 89 ? -1.406 10.633 8.25 1 97.56 89 ASP B C 1
ATOM 2863 O O . ASP B 1 89 ? -1.696 9.664 7.543 1 97.56 89 ASP B O 1
ATOM 2867 N N . GLU B 1 90 ? -1.146 11.859 7.734 1 98.31 90 GLU B N 1
ATOM 2868 C CA . GLU B 1 90 ? -1.218 12.133 6.301 1 98.31 90 GLU B CA 1
ATOM 2869 C C . GLU B 1 90 ? 0.133 12.586 5.758 1 98.31 90 GLU B C 1
ATOM 2871 O O . GLU B 1 90 ? 0.864 13.32 6.426 1 98.31 90 GLU B O 1
ATOM 2876 N N . ILE B 1 91 ? 0.46 12.156 4.598 1 98.88 91 ILE B N 1
ATOM 2877 C CA . ILE B 1 91 ? 1.648 12.586 3.871 1 98.88 91 ILE B CA 1
ATOM 2878 C C . ILE B 1 91 ? 1.268 12.977 2.443 1 98.88 91 ILE B C 1
ATOM 2880 O O . ILE B 1 91 ? 0.545 12.242 1.765 1 98.88 91 ILE B O 1
ATOM 2884 N N . SER B 1 92 ? 1.726 14.141 1.992 1 98.88 92 SER B N 1
ATOM 2885 C CA . SER B 1 92 ? 1.601 14.586 0.607 1 98.88 92 SER B CA 1
ATOM 2886 C C . SER B 1 92 ? 2.969 14.742 -0.048 1 98.88 92 SER B C 1
ATOM 2888 O O . SER B 1 92 ? 3.812 15.5 0.435 1 98.88 92 SER B O 1
ATOM 2890 N N . VAL B 1 93 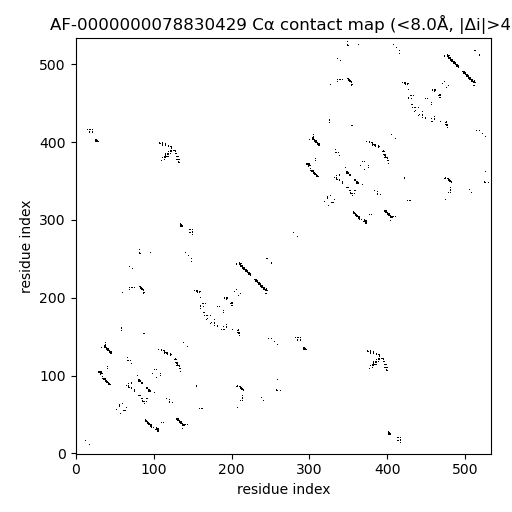? 3.209 14.055 -1.116 1 98.94 93 VAL B N 1
ATOM 2891 C CA . VAL B 1 93 ? 4.469 14.164 -1.845 1 98.94 93 VAL B CA 1
ATOM 2892 C C . VAL B 1 93 ? 4.223 14.797 -3.213 1 98.94 93 VAL B C 1
ATOM 2894 O O . VAL B 1 93 ? 3.361 14.336 -3.969 1 98.94 93 VAL B O 1
ATOM 2897 N N . LEU B 1 94 ? 5 15.781 -3.545 1 98.81 94 LEU B N 1
ATOM 2898 C CA . LEU B 1 94 ? 4.859 16.562 -4.766 1 98.81 94 LEU B CA 1
ATOM 2899 C C . LEU B 1 94 ? 5.832 16.078 -5.836 1 98.81 94 LEU B C 1
ATOM 2901 O O . LEU B 1 94 ? 7.008 15.844 -5.551 1 98.81 94 LEU B O 1
ATOM 2905 N N . PHE B 1 95 ? 5.312 15.992 -7.074 1 98.38 95 PHE B N 1
ATOM 2906 C CA . PHE B 1 95 ? 6.129 15.602 -8.219 1 98.38 95 PHE B CA 1
ATOM 2907 C C . PHE B 1 95 ? 6.027 16.625 -9.336 1 98.38 95 PHE B C 1
ATOM 2909 O O . PHE B 1 95 ? 4.949 17.172 -9.594 1 98.38 95 PHE B O 1
ATOM 2916 N N . ARG B 1 96 ? 7.062 16.812 -10.062 1 97.31 96 ARG B N 1
ATOM 2917 C CA . ARG B 1 96 ? 7.16 17.797 -11.117 1 97.31 96 ARG B CA 1
ATOM 2918 C C . ARG B 1 96 ? 6.391 17.359 -12.359 1 97.31 96 ARG B C 1
ATOM 2920 O O . ARG B 1 96 ? 6.098 16.172 -12.523 1 97.31 96 ARG B O 1
ATOM 2927 N N . PRO B 1 97 ? 6.16 18.297 -13.227 1 96.69 97 PRO B N 1
ATOM 2928 C CA . PRO B 1 97 ? 5.449 17.984 -14.469 1 96.69 97 PRO B CA 1
ATOM 2929 C C . PRO B 1 97 ? 6.188 16.969 -15.336 1 96.69 97 PRO B C 1
ATOM 2931 O O . PRO B 1 97 ? 5.559 16.219 -16.094 1 96.69 97 PRO B O 1
ATOM 2934 N N . ASP B 1 98 ? 7.43 16.844 -15.234 1 95.38 98 ASP B N 1
ATOM 2935 C CA . ASP B 1 98 ? 8.203 15.938 -16.078 1 95.38 98 ASP B CA 1
ATOM 2936 C C . ASP B 1 98 ? 8.414 14.594 -15.391 1 95.38 98 ASP B C 1
ATOM 2938 O O . ASP B 1 98 ? 9.047 13.695 -15.953 1 95.38 98 ASP B O 1
ATOM 2942 N N . TRP B 1 99 ? 7.93 14.492 -14.141 1 95.38 99 TRP B N 1
ATOM 2943 C CA . TRP B 1 99 ? 7.945 13.211 -13.445 1 95.38 99 TRP B CA 1
ATOM 2944 C C . TRP B 1 99 ? 7.242 12.133 -14.266 1 95.38 99 TRP B C 1
ATOM 2946 O O . TRP B 1 99 ? 6.137 12.352 -14.773 1 95.38 99 TRP B O 1
ATOM 2956 N N . ALA B 1 100 ? 7.898 10.977 -14.469 1 94.06 100 ALA B N 1
ATOM 2957 C CA . ALA B 1 100 ? 7.332 9.984 -15.375 1 94.06 100 ALA B CA 1
ATOM 2958 C C . ALA B 1 100 ? 7.523 8.57 -14.844 1 94.06 100 ALA B C 1
ATOM 2960 O O . ALA B 1 100 ? 7.57 7.609 -15.617 1 94.06 100 ALA B O 1
ATOM 2961 N N . LEU B 1 101 ? 7.672 8.492 -13.602 1 94.69 101 LEU B N 1
ATOM 2962 C CA . LEU B 1 101 ? 7.812 7.172 -13 1 94.69 101 LEU B CA 1
ATOM 2963 C C . LEU B 1 101 ? 6.629 6.281 -13.359 1 94.69 101 LEU B C 1
ATOM 2965 O O . LEU B 1 101 ? 5.473 6.707 -13.258 1 94.69 101 LEU B O 1
ATOM 2969 N N . PHE B 1 102 ? 6.863 5.012 -13.852 1 95.62 102 PHE B N 1
ATOM 2970 C CA . PHE B 1 102 ? 5.891 3.998 -14.234 1 95.62 102 PHE B CA 1
ATOM 2971 C C . PHE B 1 102 ? 4.863 4.57 -15.211 1 95.62 102 PHE B C 1
ATOM 2973 O O . PHE B 1 102 ? 3.676 4.254 -15.125 1 95.62 102 PHE B O 1
ATOM 2980 N N . ASP B 1 103 ? 5.375 5.477 -16.031 1 96.12 103 ASP B N 1
ATOM 2981 C CA . ASP B 1 103 ? 4.562 6.094 -17.078 1 96.12 103 ASP B CA 1
ATOM 2982 C C . ASP B 1 103 ? 3.32 6.762 -16.484 1 96.12 103 ASP B C 1
ATOM 2984 O O . ASP B 1 103 ? 2.238 6.707 -17.078 1 96.12 103 ASP B O 1
ATOM 2988 N N . ARG B 1 104 ? 3.383 7.184 -15.18 1 97.06 104 ARG B N 1
ATOM 2989 C CA . ARG B 1 104 ? 2.328 7.91 -14.477 1 97.06 104 ARG B CA 1
ATOM 2990 C C . ARG B 1 104 ? 1.053 7.082 -14.398 1 97.06 104 ARG B C 1
ATOM 2992 O O . ARG B 1 104 ? -0.053 7.621 -14.469 1 97.06 104 ARG B O 1
ATOM 2999 N N . SER B 1 105 ? 1.197 5.734 -14.406 1 97.31 105 SER B N 1
ATOM 3000 C CA . SER B 1 105 ? 0.053 4.852 -14.219 1 97.31 105 SER B CA 1
ATOM 3001 C C . SER B 1 105 ? -0.653 5.133 -12.898 1 97.31 105 SER B C 1
ATOM 3003 O O . SER B 1 105 ? -0.039 5.055 -11.828 1 97.31 105 SER B O 1
ATOM 3005 N N . VAL B 1 106 ? -1.971 5.406 -12.938 1 96.94 106 VAL B N 1
ATOM 3006 C CA . VAL B 1 106 ? -2.713 5.781 -11.734 1 96.94 106 VAL B CA 1
ATOM 3007 C C . VAL B 1 106 ? -2.713 4.621 -10.742 1 96.94 106 VAL B C 1
ATOM 3009 O O . VAL B 1 106 ? -2.27 4.77 -9.602 1 96.94 106 VAL B O 1
ATOM 3012 N N . GLU B 1 107 ? -3.07 3.416 -11.148 1 96.44 107 GLU B N 1
ATOM 3013 C CA . GLU B 1 107 ? -3.145 2.252 -10.266 1 96.44 107 GLU B CA 1
ATOM 3014 C C . GLU B 1 107 ? -1.779 1.923 -9.672 1 96.44 107 GLU B C 1
ATOM 3016 O O . GLU B 1 107 ? -1.666 1.664 -8.469 1 96.44 107 GLU B O 1
ATOM 3021 N N . LYS B 1 108 ? -0.776 1.984 -10.547 1 97.25 108 LYS B N 1
ATOM 3022 C CA . LYS B 1 108 ? 0.568 1.614 -10.109 1 97.25 108 LYS B CA 1
ATOM 3023 C C . LYS B 1 108 ? 1.103 2.602 -9.078 1 97.25 108 LYS B C 1
ATOM 3025 O O . LYS B 1 108 ? 1.528 2.201 -7.988 1 97.25 108 LYS B O 1
ATOM 3030 N N . VAL B 1 109 ? 0.983 3.869 -9.359 1 97.62 109 VAL B N 1
ATOM 3031 C CA . VAL B 1 109 ? 1.667 4.867 -8.547 1 97.62 109 VAL B CA 1
ATOM 3032 C C . VAL B 1 109 ? 0.906 5.078 -7.238 1 97.62 109 VAL B C 1
ATOM 3034 O O . VAL B 1 109 ? 1.514 5.234 -6.18 1 97.62 109 VAL B O 1
ATOM 3037 N N . VAL B 1 110 ? -0.408 5.062 -7.281 1 98.25 110 VAL B N 1
ATOM 3038 C CA . VAL B 1 110 ? -1.206 5.262 -6.074 1 98.25 110 VAL B CA 1
ATOM 3039 C C . VAL B 1 110 ? -1.025 4.078 -5.129 1 98.25 110 VAL B C 1
ATOM 3041 O O . VAL B 1 110 ? -0.848 4.258 -3.924 1 98.25 110 VAL B O 1
ATOM 3044 N N . SER B 1 111 ? -1.023 2.869 -5.652 1 98.56 111 SER B N 1
ATOM 3045 C CA . SER B 1 111 ? -0.84 1.675 -4.832 1 98.56 111 SER B CA 1
ATOM 3046 C C . SER B 1 111 ? 0.586 1.583 -4.301 1 98.56 111 SER B C 1
ATOM 3048 O O . SER B 1 111 ? 0.8 1.215 -3.143 1 98.56 111 SER B O 1
ATOM 3050 N N . LEU B 1 112 ? 1.515 1.944 -5.141 1 98.38 112 LEU B N 1
ATOM 3051 C CA . LEU B 1 112 ? 2.91 1.915 -4.715 1 98.38 112 LEU B CA 1
ATOM 3052 C C . LEU B 1 112 ? 3.152 2.895 -3.572 1 98.38 112 LEU B C 1
ATOM 3054 O O . LEU B 1 112 ? 3.887 2.588 -2.631 1 98.38 112 LEU B O 1
ATOM 3058 N N . ALA B 1 113 ? 2.578 4.062 -3.66 1 98.81 113 ALA B N 1
ATOM 3059 C CA . ALA B 1 113 ? 2.699 5.043 -2.586 1 98.81 113 ALA B CA 1
ATOM 3060 C C . ALA B 1 113 ? 2.172 4.484 -1.268 1 98.81 113 ALA B C 1
ATOM 3062 O O . ALA B 1 113 ? 2.838 4.582 -0.235 1 98.81 113 ALA B O 1
ATOM 3063 N N . ALA B 1 114 ? 1.021 3.883 -1.333 1 98.88 114 ALA B N 1
ATOM 3064 C CA . ALA B 1 114 ? 0.422 3.291 -0.139 1 98.88 114 ALA B CA 1
ATOM 3065 C C . ALA B 1 114 ? 1.271 2.135 0.383 1 98.88 114 ALA B C 1
ATOM 3067 O O . ALA B 1 114 ? 1.47 2 1.593 1 98.88 114 ALA B O 1
ATOM 3068 N N . GLY B 1 115 ? 1.729 1.303 -0.536 1 98.88 115 GLY B N 1
ATOM 3069 C CA . GLY B 1 115 ? 2.592 0.197 -0.154 1 98.88 115 GLY B CA 1
ATOM 3070 C C . GLY B 1 115 ? 3.883 0.647 0.503 1 98.88 115 GLY B C 1
ATOM 3071 O O . GLY B 1 115 ? 4.289 0.1 1.53 1 98.88 115 GLY B O 1
ATOM 3072 N N . LEU B 1 116 ? 4.488 1.645 -0.076 1 98.81 116 LEU B N 1
ATOM 3073 C CA . LEU B 1 116 ? 5.75 2.176 0.431 1 98.81 116 LEU B CA 1
ATOM 3074 C C . LEU B 1 116 ? 5.566 2.779 1.818 1 98.81 116 LEU B C 1
ATOM 3076 O O . LEU B 1 116 ? 6.355 2.514 2.727 1 98.81 116 LEU B O 1
ATOM 3080 N N . ALA B 1 117 ? 4.523 3.559 1.965 1 98.94 117 ALA B N 1
ATOM 3081 C CA . ALA B 1 117 ? 4.234 4.168 3.26 1 98.94 117 ALA B CA 1
ATOM 3082 C C . ALA B 1 117 ? 3.973 3.104 4.32 1 98.94 117 ALA B C 1
ATOM 3084 O O . ALA B 1 117 ? 4.539 3.156 5.414 1 98.94 117 ALA B O 1
ATOM 3085 N N . SER B 1 118 ? 3.186 2.092 3.984 1 98.94 118 SER B N 1
ATOM 3086 C CA . SER B 1 118 ? 2.803 1.047 4.93 1 98.94 118 SER B CA 1
ATOM 3087 C C . SER B 1 118 ? 4.004 0.199 5.332 1 98.94 118 SER B C 1
ATOM 3089 O O . SER B 1 118 ? 4.184 -0.111 6.512 1 98.94 118 SER B O 1
ATOM 3091 N N . ALA B 1 119 ? 4.801 -0.156 4.348 1 98.94 119 ALA B N 1
ATOM 3092 C CA . ALA B 1 119 ? 5.984 -0.962 4.641 1 98.94 119 ALA B CA 1
ATOM 3093 C C . ALA B 1 119 ? 6.957 -0.2 5.531 1 98.94 119 ALA B C 1
ATOM 3095 O O . ALA B 1 119 ? 7.445 -0.738 6.531 1 98.94 119 ALA B O 1
ATOM 3096 N N . THR B 1 120 ? 7.223 1.072 5.191 1 98.88 120 THR B N 1
ATOM 3097 C CA . THR B 1 120 ? 8.188 1.885 5.918 1 98.88 120 THR B CA 1
ATOM 3098 C C . THR B 1 120 ? 7.73 2.123 7.352 1 98.88 120 THR B C 1
ATOM 3100 O O . THR B 1 120 ? 8.484 1.895 8.297 1 98.88 120 THR B O 1
ATOM 3103 N N . PHE B 1 121 ? 6.496 2.568 7.484 1 98.88 121 PHE B N 1
ATOM 3104 C CA . PHE B 1 121 ? 5.969 2.859 8.812 1 98.88 121 PHE B CA 1
ATOM 3105 C C . PHE B 1 121 ? 5.918 1.596 9.664 1 98.88 121 PHE B C 1
ATOM 3107 O O . PHE B 1 121 ? 6.332 1.606 10.828 1 98.88 121 PHE B O 1
ATOM 3114 N N . THR B 1 122 ? 5.438 0.471 9.117 1 98.88 122 THR B N 1
ATOM 3115 C CA . THR B 1 122 ? 5.332 -0.798 9.828 1 98.88 122 THR B CA 1
ATOM 3116 C C . THR B 1 122 ? 6.699 -1.259 10.32 1 98.88 122 THR B C 1
ATOM 3118 O O . THR B 1 122 ? 6.836 -1.714 11.453 1 98.88 122 THR B O 1
ATOM 3121 N N . HIS B 1 123 ? 7.641 -1.152 9.445 1 98.81 123 HIS B N 1
ATOM 3122 C CA . HIS B 1 123 ? 8.984 -1.57 9.828 1 98.81 123 HIS B CA 1
ATOM 3123 C C . HIS B 1 123 ? 9.523 -0.712 10.969 1 98.81 123 HIS B C 1
ATOM 3125 O O . HIS B 1 123 ? 10.133 -1.231 11.906 1 98.81 123 HIS B O 1
ATOM 3131 N N . ALA B 1 124 ? 9.336 0.595 10.883 1 98.31 124 ALA B N 1
ATOM 3132 C CA . ALA B 1 124 ? 9.836 1.528 11.891 1 98.31 124 ALA B CA 1
ATOM 3133 C C . ALA B 1 124 ? 9.117 1.337 13.219 1 98.31 124 ALA B C 1
ATOM 3135 O O . ALA B 1 124 ? 9.75 1.319 14.281 1 98.31 124 ALA B O 1
ATOM 3136 N N . ALA B 1 125 ? 7.812 1.172 13.188 1 98 125 ALA B N 1
ATOM 3137 C CA . ALA B 1 125 ? 6.988 1.127 14.391 1 98 125 ALA B CA 1
ATOM 3138 C C . ALA B 1 125 ? 6.973 -0.276 14.992 1 98 125 ALA B C 1
ATOM 3140 O O . ALA B 1 125 ? 6.629 -0.452 16.172 1 98 125 ALA B O 1
ATOM 3141 N N . GLY B 1 126 ? 7.215 -1.325 14.164 1 97.88 126 GLY B N 1
ATOM 3142 C CA . GLY B 1 126 ? 7.223 -2.699 14.641 1 97.88 126 GLY B CA 1
ATOM 3143 C C . GLY B 1 126 ? 5.832 -3.299 14.758 1 97.88 126 GLY B C 1
ATOM 3144 O O . GLY B 1 126 ? 5.66 -4.367 15.352 1 97.88 126 GLY B O 1
ATOM 3145 N N . VAL B 1 127 ? 4.848 -2.592 14.273 1 97.69 127 VAL B N 1
ATOM 3146 C CA . VAL B 1 127 ? 3.461 -3.049 14.25 1 97.69 127 VAL B CA 1
ATOM 3147 C C . VAL B 1 127 ? 2.818 -2.695 12.914 1 97.69 127 VAL B C 1
ATOM 3149 O O . VAL B 1 127 ? 3.127 -1.653 12.328 1 97.69 127 VAL B O 1
ATOM 3152 N N . PRO B 1 128 ? 1.93 -3.557 12.43 1 98.12 128 PRO B N 1
ATOM 3153 C CA . PRO B 1 128 ? 1.31 -3.27 11.133 1 98.12 128 PRO B CA 1
ATOM 3154 C C . PRO B 1 128 ? 0.522 -1.961 11.133 1 98.12 128 PRO B C 1
ATOM 3156 O O . PRO B 1 128 ? -0.303 -1.732 12.023 1 98.12 128 PRO B O 1
ATOM 3159 N N . ALA B 1 129 ? 0.814 -1.121 10.258 1 98.56 129 ALA B N 1
ATOM 3160 C CA . ALA B 1 129 ? 0.112 0.129 9.977 1 98.56 129 ALA B CA 1
ATOM 3161 C C . ALA B 1 129 ? -0.174 0.279 8.484 1 98.56 129 ALA B C 1
ATOM 3163 O O . ALA B 1 129 ? 0.74 0.204 7.664 1 98.56 129 ALA B O 1
ATOM 3164 N N . VAL B 1 130 ? -1.399 0.49 8.164 1 98.75 130 VAL B N 1
ATOM 3165 C CA . VAL B 1 130 ? -1.814 0.454 6.766 1 98.75 130 VAL B CA 1
ATOM 3166 C C . VAL B 1 130 ? -2.193 1.859 6.305 1 98.75 130 VAL B C 1
ATOM 3168 O O . VAL B 1 130 ? -2.902 2.582 7.008 1 98.75 130 VAL B O 1
ATOM 3171 N N . PHE B 1 131 ? -1.665 2.273 5.148 1 98.81 131 PHE B N 1
ATOM 3172 C CA . PHE B 1 131 ? -2.01 3.537 4.508 1 98.81 131 PHE B CA 1
ATOM 3173 C C . PHE B 1 131 ? -2.789 3.299 3.219 1 98.81 131 PHE B C 1
ATOM 3175 O O . PHE B 1 131 ? -2.596 2.281 2.551 1 98.81 131 PHE B O 1
ATOM 3182 N N . ASP B 1 132 ? -3.668 4.148 2.918 1 97.94 132 ASP B N 1
ATOM 3183 C CA . ASP B 1 132 ? -4.234 4.246 1.575 1 97.94 132 ASP B CA 1
ATOM 3184 C C . ASP B 1 132 ? -3.748 5.512 0.869 1 97.94 132 ASP B C 1
ATOM 3186 O O . ASP B 1 132 ? -3.129 6.379 1.49 1 97.94 132 ASP B O 1
ATOM 3190 N N . GLY B 1 133 ? -3.918 5.523 -0.451 1 97.69 133 GLY B N 1
ATOM 3191 C CA . GLY B 1 133 ? -3.363 6.633 -1.208 1 97.69 133 GLY B CA 1
ATOM 3192 C C . GLY B 1 133 ? -4.324 7.191 -2.24 1 97.69 133 GLY B C 1
ATOM 3193 O O . GLY B 1 133 ? -5.289 6.527 -2.621 1 97.69 133 GLY B O 1
ATOM 3194 N N . ARG B 1 134 ? -4.102 8.406 -2.648 1 97.62 134 ARG B N 1
ATOM 3195 C CA . ARG B 1 134 ? -4.816 9.055 -3.742 1 97.62 134 ARG B CA 1
ATOM 3196 C C . ARG B 1 134 ? -3.91 10.039 -4.477 1 97.62 134 ARG B C 1
ATOM 3198 O O . ARG B 1 134 ? -2.869 10.445 -3.951 1 97.62 134 ARG B O 1
ATOM 3205 N N . ALA B 1 135 ? -4.367 10.367 -5.664 1 98.25 135 ALA B N 1
ATOM 3206 C CA . ALA B 1 135 ? -3.584 11.281 -6.496 1 98.25 135 ALA B CA 1
ATOM 3207 C C . ALA B 1 135 ? -4.312 12.609 -6.691 1 98.25 135 ALA B C 1
ATOM 3209 O O . ALA B 1 135 ? -5.543 12.648 -6.746 1 98.25 135 ALA B O 1
ATOM 3210 N N . TRP B 1 136 ? -3.572 13.68 -6.727 1 98.31 136 TRP B N 1
ATOM 3211 C CA . TRP B 1 136 ? -4.004 15.039 -7.035 1 98.31 136 TRP B CA 1
ATOM 3212 C C . TRP B 1 136 ? -3.201 15.617 -8.195 1 98.31 136 TRP B C 1
ATOM 3214 O O . TRP B 1 136 ? -1.985 15.422 -8.273 1 98.31 136 TRP B O 1
ATOM 3224 N N . LEU B 1 137 ? -3.852 16.297 -9.156 1 98.25 137 LEU B N 1
ATOM 3225 C CA . LEU B 1 137 ? -3.174 16.922 -10.297 1 98.25 137 LEU B CA 1
ATOM 3226 C C . LEU B 1 137 ? -3.363 18.438 -10.281 1 98.25 137 LEU B C 1
ATOM 3228 O O . LEU B 1 137 ? -4.418 18.922 -9.875 1 98.25 137 LEU B O 1
ATOM 3232 N N . GLY B 1 138 ? -2.373 19.125 -10.641 1 97.62 138 GLY B N 1
ATOM 3233 C CA . GLY B 1 138 ? -2.422 20.562 -10.836 1 97.62 138 GLY B CA 1
ATOM 3234 C C . GLY B 1 138 ? -1.808 21.016 -12.148 1 97.62 13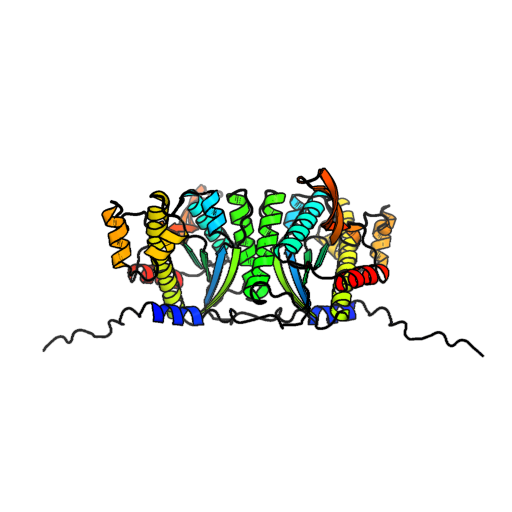8 GLY B C 1
ATOM 3235 O O . GLY B 1 138 ? -0.734 20.531 -12.531 1 97.62 138 GLY B O 1
ATOM 3236 N N . ALA B 1 139 ? -2.422 21.922 -12.789 1 96.25 139 ALA B N 1
ATOM 3237 C CA . ALA B 1 139 ? -1.971 22.359 -14.109 1 96.25 139 ALA B CA 1
ATOM 3238 C C . ALA B 1 139 ? -1.024 23.547 -14 1 96.25 139 ALA B C 1
ATOM 3240 O O . ALA B 1 139 ? -0.442 23.984 -14.992 1 96.25 139 ALA B O 1
ATOM 3241 N N . SER B 1 140 ? -0.884 24.109 -12.742 1 95.81 140 SER B N 1
ATOM 3242 C CA . SER B 1 140 ? -0.068 25.297 -12.562 1 95.81 140 SER B CA 1
ATOM 3243 C C . SER B 1 140 ? 0.628 25.297 -11.211 1 95.81 140 SER B C 1
ATOM 3245 O O . SER B 1 140 ? 0.233 24.562 -10.305 1 95.81 140 SER B O 1
ATOM 3247 N N . GLU B 1 141 ? 1.563 26.125 -11.117 1 96.19 141 GLU B N 1
ATOM 3248 C CA . GLU B 1 141 ? 2.236 26.312 -9.836 1 96.19 141 GLU B CA 1
ATOM 3249 C C . GLU B 1 141 ? 1.281 26.875 -8.789 1 96.19 141 GLU B C 1
ATOM 3251 O O . GLU B 1 141 ? 1.357 26.516 -7.609 1 96.19 141 GLU B O 1
ATOM 3256 N N . ARG B 1 142 ? 0.435 27.703 -9.227 1 95.19 142 ARG B N 1
ATOM 3257 C CA . ARG B 1 142 ? -0.54 28.297 -8.312 1 95.19 142 ARG B CA 1
ATOM 3258 C C . ARG B 1 142 ? -1.42 27.219 -7.688 1 95.19 142 ARG B C 1
ATOM 3260 O O . ARG B 1 142 ? -1.718 27.266 -6.492 1 95.19 142 ARG B O 1
ATOM 3267 N N . ALA B 1 143 ? -1.819 26.281 -8.516 1 96 143 ALA B N 1
ATOM 3268 C CA . ALA B 1 143 ? -2.635 25.188 -7.996 1 96 143 ALA B CA 1
ATOM 3269 C C . ALA B 1 143 ? -1.889 24.406 -6.922 1 96 143 ALA B C 1
ATOM 3271 O O . ALA B 1 143 ? -2.475 24.016 -5.906 1 96 143 ALA B O 1
ATOM 3272 N N . VAL B 1 144 ? -0.621 24.188 -7.121 1 97.62 144 VAL B N 1
ATOM 3273 C CA . VAL B 1 144 ? 0.211 23.469 -6.172 1 97.62 144 VAL B CA 1
ATOM 3274 C C . VAL B 1 144 ? 0.318 24.25 -4.867 1 97.62 144 VAL B C 1
ATOM 3276 O O . VAL B 1 144 ? 0.167 23.688 -3.781 1 97.62 144 VAL B O 1
ATOM 3279 N N . LEU B 1 145 ? 0.583 25.516 -5.004 1 96.56 145 LEU B N 1
ATOM 3280 C CA . LEU B 1 145 ? 0.695 26.375 -3.826 1 96.56 145 LEU B CA 1
ATOM 3281 C C . LEU B 1 145 ? -0.604 26.375 -3.027 1 96.56 145 LEU B C 1
ATOM 3283 O O . LEU B 1 145 ? -0.585 26.234 -1.802 1 96.56 145 LEU B O 1
ATOM 3287 N N . ASP B 1 146 ? -1.704 26.531 -3.734 1 95.12 146 ASP B N 1
ATOM 3288 C CA . ASP B 1 146 ? -3.008 26.5 -3.076 1 95.12 146 ASP B CA 1
ATOM 3289 C C . ASP B 1 146 ? -3.229 25.172 -2.346 1 95.12 146 ASP B C 1
ATOM 3291 O O . ASP B 1 146 ? -3.783 25.156 -1.245 1 95.12 146 ASP B O 1
ATOM 3295 N N . TYR B 1 147 ? -2.861 24.125 -2.932 1 97.12 147 TYR B N 1
ATOM 3296 C CA . TYR B 1 147 ? -3.012 22.797 -2.33 1 97.12 147 TYR B CA 1
ATOM 3297 C C . TYR B 1 147 ? -2.283 22.719 -0.993 1 97.12 147 TYR B C 1
ATOM 3299 O O . TYR B 1 147 ? -2.867 22.328 0.019 1 97.12 147 TYR B O 1
ATOM 3307 N N . PHE B 1 148 ? -1.031 23.078 -0.956 1 97.88 148 PHE B N 1
ATOM 3308 C CA . PHE B 1 148 ? -0.234 22.906 0.254 1 97.88 148 PHE B CA 1
ATOM 3309 C C . PHE B 1 148 ? -0.644 23.922 1.315 1 97.88 148 PHE B C 1
ATOM 3311 O O . PHE B 1 148 ? -0.595 23.625 2.512 1 97.88 148 PHE B O 1
ATOM 3318 N N . ILE B 1 149 ? -0.993 25.094 0.891 1 96 149 ILE B N 1
ATOM 3319 C CA . ILE B 1 149 ? -1.518 26.062 1.84 1 96 149 ILE B CA 1
ATOM 3320 C C . ILE B 1 149 ? -2.791 25.531 2.484 1 96 149 ILE B C 1
ATOM 3322 O O . ILE B 1 149 ? -2.969 25.625 3.701 1 96 149 ILE B O 1
ATOM 3326 N N . TRP B 1 150 ? -3.637 25 1.678 1 95.62 150 TRP B N 1
ATOM 3327 C CA . TRP B 1 150 ? -4.859 24.375 2.184 1 95.62 150 TRP B CA 1
ATOM 3328 C C . TRP B 1 150 ? -4.539 23.234 3.137 1 95.62 150 TRP B C 1
ATOM 3330 O O . TRP B 1 150 ? -5.152 23.109 4.199 1 95.62 150 TRP B O 1
ATOM 3340 N N . ARG B 1 151 ? -3.619 22.359 2.773 1 96.5 151 ARG B N 1
ATOM 3341 C CA . ARG B 1 151 ? -3.258 21.219 3.602 1 96.5 151 ARG B CA 1
ATOM 3342 C C . ARG B 1 151 ? -2.74 21.672 4.965 1 96.5 151 ARG B C 1
ATOM 3344 O O . ARG B 1 151 ? -3.084 21.078 5.992 1 96.5 151 ARG B O 1
ATOM 3351 N N . GLN B 1 152 ? -1.866 22.641 4.953 1 97.19 152 GLN B N 1
ATOM 3352 C CA . GLN B 1 152 ? -1.326 23.125 6.223 1 97.19 152 GLN B CA 1
ATOM 3353 C C . GLN B 1 152 ? -2.418 23.766 7.078 1 97.19 152 GLN B C 1
ATOM 3355 O O . GLN B 1 152 ? -2.475 23.531 8.289 1 97.19 152 GLN B O 1
ATOM 3360 N N . ALA B 1 153 ? -3.281 24.562 6.43 1 94.88 153 ALA B N 1
ATOM 3361 C CA . ALA B 1 153 ? -4.375 25.188 7.16 1 94.88 153 ALA B CA 1
ATOM 3362 C C . ALA B 1 153 ? -5.312 24.141 7.754 1 94.88 153 ALA B C 1
ATOM 3364 O O . ALA B 1 153 ? -5.73 24.266 8.906 1 94.88 153 ALA B O 1
ATOM 3365 N N . ASP B 1 154 ? -5.617 23.203 6.941 1 94.25 154 ASP B N 1
ATOM 3366 C CA . ASP B 1 154 ? -6.477 22.109 7.395 1 94.25 154 ASP B CA 1
ATOM 3367 C C . ASP B 1 154 ? -5.82 21.328 8.539 1 94.25 154 ASP B C 1
ATOM 3369 O O . ASP B 1 154 ? -6.488 20.953 9.5 1 94.25 154 ASP B O 1
ATOM 3373 N N . GLY B 1 155 ? -4.555 21.062 8.383 1 95.12 155 GLY B N 1
ATOM 3374 C CA . GLY B 1 155 ? -3.809 20.391 9.445 1 95.12 155 GLY B CA 1
ATOM 3375 C C . GLY B 1 155 ? -3.809 21.172 10.75 1 95.12 155 GLY B C 1
ATOM 3376 O O . GLY B 1 155 ? -3.939 20.578 11.828 1 95.12 155 GLY B O 1
ATOM 3377 N N . SER B 1 156 ? -3.656 22.438 10.648 1 95.75 156 SER B N 1
ATOM 3378 C CA . SER B 1 156 ? -3.654 23.297 11.828 1 95.75 156 SER B CA 1
ATOM 3379 C C . SER B 1 156 ? -5.004 23.266 12.539 1 95.75 156 SER B C 1
ATOM 3381 O O . SER B 1 156 ? -5.066 23.219 13.766 1 95.75 156 SER B O 1
ATOM 3383 N N . ARG B 1 157 ? -6.035 23.344 11.758 1 94.56 157 ARG B N 1
ATOM 3384 C CA . ARG B 1 157 ? -7.379 23.266 12.32 1 94.56 157 ARG B CA 1
ATOM 3385 C C . ARG B 1 157 ? -7.594 21.938 13.039 1 94.56 157 ARG B C 1
ATOM 3387 O O . ARG B 1 157 ? -8.125 21.906 14.156 1 94.56 157 ARG B O 1
ATOM 3394 N N . CYS B 1 158 ? -7.168 20.891 12.398 1 95.44 158 CYS B N 1
ATOM 3395 C CA . CYS B 1 158 ? -7.297 19.562 12.992 1 95.44 158 CYS B CA 1
ATOM 3396 C C . CYS B 1 158 ? -6.477 19.453 14.266 1 95.44 158 CYS B C 1
ATOM 3398 O O . CYS B 1 158 ? -6.891 18.797 15.227 1 95.44 158 CYS B O 1
ATOM 3400 N N . SER B 1 159 ? -5.336 20.047 14.242 1 97.56 159 SER B N 1
ATOM 3401 C CA . SER B 1 159 ? -4.469 20.047 15.414 1 97.56 159 SER B CA 1
ATOM 3402 C C . SER B 1 159 ? -5.141 20.75 16.594 1 97.56 159 SER B C 1
ATOM 3404 O O . SER B 1 159 ? -5.145 20.219 17.703 1 97.56 159 SER B O 1
ATOM 3406 N N . LEU B 1 160 ? -5.68 21.922 16.344 1 97.88 160 LEU B N 1
ATOM 3407 C CA . LEU B 1 160 ? -6.387 22.656 17.391 1 97.88 160 LEU B CA 1
ATOM 3408 C C . LEU B 1 160 ? -7.539 21.828 17.953 1 97.88 160 LEU B C 1
ATOM 3410 O O . LEU B 1 160 ? -7.715 21.75 19.156 1 97.88 160 LEU B O 1
ATOM 3414 N N . HIS B 1 161 ? -8.297 21.281 17.047 1 97.31 161 HIS B N 1
ATOM 3415 C CA . HIS B 1 161 ? -9.391 20.406 17.469 1 97.31 161 HIS B CA 1
ATOM 3416 C C . HIS B 1 161 ? -8.875 19.25 18.312 1 97.31 161 HIS B C 1
ATOM 3418 O O . HIS B 1 161 ? -9.477 18.906 19.344 1 97.31 161 HIS B O 1
ATOM 3424 N N . GLY B 1 162 ? -7.797 18.641 17.859 1 97.44 162 GLY B N 1
ATOM 3425 C CA . GLY B 1 162 ? -7.199 17.547 18.609 1 97.44 162 GLY B CA 1
ATOM 3426 C C . GLY B 1 162 ? -6.785 17.922 20.016 1 97.44 162 GLY B C 1
ATOM 3427 O O . GLY B 1 162 ? -7.047 17.188 20.969 1 97.44 162 GLY B O 1
ATOM 3428 N N . TRP B 1 163 ? -6.125 19.031 20.156 1 98.19 163 TRP B N 1
ATOM 3429 C CA . TRP B 1 163 ? -5.727 19.531 21.469 1 98.19 163 TRP B CA 1
ATOM 3430 C C . TRP B 1 163 ? -6.941 19.719 22.375 1 98.19 163 TRP B C 1
ATOM 3432 O O . TRP B 1 163 ? -6.93 19.312 23.531 1 98.19 163 TRP B O 1
ATOM 3442 N N . CYS B 1 164 ? -7.996 20.344 21.828 1 98.62 164 CYS B N 1
ATOM 3443 C CA . CYS B 1 164 ? -9.211 20.562 22.609 1 98.62 164 CYS B CA 1
ATOM 3444 C C . CYS B 1 164 ? -9.844 19.219 23 1 98.62 164 CYS B C 1
ATOM 3446 O O . CYS B 1 164 ? -10.164 19 24.172 1 98.62 164 CYS B O 1
ATOM 3448 N N . TYR B 1 165 ? -10.031 18.359 22.078 1 98.31 165 TYR B N 1
ATOM 3449 C CA . TYR B 1 165 ? -10.664 17.062 22.281 1 98.31 165 TYR B CA 1
ATOM 3450 C C . TYR B 1 165 ? -9.961 16.266 23.375 1 98.31 165 TYR B C 1
ATOM 3452 O O . TYR B 1 165 ? -10.594 15.812 24.328 1 98.31 165 TYR B O 1
ATOM 3460 N N . TRP B 1 166 ? -8.695 16.188 23.25 1 97.88 166 TRP B N 1
ATOM 3461 C CA . TRP B 1 166 ? -7.965 15.312 24.172 1 97.88 166 TRP B CA 1
ATOM 3462 C C . TRP B 1 166 ? -7.781 15.992 25.531 1 97.88 166 TRP B C 1
ATOM 3464 O O . TRP B 1 166 ? -7.59 15.312 26.547 1 97.88 166 TRP B O 1
ATOM 3474 N N . THR B 1 167 ? -7.758 17.344 25.562 1 98.12 167 THR B N 1
ATOM 3475 C CA . THR B 1 167 ? -7.805 18.031 26.859 1 98.12 167 THR B CA 1
ATOM 3476 C C . THR B 1 167 ? -9.086 17.688 27.609 1 98.12 167 THR B C 1
ATOM 3478 O O . THR B 1 167 ? -9.039 17.375 28.797 1 98.12 167 THR B O 1
ATOM 3481 N N . LEU B 1 168 ? -10.195 17.672 26.875 1 98.25 168 LEU B N 1
ATOM 3482 C CA . LEU B 1 168 ? -11.477 17.312 27.484 1 98.25 168 LEU B CA 1
ATOM 3483 C C . LEU B 1 168 ? -11.484 15.844 27.906 1 98.25 168 LEU B C 1
ATOM 3485 O O . LEU B 1 168 ? -11.977 15.508 28.984 1 98.25 168 LEU B O 1
ATOM 3489 N N . ARG B 1 169 ? -10.969 15.008 27.078 1 97.81 169 ARG B N 1
ATOM 3490 C CA . ARG B 1 169 ? -10.891 13.578 27.391 1 97.81 169 ARG B CA 1
ATOM 3491 C C . ARG B 1 169 ? -10.094 13.336 28.672 1 97.81 169 ARG B C 1
ATOM 3493 O O . ARG B 1 169 ? -10.477 12.516 29.5 1 97.81 169 ARG B O 1
ATOM 3500 N N . LYS B 1 170 ? -9.016 14.055 28.812 1 96.81 170 LYS B N 1
ATOM 3501 C CA . LYS B 1 170 ? -8.125 13.891 29.969 1 96.81 170 LYS B CA 1
ATOM 3502 C C . LYS B 1 170 ? -8.773 14.422 31.234 1 96.81 170 LYS B C 1
ATOM 3504 O O . LYS B 1 170 ? -8.406 14.016 32.344 1 96.81 170 LYS B O 1
ATOM 3509 N N . GLU B 1 171 ? -9.695 15.266 31.062 1 97.31 171 GLU B N 1
ATOM 3510 C CA . GLU B 1 171 ? -10.453 15.789 32.188 1 97.31 171 GLU B CA 1
ATOM 3511 C C . GLU B 1 171 ? -11.547 14.82 32.625 1 97.31 171 GLU B C 1
ATOM 3513 O O . GLU B 1 171 ? -12.234 15.047 33.625 1 97.31 171 GLU B O 1
ATOM 3518 N N . GLY B 1 172 ? -11.734 13.75 31.812 1 97.31 172 GLY B N 1
ATOM 3519 C CA . GLY B 1 172 ? -12.688 12.727 32.219 1 97.31 172 GLY B CA 1
ATOM 3520 C C . GLY B 1 172 ? -13.906 12.648 31.312 1 97.31 172 GLY B C 1
ATOM 3521 O O . GLY B 1 172 ? -14.758 11.781 31.5 1 97.31 172 GLY B O 1
ATOM 3522 N N . ARG B 1 173 ? -13.992 13.531 30.344 1 97.5 173 ARG B N 1
ATOM 3523 C CA . ARG B 1 173 ? -15.117 13.469 29.422 1 97.5 173 ARG B CA 1
ATOM 3524 C C . ARG B 1 173 ? -15.023 12.234 28.531 1 97.5 173 ARG B C 1
ATOM 3526 O O . ARG B 1 173 ? -13.93 11.836 28.141 1 97.5 173 ARG B O 1
ATOM 3533 N N . SER B 1 174 ? -16.188 11.688 28.297 1 97.81 174 SER B N 1
ATOM 3534 C CA . SER B 1 174 ? -16.219 10.602 27.312 1 97.81 174 SER B CA 1
ATOM 3535 C C . SER B 1 174 ? -16 11.117 25.906 1 97.81 174 SER B C 1
ATOM 3537 O O . SER B 1 174 ? -16.047 12.328 25.656 1 97.81 174 SER B O 1
ATOM 3539 N N . ALA B 1 175 ? -15.773 10.258 25 1 96.31 175 ALA B N 1
ATOM 3540 C CA . ALA B 1 175 ? -15.609 10.625 23.594 1 96.31 175 ALA B CA 1
ATOM 3541 C C . ALA B 1 175 ? -16.828 11.383 23.078 1 96.31 175 ALA B C 1
ATOM 3543 O O . ALA B 1 175 ? -16.703 12.398 22.391 1 96.31 175 ALA B O 1
ATOM 3544 N N . ALA B 1 176 ? -17.953 10.891 23.406 1 97.44 176 ALA B N 1
ATOM 3545 C CA . ALA B 1 176 ? -19.203 11.5 22.953 1 97.44 176 ALA B CA 1
ATOM 3546 C C . ALA B 1 176 ? -19.375 12.898 23.531 1 97.44 176 ALA B C 1
ATOM 3548 O O . ALA B 1 176 ? -19.797 13.82 22.844 1 97.44 176 ALA B O 1
ATOM 3549 N N . GLN B 1 177 ? -19.062 13.078 24.766 1 97.75 177 GLN B N 1
ATOM 3550 C CA . GLN B 1 177 ? -19.172 14.375 25.438 1 97.75 177 GLN B CA 1
ATOM 3551 C C . GLN B 1 177 ? -18.203 15.391 24.828 1 97.75 177 GLN B C 1
ATOM 3553 O O . GLN B 1 177 ? -18.594 16.531 24.562 1 97.75 177 GLN B O 1
ATOM 3558 N N . ALA B 1 178 ? -16.969 14.992 24.672 1 97.94 178 ALA B N 1
ATOM 3559 C CA . ALA B 1 178 ? -15.969 15.875 24.078 1 97.94 178 ALA B CA 1
ATOM 3560 C C . ALA B 1 178 ? -16.375 16.312 22.688 1 97.94 178 ALA B C 1
ATOM 3562 O O . ALA B 1 178 ? -16.25 17.5 22.344 1 97.94 178 ALA B O 1
ATOM 3563 N N . THR B 1 179 ? -16.844 15.375 21.906 1 97.06 179 THR B N 1
ATOM 3564 C CA . THR B 1 179 ? -17.25 15.656 20.531 1 97.06 179 THR B CA 1
ATOM 3565 C C . THR B 1 179 ? -18.406 16.656 20.516 1 97.06 179 THR B C 1
ATOM 3567 O O . THR B 1 179 ? -18.406 17.609 19.734 1 97.06 179 THR B O 1
ATOM 3570 N N . ARG B 1 180 ? -19.375 16.438 21.297 1 97.25 180 ARG B N 1
ATOM 3571 C CA . ARG B 1 180 ? -20.547 17.312 21.375 1 97.25 180 ARG B CA 1
ATOM 3572 C C . ARG B 1 180 ? -20.141 18.734 21.781 1 97.25 180 ARG B C 1
ATOM 3574 O O . ARG B 1 180 ? -20.672 19.703 21.25 1 97.25 180 ARG B O 1
ATOM 3581 N N . GLU B 1 181 ? -19.328 18.859 22.703 1 96.5 181 GLU B N 1
ATOM 3582 C CA . GLU B 1 181 ? -18.891 20.156 23.203 1 96.5 181 GLU B CA 1
ATOM 3583 C C . GLU B 1 181 ? -18.172 20.953 22.109 1 96.5 181 GLU B C 1
ATOM 3585 O O . GLU B 1 181 ? -18.25 22.188 22.094 1 96.5 181 GLU B O 1
ATOM 3590 N N . LEU B 1 182 ? -17.453 20.266 21.297 1 97.56 182 LEU B N 1
ATOM 3591 C CA . LEU B 1 182 ? -16.609 20.938 20.312 1 97.56 182 LEU B CA 1
ATOM 3592 C C . LEU B 1 182 ? -17.344 21.125 19 1 97.56 182 LEU B C 1
ATOM 3594 O O . LEU B 1 182 ? -16.922 21.906 18.156 1 97.56 182 LEU B O 1
ATOM 3598 N N . ASP B 1 183 ? -18.406 20.406 18.812 1 95.44 183 ASP B N 1
ATOM 3599 C CA . ASP B 1 183 ? -19.125 20.391 17.547 1 95.44 183 ASP B CA 1
ATOM 3600 C C . ASP B 1 183 ? -19.594 21.781 17.156 1 95.44 183 ASP B C 1
ATOM 3602 O O . ASP B 1 183 ? -20.266 22.453 17.938 1 95.44 183 ASP B O 1
ATOM 3606 N N . GLY B 1 184 ? -19.188 22.219 15.992 1 93.38 184 GLY B N 1
ATOM 3607 C CA . GLY B 1 184 ? -19.672 23.469 15.43 1 93.38 184 GLY B CA 1
ATOM 3608 C C . GLY B 1 184 ? -19.031 24.688 16.062 1 93.38 184 GLY B C 1
ATOM 3609 O O . GLY B 1 184 ? -19.375 25.828 15.742 1 93.38 184 GLY B O 1
ATOM 3610 N N . LYS B 1 185 ? -18.141 24.594 17 1 96 185 LYS B N 1
ATOM 3611 C CA . LYS B 1 185 ? -17.531 25.719 17.688 1 96 185 LYS B CA 1
ATOM 3612 C C . LYS B 1 185 ? -16.438 26.359 16.828 1 96 185 LYS B C 1
ATOM 3614 O O . LYS B 1 185 ? -15.703 25.672 16.125 1 96 185 LYS B O 1
ATOM 3619 N N . PRO B 1 186 ? -16.359 27.594 16.828 1 95.56 186 PRO B N 1
ATOM 3620 C CA . PRO B 1 186 ? -15.352 28.297 16.016 1 95.56 186 PRO B CA 1
ATOM 3621 C C . PRO B 1 186 ? -13.945 28.203 16.609 1 95.56 186 PRO B C 1
ATOM 3623 O O . PRO B 1 186 ? -13.781 27.766 17.75 1 95.56 186 PRO B O 1
ATOM 3626 N N . VAL B 1 187 ? -13 28.656 15.93 1 95.25 187 VAL B N 1
ATOM 3627 C CA . VAL B 1 187 ? -11.586 28.641 16.312 1 95.25 187 VAL B CA 1
ATOM 3628 C C . VAL B 1 187 ? -11.383 29.438 17.594 1 95.25 187 VAL B C 1
ATOM 3630 O O . VAL B 1 187 ? -10.617 29.031 18.469 1 95.25 187 VAL B O 1
ATOM 3633 N N . SER B 1 188 ? -12.102 30.547 17.719 1 96.5 188 SER B N 1
ATOM 3634 C CA . SER B 1 188 ? -11.969 31.391 18.891 1 96.5 188 SER B CA 1
ATOM 3635 C C . SER B 1 188 ? -12.391 30.656 20.156 1 96.5 188 SER B C 1
ATOM 3637 O O . SER B 1 188 ? -11.742 30.781 21.203 1 96.5 188 SER B O 1
ATOM 3639 N N . TYR B 1 189 ? -13.43 29.938 20.062 1 97.56 189 TYR B N 1
ATOM 3640 C CA . TYR B 1 189 ? -13.898 29.156 21.188 1 97.56 189 TYR B CA 1
ATOM 3641 C C . TYR B 1 189 ? -12.852 28.125 21.609 1 97.56 189 TYR B C 1
ATOM 3643 O O . TYR B 1 189 ? -12.578 27.953 22.797 1 97.56 189 TYR B O 1
ATOM 3651 N N . LYS B 1 190 ? -12.289 27.469 20.672 1 98.12 190 LYS B N 1
ATOM 3652 C CA . LYS B 1 190 ? -11.328 26.406 20.922 1 98.12 190 LYS B CA 1
ATOM 3653 C C . LYS B 1 190 ? -10.047 26.953 21.562 1 98.12 190 LYS B C 1
ATOM 3655 O O . LYS B 1 190 ? -9.5 26.359 22.484 1 98.12 190 LYS B O 1
ATOM 3660 N N . ASN B 1 191 ? -9.602 28.078 21.047 1 97.75 191 ASN B N 1
ATOM 3661 C CA . ASN B 1 191 ? -8.445 28.734 21.641 1 97.75 191 ASN B CA 1
ATOM 3662 C C . ASN B 1 191 ? -8.719 29.125 23.094 1 97.75 191 ASN B C 1
ATOM 3664 O O . ASN B 1 191 ? -7.863 28.938 23.969 1 97.75 191 ASN B O 1
ATOM 3668 N N . GLU B 1 192 ? -9.875 29.641 23.328 1 97.94 192 GLU B N 1
ATOM 3669 C CA . GLU B 1 192 ? -10.25 30.047 24.688 1 97.94 192 GLU B CA 1
ATOM 3670 C C . GLU B 1 192 ? -10.344 28.844 25.625 1 97.94 192 GLU B C 1
ATOM 3672 O O . GLU B 1 192 ? -9.914 28.906 26.766 1 97.94 192 GLU B O 1
ATOM 3677 N N . LEU B 1 193 ? -10.93 27.828 25.078 1 98.12 193 LEU B N 1
ATOM 3678 C CA . LEU B 1 193 ? -11.039 26.578 25.844 1 98.12 193 LEU B CA 1
ATOM 3679 C C . LEU B 1 193 ? -9.672 26.141 26.344 1 98.12 193 LEU B C 1
ATOM 3681 O O . LEU B 1 193 ? -9.516 25.812 27.531 1 98.12 193 LEU B O 1
ATOM 3685 N N . LEU B 1 194 ? -8.711 26.109 25.484 1 98.31 194 LEU B N 1
ATOM 3686 C CA . LEU B 1 194 ? -7.355 25.688 25.844 1 98.31 194 LEU B CA 1
ATOM 3687 C C . LEU B 1 194 ? -6.711 26.703 26.797 1 98.31 194 LEU B C 1
ATOM 3689 O O . LEU B 1 194 ? -6.094 26.328 27.781 1 98.31 194 LEU B O 1
ATOM 3693 N N . PHE B 1 195 ? -6.902 27.953 26.5 1 97.62 195 PHE B N 1
ATOM 3694 C CA . PHE B 1 195 ? -6.297 29.016 27.281 1 97.62 195 PHE B CA 1
ATOM 3695 C C . PHE B 1 195 ? -6.773 28.969 28.734 1 97.62 195 PHE B C 1
ATOM 3697 O O . PHE B 1 195 ? -5.98 29.141 29.656 1 97.62 195 PHE B O 1
ATOM 3704 N N . GLN B 1 196 ? -8 28.734 28.891 1 97.81 196 GLN B N 1
ATOM 3705 C CA . GLN B 1 196 ? -8.578 28.609 30.219 1 97.81 196 GLN B CA 1
ATOM 3706 C C . GLN B 1 196 ? -7.945 27.469 31 1 97.81 196 GLN B C 1
ATOM 3708 O O . GLN B 1 196 ? -8 27.438 32.219 1 97.81 196 GLN B O 1
ATOM 3713 N N . ARG B 1 197 ? -7.367 26.609 30.328 1 97.06 197 ARG B N 1
ATOM 3714 C CA . ARG B 1 197 ? -6.766 25.422 30.938 1 97.06 197 ARG B CA 1
ATOM 3715 C C . ARG B 1 197 ? -5.242 25.531 30.938 1 97.06 197 ARG B C 1
ATOM 3717 O O . ARG B 1 197 ? -4.551 24.516 31.125 1 97.06 197 ARG B O 1
ATOM 3724 N N . GLY B 1 198 ? -4.73 26.703 30.594 1 97.25 198 GLY B N 1
ATOM 3725 C CA . GLY B 1 198 ? -3.309 26.984 30.688 1 97.25 198 GLY B CA 1
ATOM 3726 C C . GLY B 1 198 ? -2.533 26.562 29.453 1 97.25 198 GLY B C 1
ATOM 3727 O O . GLY B 1 198 ? -1.304 26.484 29.5 1 97.25 198 GLY B O 1
ATOM 3728 N N . ILE B 1 199 ? -3.25 26.203 28.453 1 97.62 199 ILE B N 1
ATOM 3729 C CA . ILE B 1 199 ? -2.59 25.781 27.219 1 97.62 199 ILE B CA 1
ATOM 3730 C C . ILE B 1 199 ? -2.723 26.875 26.172 1 97.62 199 ILE B C 1
ATOM 3732 O O . ILE B 1 199 ? -3.834 27.25 25.781 1 97.62 199 ILE B O 1
ATOM 3736 N N . ASN B 1 200 ? -1.61 27.469 25.812 1 97.75 200 ASN B N 1
ATOM 3737 C CA . ASN B 1 200 ? -1.578 28.359 24.656 1 97.75 200 ASN B CA 1
ATOM 3738 C C . ASN B 1 200 ? -1.233 27.625 23.375 1 97.75 200 ASN B C 1
ATOM 3740 O O . ASN B 1 200 ? -0.089 27.219 23.172 1 97.75 200 ASN B O 1
ATOM 3744 N N . PHE B 1 201 ? -2.23 27.5 22.578 1 97.12 201 PHE B N 1
ATOM 3745 C CA . PHE B 1 201 ? -2.062 26.75 21.344 1 97.12 201 PHE B CA 1
ATOM 3746 C C . PHE B 1 201 ? -0.915 27.312 20.516 1 97.12 201 PHE B C 1
ATOM 3748 O O . PHE B 1 201 ? -0.211 26.562 19.828 1 97.12 201 PHE B O 1
ATOM 3755 N N . ASN B 1 202 ? -0.638 28.578 20.547 1 95.25 202 ASN B N 1
ATOM 3756 C CA . ASN B 1 202 ? 0.422 29.234 19.781 1 95.25 202 ASN B CA 1
ATOM 3757 C C . ASN B 1 202 ? 1.804 28.828 20.297 1 95.25 202 ASN B C 1
ATOM 3759 O O . ASN B 1 202 ? 2.811 29.078 19.625 1 95.25 202 ASN B O 1
ATOM 3763 N N . ASP B 1 203 ? 1.816 28.203 21.438 1 96.38 203 ASP B N 1
ATOM 3764 C CA . ASP B 1 203 ? 3.102 27.875 22.047 1 96.38 203 ASP B CA 1
ATOM 3765 C C . ASP B 1 203 ? 3.4 26.375 21.922 1 96.38 203 ASP B C 1
ATOM 3767 O O . ASP B 1 203 ? 4.484 25.922 22.297 1 96.38 203 ASP B O 1
ATOM 3771 N N . VAL B 1 204 ? 2.414 25.594 21.438 1 96.56 204 VAL B N 1
ATOM 3772 C CA . VAL B 1 204 ? 2.715 24.188 21.266 1 96.56 204 VAL B CA 1
ATOM 3773 C C . VAL B 1 204 ? 3.734 24.016 20.141 1 96.56 204 VAL B C 1
ATOM 3775 O O . VAL B 1 204 ? 3.904 24.906 19.297 1 96.56 204 VAL B O 1
ATOM 3778 N N . PRO B 1 205 ? 4.449 22.922 20.125 1 97.12 205 PRO B N 1
ATOM 3779 C CA . PRO B 1 205 ? 5.48 22.734 19.094 1 97.12 205 PRO B CA 1
ATOM 3780 C C . PRO B 1 205 ? 4.961 23 17.688 1 97.12 205 PRO B C 1
ATOM 3782 O O . PRO B 1 205 ? 3.83 22.625 17.359 1 97.12 205 PRO B O 1
ATOM 3785 N N . LEU B 1 206 ? 5.762 23.594 16.797 1 97.69 206 LEU B N 1
ATOM 3786 C CA . LEU B 1 206 ? 5.352 24.062 15.477 1 97.69 206 LEU B CA 1
ATOM 3787 C C . LEU B 1 206 ? 4.891 22.906 14.594 1 97.69 206 LEU B C 1
ATOM 3789 O O . LEU B 1 206 ? 3.928 23.047 13.836 1 97.69 206 LEU B O 1
ATOM 3793 N N . TRP B 1 207 ? 5.59 21.781 14.727 1 98.06 207 TRP B N 1
ATOM 3794 C CA . TRP B 1 207 ? 5.246 20.641 13.867 1 98.06 207 TRP B CA 1
ATOM 3795 C C . TRP B 1 207 ? 3.826 20.172 14.148 1 98.06 207 TRP B C 1
ATOM 3797 O O . TRP B 1 207 ? 3.174 19.594 13.266 1 98.06 207 TRP B O 1
ATOM 3807 N N . GLN B 1 208 ? 3.334 20.375 15.352 1 98.06 208 GLN B N 1
ATOM 3808 C CA . GLN B 1 208 ? 1.971 19.984 15.688 1 98.06 208 GLN B CA 1
ATOM 3809 C C . GLN B 1 208 ? 0.95 20.891 15.016 1 98.06 208 GLN B C 1
ATOM 3811 O O . GLN B 1 208 ? -0.145 20.453 14.656 1 98.06 208 GLN B O 1
ATOM 3816 N N . ARG B 1 209 ? 1.364 22.125 14.805 1 96.94 209 ARG B N 1
ATOM 3817 C CA . ARG B 1 209 ? 0.448 23.125 14.281 1 96.94 209 ARG B CA 1
ATOM 3818 C C . ARG B 1 209 ? 0.604 23.281 12.773 1 96.94 209 ARG B C 1
ATOM 3820 O O . ARG B 1 209 ? -0.359 23.594 12.07 1 96.94 209 ARG B O 1
ATOM 3827 N N . ARG B 1 210 ? 1.812 23.016 12.367 1 97.88 210 ARG B N 1
ATOM 3828 C CA . ARG B 1 210 ? 2.098 23.406 10.992 1 97.88 210 ARG B CA 1
ATOM 3829 C C . ARG B 1 210 ? 2.621 22.234 10.18 1 97.88 210 ARG B C 1
ATOM 3831 O O . ARG B 1 210 ? 2.891 22.375 8.984 1 97.88 210 ARG B O 1
ATOM 3838 N N . GLY B 1 211 ? 2.795 21.109 10.758 1 98.38 211 GLY B N 1
ATOM 3839 C CA . GLY B 1 211 ? 3.342 19.953 10.062 1 98.38 211 GLY B CA 1
ATOM 3840 C C . GLY B 1 211 ? 4.84 20.047 9.844 1 98.38 211 GLY B C 1
ATOM 3841 O O . GLY B 1 211 ? 5.504 20.922 10.398 1 98.38 211 GLY B O 1
ATOM 3842 N N . SER B 1 212 ? 5.34 19.094 9.188 1 98.88 212 SER B N 1
ATOM 3843 C CA . SER B 1 212 ? 6.758 19.047 8.836 1 98.88 212 SER B CA 1
ATOM 3844 C C . SER B 1 212 ? 6.949 18.875 7.332 1 98.88 212 SER B C 1
ATOM 3846 O O . SER B 1 212 ? 6.105 18.266 6.66 1 98.88 212 SER B O 1
ATOM 3848 N N . GLY B 1 213 ? 8.016 19.453 6.836 1 98.81 213 GLY B N 1
ATOM 3849 C CA . GLY B 1 213 ? 8.375 19.344 5.43 1 98.81 213 GLY B CA 1
ATOM 3850 C C . GLY B 1 213 ? 9.688 18.625 5.195 1 98.81 213 GLY B C 1
ATOM 3851 O O . GLY B 1 213 ? 10.57 18.641 6.051 1 98.81 213 GLY B O 1
ATOM 3852 N N . VAL B 1 214 ? 9.766 17.953 4.113 1 98.81 214 VAL B N 1
ATOM 3853 C CA . VAL B 1 214 ? 10.977 17.266 3.666 1 98.81 214 VAL B CA 1
ATOM 3854 C C . VAL B 1 214 ? 11.289 17.672 2.225 1 98.81 214 VAL B C 1
ATOM 3856 O O . VAL B 1 214 ? 10.406 17.641 1.363 1 98.81 214 VAL B O 1
ATOM 3859 N N . TRP B 1 215 ? 12.5 18.062 1.948 1 98.06 215 TRP B N 1
ATOM 3860 C CA . TRP B 1 215 ? 12.906 18.375 0.584 1 98.06 215 TRP B CA 1
ATOM 3861 C C . TRP B 1 215 ? 14.414 18.188 0.405 1 98.06 215 TRP B C 1
ATOM 3863 O O . TRP B 1 215 ? 15.125 17.875 1.365 1 98.06 215 TRP B O 1
ATOM 3873 N N . TRP B 1 216 ? 14.859 18.266 -0.833 1 95.38 216 TRP B N 1
ATOM 3874 C CA . TRP B 1 216 ? 16.281 18.094 -1.159 1 95.38 216 TRP B CA 1
ATOM 3875 C C . TRP B 1 216 ? 17.047 19.391 -0.915 1 95.38 216 TRP B C 1
ATOM 3877 O O . TRP B 1 216 ? 16.562 20.484 -1.251 1 95.38 216 TRP B O 1
ATOM 3887 N N . GLU B 1 217 ? 18.172 19.297 -0.281 1 92.25 217 GLU B N 1
ATOM 3888 C CA . GLU B 1 217 ? 19.062 20.438 -0.147 1 92.25 217 GLU B CA 1
ATOM 3889 C C . GLU B 1 217 ? 20.469 20.109 -0.626 1 92.25 217 GLU B C 1
ATOM 3891 O O . GLU B 1 217 ? 20.938 18.984 -0.468 1 92.25 217 GLU B O 1
ATOM 3896 N N . ALA B 1 218 ? 21.078 21.062 -1.266 1 87.19 218 ALA B N 1
ATOM 3897 C CA . ALA B 1 218 ? 22.469 20.938 -1.709 1 87.19 218 ALA B CA 1
ATOM 3898 C C . ALA B 1 218 ? 23.438 21.188 -0.562 1 87.19 218 ALA B C 1
ATOM 3900 O O . ALA B 1 218 ? 23.188 22.047 0.287 1 87.19 218 ALA B O 1
ATOM 3901 N N . TYR B 1 219 ? 24.406 20.328 -0.513 1 84.5 219 TYR B N 1
ATOM 3902 C CA . TYR B 1 219 ? 25.438 20.578 0.488 1 84.5 219 TYR B CA 1
ATOM 3903 C C . TYR B 1 219 ? 26.812 20.234 -0.06 1 84.5 219 TYR B C 1
ATOM 3905 O O . TYR B 1 219 ? 26.953 19.422 -0.97 1 84.5 219 TYR B O 1
ATOM 3913 N N . GLN B 1 220 ? 27.828 21.031 0.364 1 81.81 220 GLN B N 1
ATOM 3914 C CA . GLN B 1 220 ? 29.203 20.828 -0.08 1 81.81 220 GLN B CA 1
ATOM 3915 C C . GLN B 1 220 ? 29.875 19.719 0.729 1 81.81 220 GLN B C 1
ATOM 3917 O O . GLN B 1 220 ? 29.891 19.766 1.961 1 81.81 220 GLN B O 1
ATOM 3922 N N . LYS B 1 221 ? 30.141 18.656 0.073 1 79.88 221 LYS B N 1
ATOM 3923 C CA . LYS B 1 221 ? 30.891 17.578 0.729 1 79.88 221 LYS B CA 1
ATOM 3924 C C . LYS B 1 221 ? 32.375 17.672 0.403 1 79.88 221 LYS B C 1
ATOM 3926 O O . LYS B 1 221 ? 32.75 17.797 -0.764 1 79.88 221 LYS B O 1
ATOM 3931 N N . GLU B 1 222 ? 33.125 17.75 1.499 1 77.56 222 GLU B N 1
ATOM 3932 C CA . GLU B 1 222 ? 34.562 17.797 1.33 1 77.56 222 GLU B CA 1
ATOM 3933 C C . GLU B 1 222 ? 35.156 16.406 1.122 1 77.56 222 GLU B C 1
ATOM 3935 O O . GLU B 1 222 ? 34.781 15.453 1.817 1 77.56 222 GLU B O 1
ATOM 3940 N N . GLY B 1 223 ? 35.5 16.125 -0.017 1 74.38 223 GLY B N 1
ATOM 3941 C CA . GLY B 1 223 ? 36.188 14.859 -0.243 1 74.38 223 GLY B CA 1
ATOM 3942 C C . GLY B 1 223 ? 37.625 15.039 -0.698 1 74.38 223 GLY B C 1
ATOM 3943 O O . GLY B 1 223 ? 38.062 16.156 -0.954 1 74.38 223 GLY B O 1
ATOM 3944 N N . VAL B 1 224 ? 38.438 13.984 -0.424 1 75.12 224 VAL B N 1
ATOM 3945 C CA . VAL B 1 224 ? 39.844 13.969 -0.847 1 75.12 224 VAL B CA 1
ATOM 3946 C C . VAL B 1 224 ? 40 13.102 -2.098 1 75.12 224 VAL B C 1
ATOM 3948 O O . VAL B 1 224 ? 39.5 11.984 -2.152 1 75.12 224 VAL B O 1
ATOM 3951 N N . ASP B 1 225 ? 40.406 13.734 -3.074 1 71.44 225 ASP B N 1
ATOM 3952 C CA . ASP B 1 225 ? 40.719 12.953 -4.266 1 71.44 225 ASP B CA 1
ATOM 3953 C C . ASP B 1 225 ? 41.812 11.922 -3.975 1 71.44 225 ASP B C 1
ATOM 3955 O O . ASP B 1 225 ? 42.938 12.281 -3.584 1 71.44 225 ASP B O 1
ATOM 3959 N N . PRO B 1 226 ? 41.344 10.711 -4.016 1 75.75 226 PRO B N 1
ATOM 3960 C CA . PRO B 1 226 ? 42.344 9.695 -3.717 1 75.75 226 PRO B CA 1
ATOM 3961 C C . PRO B 1 226 ? 43.531 9.742 -4.672 1 75.75 226 PRO B C 1
ATOM 3963 O O . PRO B 1 226 ? 44.594 9.188 -4.367 1 75.75 226 PRO B O 1
ATOM 3966 N N . ARG B 1 227 ? 43.375 10.359 -5.691 1 77.38 227 ARG B N 1
ATOM 3967 C CA . ARG B 1 227 ? 44.438 10.367 -6.684 1 77.38 227 ARG B CA 1
ATOM 3968 C C . ARG B 1 227 ? 45.531 11.359 -6.309 1 77.38 227 ARG B C 1
ATOM 3970 O O . ARG B 1 227 ? 46.719 11.078 -6.473 1 77.38 227 ARG B O 1
ATOM 3977 N N . ASP B 1 228 ? 45.125 12.516 -5.926 1 76 228 ASP B N 1
ATOM 3978 C CA . ASP B 1 228 ? 46.188 13.508 -5.676 1 76 228 ASP B CA 1
ATOM 3979 C C . ASP B 1 228 ? 46.062 14.078 -4.266 1 76 228 ASP B C 1
ATOM 3981 O O . ASP B 1 228 ? 46.812 14.969 -3.885 1 76 228 ASP B O 1
ATOM 3985 N N . GLY B 1 229 ? 45.156 13.523 -3.51 1 71.81 229 GLY B N 1
ATOM 3986 C CA . GLY B 1 229 ? 45.031 13.914 -2.113 1 71.81 229 GLY B CA 1
ATOM 3987 C C . GLY B 1 229 ? 44.438 15.297 -1.927 1 71.81 229 GLY B C 1
ATOM 3988 O O . GLY B 1 229 ? 44.375 15.797 -0.804 1 71.81 229 GLY B O 1
ATOM 3989 N N . ARG B 1 230 ? 44.062 15.898 -3.02 1 74.62 230 ARG B N 1
ATOM 3990 C CA . ARG B 1 230 ? 43.5 17.25 -2.918 1 74.62 230 ARG B CA 1
ATOM 3991 C C . ARG B 1 230 ? 42.094 17.234 -2.395 1 74.62 230 ARG B C 1
ATOM 3993 O O . ARG B 1 230 ? 41.312 16.328 -2.709 1 74.62 230 ARG B O 1
ATOM 4000 N N . ARG B 1 231 ? 41.938 18.234 -1.55 1 76.56 231 ARG B N 1
ATOM 4001 C CA . ARG B 1 231 ? 40.594 18.375 -1.009 1 76.56 231 ARG B CA 1
ATOM 4002 C C . ARG B 1 231 ? 39.594 18.859 -2.08 1 76.56 231 ARG B C 1
ATOM 4004 O O . ARG B 1 231 ? 39.906 19.812 -2.816 1 76.56 231 ARG B O 1
ATOM 4011 N N . THR B 1 232 ? 38.719 18 -2.521 1 76.81 232 THR B N 1
ATOM 4012 C CA . THR B 1 232 ? 37.719 18.391 -3.49 1 76.81 232 THR B CA 1
ATOM 4013 C C . THR B 1 232 ? 36.375 18.594 -2.811 1 76.81 232 THR B C 1
ATOM 4015 O O . THR B 1 232 ? 36.094 17.969 -1.779 1 76.81 232 THR B O 1
ATOM 4018 N N . GLN B 1 233 ? 35.812 19.797 -3.174 1 78 233 GLN B N 1
ATOM 4019 C CA . GLN B 1 233 ? 34.469 20.062 -2.707 1 78 233 GLN B CA 1
ATOM 4020 C C . GLN B 1 233 ? 33.438 19.672 -3.768 1 78 233 GLN B C 1
ATOM 4022 O O . GLN B 1 233 ? 33.5 20.156 -4.902 1 78 233 GLN B O 1
ATOM 4027 N N . THR B 1 234 ? 32.75 18.562 -3.471 1 81.25 234 THR B N 1
ATOM 4028 C CA . THR B 1 234 ? 31.719 18.156 -4.418 1 81.25 234 THR B CA 1
ATOM 4029 C C . THR B 1 234 ? 30.344 18.484 -3.869 1 81.25 234 THR B C 1
ATOM 4031 O O . THR B 1 234 ? 30.094 18.359 -2.668 1 81.25 234 THR B O 1
ATOM 4034 N N . LEU B 1 235 ? 29.5 19.109 -4.723 1 79.38 235 LEU B N 1
ATOM 4035 C CA . LEU B 1 235 ? 28.109 19.406 -4.375 1 79.38 235 LEU B CA 1
ATOM 4036 C C . LEU B 1 235 ? 27.266 18.141 -4.379 1 79.38 235 LEU B C 1
ATOM 4038 O O . LEU B 1 235 ? 27.266 17.391 -5.359 1 79.38 235 LEU B O 1
ATOM 4042 N N . ARG B 1 236 ? 26.766 17.781 -3.117 1 84.25 236 ARG B N 1
ATOM 4043 C CA . ARG B 1 236 ? 25.875 16.625 -2.982 1 84.25 236 ARG B CA 1
ATOM 4044 C C . ARG B 1 236 ? 24.516 17.047 -2.459 1 84.25 236 ARG B C 1
ATOM 4046 O O . ARG B 1 236 ? 24.344 18.172 -1.996 1 84.25 236 ARG B O 1
ATOM 4053 N N . ARG B 1 237 ? 23.578 16.203 -2.734 1 87.38 237 ARG B N 1
ATOM 4054 C CA . ARG B 1 237 ? 22.234 16.5 -2.244 1 87.38 237 ARG B CA 1
ATOM 4055 C C . ARG B 1 237 ? 21.844 15.547 -1.115 1 87.38 237 ARG B C 1
ATOM 4057 O O . ARG B 1 237 ? 22.266 14.383 -1.107 1 87.38 237 ARG B O 1
ATOM 4064 N N . ARG B 1 238 ? 21.125 16.109 -0.181 1 91.62 238 ARG B N 1
ATOM 4065 C CA . ARG B 1 238 ? 20.562 15.32 0.912 1 91.62 238 ARG B CA 1
ATOM 4066 C C . ARG B 1 238 ? 19.156 15.781 1.271 1 91.62 238 ARG B C 1
ATOM 4068 O O . ARG B 1 238 ? 18.766 16.891 0.919 1 91.62 238 ARG B O 1
ATOM 4075 N N . LEU B 1 239 ? 18.438 14.938 1.916 1 95.69 239 LEU B N 1
ATOM 4076 C CA . LEU B 1 239 ? 17.094 15.312 2.369 1 95.69 239 LEU B CA 1
ATOM 4077 C C . LEU B 1 239 ? 17.172 16.172 3.631 1 95.69 239 LEU B C 1
ATOM 4079 O O . LEU B 1 239 ? 17.922 15.844 4.559 1 95.69 239 LEU B O 1
ATOM 4083 N N . LYS B 1 240 ? 16.516 17.219 3.6 1 96.94 240 LYS B N 1
ATOM 4084 C CA . LYS B 1 240 ? 16.328 18.078 4.766 1 96.94 240 LYS B CA 1
ATOM 4085 C C . LYS B 1 240 ? 14.922 17.938 5.336 1 96.94 240 LYS B C 1
ATOM 4087 O O . LYS B 1 240 ? 13.945 17.922 4.586 1 96.94 240 LYS B O 1
ATOM 4092 N N . VAL B 1 241 ? 14.859 17.781 6.617 1 98.38 241 VAL B N 1
ATOM 4093 C CA . VAL B 1 241 ? 13.586 17.781 7.332 1 98.38 241 VAL B CA 1
ATOM 4094 C C . VAL B 1 241 ? 13.422 19.109 8.086 1 98.38 241 VAL B C 1
ATOM 4096 O O . VAL B 1 241 ? 14.336 19.547 8.789 1 98.38 241 VAL B O 1
ATOM 4099 N N . ASP B 1 242 ? 12.328 19.781 7.922 1 98.56 242 ASP B N 1
ATOM 4100 C CA . ASP B 1 242 ? 12.016 21 8.648 1 98.56 242 ASP B CA 1
ATOM 4101 C C . ASP B 1 242 ? 10.711 20.859 9.438 1 98.56 242 ASP B C 1
ATOM 4103 O O . ASP B 1 242 ? 9.633 20.781 8.844 1 98.56 242 ASP B O 1
ATOM 4107 N N . SER B 1 243 ? 10.797 20.875 10.734 1 98.25 243 SER B N 1
ATOM 4108 C CA . SER B 1 243 ? 9.633 20.75 11.602 1 98.25 243 SER B CA 1
ATOM 4109 C C . SER B 1 243 ? 9.211 22.094 12.172 1 98.25 243 SER B C 1
ATOM 4111 O O . SER B 1 243 ? 8.461 22.156 13.141 1 98.25 243 SER B O 1
ATOM 4113 N N . GLU B 1 244 ? 9.836 23.109 11.609 1 98.06 244 GLU B N 1
ATOM 4114 C CA . GLU B 1 244 ? 9.516 24.484 11.984 1 98.06 244 GLU B CA 1
ATOM 4115 C C . GLU B 1 244 ? 9.062 25.297 10.773 1 98.06 244 GLU B C 1
ATOM 4117 O O . GLU B 1 244 ? 9.57 26.391 10.531 1 98.06 244 GLU B O 1
ATOM 4122 N N . LEU B 1 245 ? 8.102 24.766 10.125 1 98.38 245 LEU B N 1
ATOM 4123 C CA . LEU B 1 245 ? 7.617 25.391 8.906 1 98.38 245 LEU B CA 1
ATOM 4124 C C . LEU B 1 245 ? 6.953 26.734 9.203 1 98.38 245 LEU B C 1
ATOM 4126 O O . LEU B 1 245 ? 6.266 26.891 10.211 1 98.38 245 LEU B O 1
ATOM 4130 N N . PRO B 1 246 ? 7.207 27.703 8.359 1 97.81 246 PRO B N 1
ATOM 4131 C CA . PRO B 1 246 ? 6.441 28.938 8.477 1 97.81 246 PRO B CA 1
ATOM 4132 C C . PRO B 1 246 ? 4.977 28.766 8.07 1 97.81 246 PRO B C 1
ATOM 4134 O O . PRO B 1 246 ? 4.535 27.641 7.801 1 97.81 246 PRO B O 1
ATOM 4137 N N . MET B 1 247 ? 4.176 29.828 8.148 1 95.19 247 MET B N 1
ATOM 4138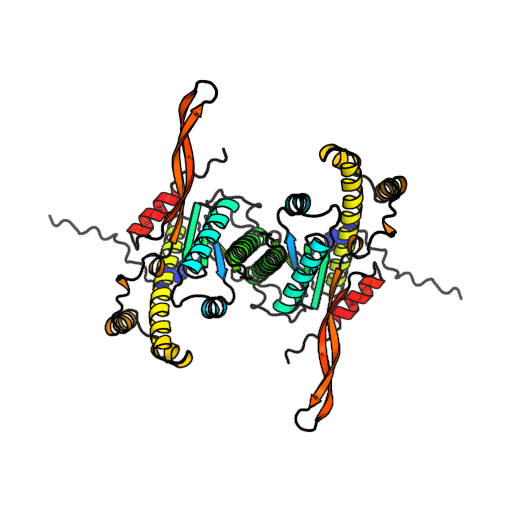 C CA . MET B 1 247 ? 2.77 29.734 7.77 1 95.19 247 MET B CA 1
ATOM 4139 C C . MET B 1 247 ? 2.402 30.844 6.797 1 95.19 247 MET B C 1
ATOM 4141 O O . MET B 1 247 ? 3.201 31.75 6.551 1 95.19 247 MET B O 1
ATOM 4145 N N . LYS B 1 248 ? 1.275 30.703 6.16 1 92.94 248 LYS B N 1
ATOM 4146 C CA . LYS B 1 248 ? 0.69 31.719 5.293 1 92.94 248 LYS B CA 1
ATOM 4147 C C . LYS B 1 248 ? 1.671 32.156 4.203 1 92.94 248 LYS B C 1
ATOM 4149 O O . LYS B 1 248 ? 2.211 31.297 3.484 1 92.94 248 LYS B O 1
ATOM 4154 N N . GLU B 1 249 ? 1.979 33.375 4.094 1 94.81 249 GLU B N 1
ATOM 4155 C CA . GLU B 1 249 ? 2.779 33.906 2.994 1 94.81 249 GLU B CA 1
ATOM 4156 C C . GLU B 1 249 ? 4.199 33.344 3.025 1 94.81 249 GLU B C 1
ATOM 4158 O O . GLU B 1 249 ? 4.777 33.062 1.979 1 94.81 249 GLU B O 1
ATOM 4163 N N . ALA B 1 250 ? 4.742 33.281 4.188 1 97.38 250 ALA B N 1
ATOM 4164 C CA . ALA B 1 250 ? 6.094 32.75 4.312 1 97.38 250 ALA B CA 1
ATOM 4165 C C . ALA B 1 250 ? 6.156 31.281 3.859 1 97.38 250 ALA B C 1
ATOM 4167 O O . ALA B 1 250 ? 7.145 30.844 3.266 1 97.38 250 ALA B O 1
ATOM 4168 N N . TYR B 1 251 ? 5.164 30.516 4.207 1 97.81 251 TYR B N 1
ATOM 4169 C CA . TYR B 1 251 ? 5.094 29.141 3.754 1 97.81 251 TYR B CA 1
ATOM 4170 C C . TYR B 1 251 ? 4.949 29.062 2.238 1 97.81 251 TYR B C 1
ATOM 4172 O O . TYR B 1 251 ? 5.59 28.234 1.586 1 97.81 251 TYR B O 1
ATOM 4180 N N . GLU B 1 252 ? 4.121 29.906 1.69 1 96.44 252 GLU B N 1
ATOM 4181 C CA . GLU B 1 252 ? 3.967 29.969 0.241 1 96.44 252 GLU B CA 1
ATOM 4182 C C . GLU B 1 252 ? 5.301 30.266 -0.443 1 96.44 252 GLU B C 1
ATOM 4184 O O . GLU B 1 252 ? 5.621 29.656 -1.469 1 96.44 252 GLU B O 1
ATOM 4189 N N . HIS B 1 253 ? 6.02 31.203 0.124 1 97.25 253 HIS B N 1
ATOM 4190 C CA . HIS B 1 253 ? 7.324 31.547 -0.421 1 97.25 253 HIS B CA 1
ATOM 4191 C C . HIS B 1 253 ? 8.281 30.359 -0.377 1 97.25 253 HIS B C 1
ATOM 4193 O O . HIS B 1 253 ? 9.047 30.141 -1.321 1 97.25 253 HIS B O 1
ATOM 4199 N N . LEU B 1 254 ? 8.25 29.688 0.707 1 97.5 254 LEU B N 1
ATOM 4200 C CA . LEU B 1 254 ? 9.094 28.516 0.847 1 97.5 254 LEU B CA 1
ATOM 4201 C C . LEU B 1 254 ? 8.773 27.484 -0.231 1 97.5 254 LEU B C 1
ATOM 4203 O O . LEU B 1 254 ? 9.664 27.016 -0.938 1 97.5 254 LEU B O 1
ATOM 4207 N N . VAL B 1 255 ? 7.512 27.094 -0.433 1 97.62 255 VAL B N 1
ATOM 4208 C CA . VAL B 1 255 ? 7.094 26.078 -1.385 1 97.62 255 VAL B CA 1
ATOM 4209 C C . VAL B 1 255 ? 7.398 26.531 -2.809 1 97.62 255 VAL B C 1
ATOM 4211 O O . VAL B 1 255 ? 7.844 25.75 -3.643 1 97.62 255 VAL B O 1
ATOM 4214 N N . ARG B 1 256 ? 7.176 27.844 -3.084 1 96.62 256 ARG B N 1
ATOM 4215 C CA . ARG B 1 256 ? 7.492 28.391 -4.398 1 96.62 256 ARG B CA 1
ATOM 4216 C C . ARG B 1 256 ? 8.969 28.203 -4.727 1 96.62 256 ARG B C 1
ATOM 4218 O O . ARG B 1 256 ? 9.328 27.906 -5.871 1 96.62 256 ARG B O 1
ATOM 4225 N N . GLY B 1 257 ? 9.789 28.438 -3.754 1 95.75 257 GLY B N 1
ATOM 4226 C CA . GLY B 1 257 ? 11.219 28.234 -3.934 1 95.75 257 GLY B CA 1
ATOM 4227 C C . GLY B 1 257 ? 11.562 26.781 -4.266 1 95.75 257 GLY B C 1
ATOM 4228 O O . GLY B 1 257 ? 12.5 26.531 -5.02 1 95.75 257 GLY B O 1
ATOM 4229 N N . LEU B 1 258 ? 10.859 25.859 -3.68 1 95 258 LEU B N 1
ATOM 4230 C CA . LEU B 1 258 ? 11.094 24.438 -3.91 1 95 258 LEU B CA 1
ATOM 4231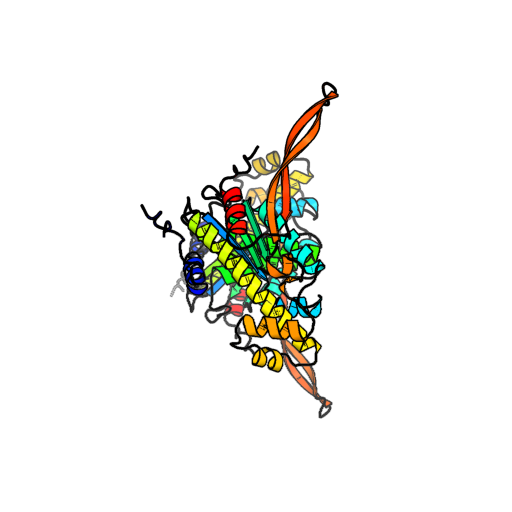 C C . LEU B 1 258 ? 10.648 24.031 -5.309 1 95 258 LEU B C 1
ATOM 4233 O O . LEU B 1 258 ? 11.203 23.109 -5.898 1 95 258 LEU B O 1
ATOM 4237 N N . LEU B 1 259 ? 9.609 24.703 -5.852 1 94.25 259 LEU B N 1
ATOM 4238 C CA . LEU B 1 259 ? 9.133 24.422 -7.199 1 94.25 259 LEU B CA 1
ATOM 4239 C C . LEU B 1 259 ? 10.156 24.859 -8.242 1 94.25 259 LEU B C 1
ATOM 4241 O O . LEU B 1 259 ? 10.273 24.234 -9.297 1 94.25 259 LEU B O 1
ATOM 4245 N N . ALA B 1 260 ? 10.891 25.922 -7.926 1 87.12 260 ALA B N 1
ATOM 4246 C CA . ALA B 1 260 ? 11.836 26.516 -8.859 1 87.12 260 ALA B CA 1
ATOM 4247 C C . ALA B 1 260 ? 13.172 25.766 -8.844 1 87.12 260 ALA B C 1
ATOM 4249 O O . ALA B 1 260 ? 13.984 25.922 -9.758 1 87.12 260 ALA B O 1
ATOM 4250 N N . ALA B 1 261 ? 13.406 25.016 -7.809 1 80.62 261 ALA B N 1
ATOM 4251 C CA . ALA B 1 261 ? 14.68 24.312 -7.68 1 80.62 261 ALA B CA 1
ATOM 4252 C C . ALA B 1 261 ? 14.836 23.266 -8.773 1 80.62 261 ALA B C 1
ATOM 4254 O O . ALA B 1 261 ? 13.867 22.578 -9.141 1 80.62 261 ALA B O 1
ATOM 4255 N N . PRO B 1 262 ? 16.062 23.297 -9.367 1 69.75 262 PRO B N 1
ATOM 4256 C CA . PRO B 1 262 ? 16.266 22.312 -10.43 1 69.75 262 PRO B CA 1
ATOM 4257 C C . PRO B 1 262 ? 16.094 20.875 -9.953 1 69.75 262 PRO B C 1
ATOM 4259 O O . PRO B 1 262 ? 16.328 20.578 -8.781 1 69.75 262 PRO B O 1
ATOM 4262 N N . GLY B 1 263 ? 15.367 20.094 -10.641 1 62.34 263 GLY B N 1
ATOM 4263 C CA . GLY B 1 263 ? 15.156 18.688 -10.32 1 62.34 263 GLY B CA 1
ATOM 4264 C C . GLY B 1 263 ? 16.453 17.906 -10.164 1 62.34 263 GLY B C 1
ATOM 4265 O O . GLY B 1 263 ? 17.516 18.375 -10.57 1 62.34 263 GLY B O 1
ATOM 4266 N N . ALA B 1 264 ? 16.453 16.953 -9.25 1 53.41 264 ALA B N 1
ATOM 4267 C CA . ALA B 1 264 ? 17.609 16.062 -9.117 1 53.41 264 ALA B CA 1
ATOM 4268 C C . ALA B 1 264 ? 18.078 15.562 -10.484 1 53.41 264 ALA B C 1
ATOM 4270 O O . ALA B 1 264 ? 17.281 15.031 -11.266 1 53.41 264 ALA B O 1
ATOM 4271 N N . GLU B 1 265 ? 18.844 16.344 -11.133 1 45.62 265 GLU B N 1
ATOM 4272 C CA . GLU B 1 265 ? 19.438 15.773 -12.336 1 45.62 265 GLU B CA 1
ATOM 4273 C C . GLU B 1 265 ? 19.938 14.359 -12.086 1 45.62 265 GLU B C 1
ATOM 4275 O O . GLU B 1 265 ? 20.578 14.086 -11.062 1 45.62 265 GLU B O 1
ATOM 4280 N N . ALA B 1 266 ? 19.234 13.375 -12.453 1 40.47 266 ALA B N 1
ATOM 4281 C CA . ALA B 1 266 ? 19.812 12.031 -12.461 1 40.47 266 ALA B CA 1
ATOM 4282 C C . ALA B 1 266 ? 21.281 12.07 -12.859 1 40.47 266 ALA B C 1
ATOM 4284 O O . ALA B 1 266 ? 21.625 12.5 -13.969 1 40.47 266 ALA B O 1
ATOM 4285 N N . ASP B 1 267 ? 22.188 12.438 -11.922 1 33.19 267 ASP B N 1
ATOM 4286 C CA . ASP B 1 267 ? 23.547 12.102 -12.328 1 33.19 267 ASP B CA 1
ATOM 4287 C C . ASP B 1 267 ? 23.672 10.609 -12.641 1 33.19 267 ASP B C 1
ATOM 4289 O O . ASP B 1 267 ? 23.125 9.773 -11.922 1 33.19 267 ASP B O 1
#

Organism: Myxococcus xanthus (strain DK1622) (NCBI:txid246197)

InterPro domains:
  IPR007537 tRNAHis guanylyltransferase Thg1 [PTHR12729] (31-236)
  IPR024956 tRNAHis guanylyltransferase catalytic domain [PF04446] (26-125)
  IPR025845 Thg1 C-terminal domain [PF14413] (143-235)
  IPR038469 tRNAHis guanylyltransferase Thg1 superfamily [G3DSA:3.30.70.3000] (24-261)

Sequence (534 aa):
MAFASNPGWRNPMDPDELAARARQGEVFHGQRMLPGAWVVLRVDGRGFSRFTEARYEKPFDPVFHQFMVRTASVMLEELQGVYAYTQSDEISVLFRPDWALFDRSVEKVVSLAAGLASATFTHAAGVPAVFDGRAWLGASERAVLDYFIWRQADGSRCSLHGWCYWTLRKEGRSAAQATRELDGKPVSYKNELLFQRGINFNDVPLWQRRGSGVWWEAYQKEGVDPRDGRRTQTLRRRLKVDSELPMKEAYEHLVRGLLAAPGAEADMAFASNPGWRNPMDPDELAARARQGEVFHGQRMLPGAWVVLRVDGRGFSRFTEARYEKPFDPVFHQFMVRTASVMLEELQGVYAYTQSDEISVLFRPDWALFDRSVEKVVSLAAGLASATFTHAAGVPAVFDGRAWLGASERAVLDYFIWRQADGSRCSLHGWCYWTLRKEGRSAAQATRELDGKPVSYKNELLFQRGINFNDVPLWQRRGSGVWWEAYQKEGVDPRDGRRTQTLRRRLKVDSELPMKEAYEHLVRGLLAAPGAEAD

pLDDT: mean 91.08, std 15.4, range [25.08, 98.94]

Nearest PDB structures (foldseek):
  5axk-assembly1_B  TM=9.110E-01  e=4.174E-21  Methanosarcina acetivorans
  5axl-assembly1_A  TM=9.019E-01  e=2.688E-18  Methanosarcina acetivorans
  5axk-assembly1_A-2  TM=9.123E-01  e=1.004E-17  Methanosarcina acetivorans
  5axn-assembly1_A-2  TM=9.031E-01  e=2.949E-17  Methanosarcina acetivorans
  5axm-assembly1_A-2  TM=9.000E-01  e=1.037E-16  Methanosarcina acetivorans

Radius of gyration: 27.71 Å; Cα contacts (8 Å, |Δi|>4): 893; chains: 2; bounding box: 74×110×67 Å

Foldseek 3Di:
DDPPDPPPPPDPPDPVRVVVVVCVVVPQQPDADDAQWKKKKKKFWDPVVVVCVVPADPPDHVLLLVLQLQLLQQLCVVQQFLKWWDADRMIITIHGNNRQVVNRRQVVSQVVSQVSSQVSSCVSVVHGIGMGIHMDIGNDPVVVLVVLQVVQQVQLVVLLLRVQLVVVVVVPDDNVRSCVVPPPDDPVVSQVSQVVVVDHSVPPQQCSRGNKMKGKDWDWDFDADPVPRDTDTDIDIDIDMGSNADHDPSNSVVVVVSNPDDRPPPD/DDPPPPPPPPDPPDPVRVVVVVCVVVPQQPDADDAQWKKKKKKFWDPVVVVCVVPADPPDHVLLLVLQLQLLQQLCVVQQFLKWWDADRMIITIHGNNRQVVNRRQVVSQVVSQVSSQVSSCVSVVHGIGMGIHMDIGNDPVVVLVVLQVVQQVQLVVLLLRVQLVVVVVVPDDNVRSCVVPPPDDPVVSQVSQVVVVDHSVPPFQCSRGNKMKGKDWDWDFDADPVPRDTDTDIDIDIDMGSNADHDPSNSVVVVVSNPDDRPPPD

Solvent-accessible surface area (backbone atoms only — not comparable to full-atom values): 28531 Å² total; per-residue (Å²): 134,80,82,74,78,80,72,79,70,73,69,81,69,50,68,67,57,42,46,54,60,43,54,63,21,36,76,58,70,80,42,55,56,64,84,63,28,30,36,31,47,35,34,38,49,60,66,43,72,64,54,41,65,75,73,44,56,79,70,68,33,72,67,62,49,50,42,47,51,51,26,40,46,51,50,25,61,78,70,62,40,57,38,22,42,36,44,88,62,34,36,38,33,30,31,56,34,81,63,52,70,78,70,33,23,46,46,50,52,30,3,32,52,4,0,46,39,3,4,45,35,5,50,72,70,72,45,72,39,37,18,25,18,39,58,32,48,24,86,43,70,65,50,49,50,47,35,53,53,40,50,36,52,52,42,26,52,51,33,54,51,35,48,46,41,45,54,38,38,72,73,65,40,50,72,68,53,30,48,60,70,52,58,91,57,54,69,68,55,50,52,48,57,34,42,78,69,74,37,55,78,90,71,48,64,46,35,63,44,45,15,32,38,34,33,77,39,80,41,78,40,80,40,60,38,86,85,77,62,43,78,37,75,42,83,41,76,44,79,43,78,38,51,69,52,61,60,70,69,58,31,49,52,52,53,53,53,57,70,67,47,80,69,84,66,82,123,133,83,84,73,76,81,72,79,69,74,69,80,67,51,66,67,56,42,46,56,59,44,55,63,20,35,75,57,70,80,42,56,57,65,83,62,29,30,38,32,46,34,33,36,48,60,66,42,71,63,54,41,66,75,72,42,56,79,72,66,31,72,67,60,49,49,42,46,51,51,26,39,48,51,50,27,60,77,69,63,38,55,38,22,42,36,44,91,62,34,35,38,32,31,31,55,33,81,63,53,71,80,70,33,23,47,48,50,52,28,3,33,51,4,0,46,40,3,5,44,35,5,50,71,70,73,45,71,38,36,18,26,17,38,58,33,47,23,86,43,69,65,50,48,50,48,35,53,53,40,49,35,51,51,41,26,53,50,33,53,50,36,48,47,40,44,53,36,36,74,73,65,39,50,73,68,54,29,49,60,71,52,58,92,57,51,71,68,56,50,51,48,56,34,42,77,70,74,37,56,76,90,70,48,64,47,35,62,44,44,14,33,38,34,33,75,40,80,40,78,40,80,40,59,38,85,84,76,64,43,79,37,76,44,84,40,74,45,80,42,78,40,51,69,52,62,59,72,68,58,30,48,51,52,55,53,52,56,68,67,45,79,68,82,68,84,123